Protein AF-C4XZ29-F1 (afdb_monomer)

InterPro domains:
  IPR036378 FAS1 domain superfamily [G3DSA:2.30.180.10] (17-137)
  IPR036378 FAS1 domain superfamily [SSF82153] (41-136)

Mean predicted aligned error: 18.53 Å

Organism: Clavispora lusitaniae (strain ATCC 42720) (NCBI:txid306902)

Sequence (452 aa):
MLSLPENHKGYSAFLPCGNTVWDGRGKSSQQNYGSWKSLGLVMKYLESHPHELKDILKGFFLEDLVYSDFGLQDERESFTEVKTLRGDYVNISERYRSGDVNHLITVNHTSFSMPLNSDVLFSQGVIHITSKILLPDNFHVSLLNLVKTTEIASYPNYSFSHLVEQIPQLVDTLNLNEEGKPSEYSLLIPSPDSLKDSNISASYNRLSEFLELHLVPNTDVDTLLQCVNSVHHDSNGSFIFHTNHTYGNFRCIKNKATGETFLHLNREVSGFESSDHKVKIVSHGCTNVMTPNSSCVFLLDKPLKPEWFDAPKNFLHIHIGWISVCIGIIIGVILFGFVMTTLIVCLGSGNSRKKSEPFMFANEPLSPNEPSFMRVTSDEDFLEDHGYETDDDMMGNERDPILARGKGKRKAQNYYGATSTTRETPSAPRSIKGNSLLKNLNRDRDFPVLNM

Radius of gyration: 42.82 Å; Cα contacts (8 Å, |Δi|>4): 576; chains: 1; bounding box: 82×81×158 Å

Nearest PDB structures (foldseek):
  4chj-assembly1_A  TM=5.856E-01  e=9.405E-01  Toxoplasma gondii ME49
  8pn8-assembly1_G  TM=2.962E-01  e=1.055E+00  Methylorubrum extorquens AM1
  6ybp-assembly1_J  TM=3.498E-01  e=4.162E+00  Methylorubrum extorquens AM1

Foldseek 3Di:
DDDDDDLVAFKEFEAQADDDCDDPPDRFPDDDQRQLQQQFLVSLLCVVVVVVVVLLRQQRMWSHADAQCPPVPPPDWDWDWTATSSGDIWIWIWDDDPPDQWTWIDIHNDIFTHGHPPWDDDPRYTYHHTNHGDGDPPQFDQPLSSQVSLDDPVQPQLRPVQLQVLPVVSCVQCVNVPPPDFHQKAFEGERSVQSVVVVPGNPDPCSVLLRQLGIFGLVLVVLVSCLLPPSDFPPPDWSWGATSHPQNIWTWGADPPPRWIKIARPDPDPDDRDPVRIKTFPGKHFRGPRDRSTHMYTYINHGDDPCVVDDPPCPPPPCPDCVVVVVVVVVVVVVVVVVVVVVCVVVVVPDDDDDDDDDDDDDDDDDDDDDDDDDDDDDDDDDDDDDDDDDDDDDDDDDDDDDDDDDDDDDDDDDDDDDDDDDDDDDDDPDDDDPPPPPPPPPDDDDDDDDD

Solvent-accessible surface area (backbone atoms only — not comparable to full-atom values): 28774 Å² total; per-residue (Å²): 132,95,74,78,81,90,75,96,51,36,28,21,32,60,40,40,79,27,82,47,65,40,77,90,84,49,82,44,90,76,86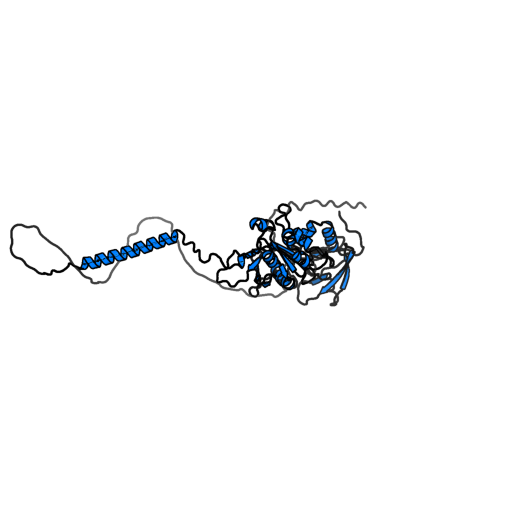,78,74,45,27,61,65,74,35,33,43,49,41,57,44,34,71,76,34,59,69,60,40,50,50,46,58,31,50,34,31,31,63,34,72,69,58,50,64,58,45,69,86,74,88,46,84,33,74,47,81,39,42,23,72,61,69,50,78,42,45,36,32,45,52,92,58,93,92,59,86,49,38,38,44,24,49,68,92,49,75,42,60,36,50,62,83,60,62,44,77,52,101,58,33,34,35,41,73,28,40,60,71,76,73,60,92,85,54,68,48,50,67,53,59,56,54,56,64,60,54,50,90,92,45,63,76,27,26,67,67,61,47,43,64,76,38,61,70,54,39,61,60,47,32,59,86,46,88,87,57,84,25,68,45,19,40,53,41,49,31,33,69,36,27,53,76,67,67,50,40,79,86,37,94,58,48,68,62,34,50,31,55,26,30,27,43,20,88,40,43,60,48,53,50,45,52,71,70,48,90,68,83,64,89,86,60,70,39,66,38,56,26,70,30,96,80,40,39,33,30,47,47,66,41,85,90,79,68,48,37,33,39,31,66,69,65,95,64,76,98,58,87,62,76,84,54,58,34,42,55,74,41,37,30,52,26,36,87,85,51,85,61,43,30,34,41,33,35,23,60,43,65,77,59,63,71,79,74,50,75,73,91,52,82,83,61,67,81,70,43,73,66,50,58,53,52,51,49,55,54,49,52,53,53,50,52,53,53,52,52,51,51,51,53,66,63,63,67,74,75,85,87,85,90,81,89,83,88,86,91,90,84,87,91,91,88,88,89,83,87,82,86,88,86,85,80,81,90,83,87,85,82,88,91,85,85,87,81,90,87,86,88,84,90,87,84,90,84,86,80,86,90,86,85,83,88,81,89,84,87,88,80,89,90,85,88,87,81,91,77,80,97,74,78,84,92,66,90,83,78,86,88,71,99,77,65,79,80,80,69,81,69,84,79,85,71,85,81,85,79,131

Structure (mmCIF, N/CA/C/O backbone):
data_AF-C4XZ29-F1
#
_entry.id   AF-C4XZ29-F1
#
loop_
_atom_site.group_PDB
_atom_site.id
_atom_site.type_symbol
_atom_site.label_atom_id
_atom_site.label_alt_id
_atom_site.label_comp_id
_atom_site.label_asym_id
_atom_site.label_entity_id
_atom_site.label_seq_id
_atom_site.pdbx_PDB_ins_code
_atom_site.Cartn_x
_atom_site.Cartn_y
_atom_site.Cartn_z
_atom_site.occupancy
_atom_site.B_iso_or_equiv
_atom_site.auth_seq_id
_atom_site.auth_comp_id
_atom_site.auth_asym_id
_atom_site.auth_atom_id
_atom_site.pdbx_PDB_model_num
ATOM 1 N N . MET A 1 1 ? 4.756 -18.804 -29.404 1.00 41.31 1 MET A N 1
ATOM 2 C CA . MET A 1 1 ? 5.865 -17.980 -28.877 1.00 41.31 1 MET A CA 1
ATOM 3 C C . MET A 1 1 ? 5.388 -16.538 -28.923 1.00 41.31 1 MET A C 1
ATOM 5 O O . MET A 1 1 ? 5.098 -16.080 -30.018 1.00 41.31 1 MET A O 1
ATOM 9 N N . LEU A 1 2 ? 5.177 -15.874 -27.781 1.00 52.31 2 LEU A N 1
ATOM 10 C CA . LEU A 1 2 ? 4.827 -14.447 -27.778 1.00 52.31 2 LEU A CA 1
ATOM 11 C C . LEU A 1 2 ? 6.103 -13.648 -28.071 1.00 52.31 2 LEU A C 1
ATOM 13 O O . LEU A 1 2 ? 6.982 -13.579 -27.219 1.00 52.31 2 LEU A O 1
ATOM 17 N N . SER A 1 3 ? 6.212 -13.113 -29.283 1.00 68.94 3 SER A N 1
ATOM 18 C CA . SER A 1 3 ? 7.249 -12.158 -29.681 1.00 68.94 3 SER A CA 1
ATOM 19 C C . SER A 1 3 ? 6.672 -10.746 -29.567 1.00 68.94 3 SER A C 1
ATOM 21 O O . SER A 1 3 ? 5.500 -10.537 -29.894 1.00 68.94 3 SER A O 1
ATOM 23 N N . LEU A 1 4 ? 7.465 -9.801 -29.054 1.00 80.25 4 LEU A N 1
ATOM 24 C CA . LEU A 1 4 ? 7.109 -8.382 -29.091 1.00 80.25 4 LEU A CA 1
ATOM 25 C C . LEU A 1 4 ? 7.182 -7.877 -30.544 1.00 80.25 4 LEU A C 1
ATOM 27 O O . LEU A 1 4 ? 7.977 -8.424 -31.315 1.00 80.25 4 LEU A O 1
ATOM 31 N N . PRO A 1 5 ? 6.383 -6.863 -30.934 1.00 84.25 5 PRO A N 1
ATOM 32 C CA . PRO A 1 5 ? 6.476 -6.252 -32.262 1.00 84.25 5 PRO A CA 1
ATOM 33 C C . PRO A 1 5 ? 7.914 -5.824 -32.582 1.00 84.25 5 PRO A C 1
ATOM 35 O O . PRO A 1 5 ? 8.660 -5.456 -31.688 1.00 84.25 5 PRO A O 1
ATOM 38 N N . GLU A 1 6 ? 8.342 -5.863 -33.839 1.00 82.88 6 GLU A N 1
ATOM 39 C CA . GLU A 1 6 ? 9.667 -5.335 -34.178 1.00 82.88 6 GLU A CA 1
ATOM 40 C C . GLU A 1 6 ? 9.651 -3.800 -34.144 1.00 82.88 6 GLU A C 1
ATOM 42 O O . GLU A 1 6 ? 8.798 -3.172 -34.769 1.00 82.88 6 GLU A O 1
ATOM 47 N N . ASN A 1 7 ? 10.598 -3.191 -33.423 1.00 84.75 7 ASN A N 1
ATOM 48 C CA . ASN A 1 7 ? 10.742 -1.733 -33.317 1.00 84.75 7 ASN A CA 1
ATOM 49 C C .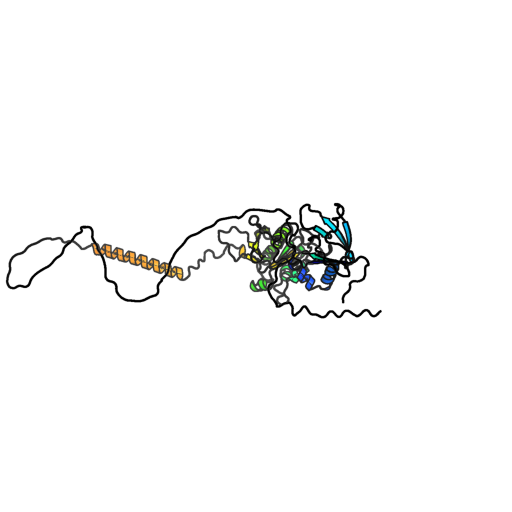 ASN A 1 7 ? 12.099 -1.208 -33.829 1.00 84.75 7 ASN A C 1
ATOM 51 O O . ASN A 1 7 ? 12.369 -0.016 -33.709 1.00 84.75 7 ASN A O 1
ATOM 55 N N . HIS A 1 8 ? 12.967 -2.085 -34.354 1.00 85.50 8 HIS A N 1
ATOM 56 C CA . HIS A 1 8 ? 14.349 -1.813 -34.802 1.00 85.50 8 HIS A CA 1
ATOM 57 C C . HIS A 1 8 ? 15.299 -1.162 -33.774 1.00 85.50 8 HIS A C 1
ATOM 59 O O . HIS A 1 8 ? 16.471 -0.965 -34.085 1.00 85.50 8 HIS A O 1
ATOM 65 N N . LYS A 1 9 ? 14.824 -0.860 -32.562 1.00 87.62 9 LYS A N 1
ATOM 66 C CA . LYS A 1 9 ? 15.592 -0.261 -31.463 1.00 87.62 9 LYS A CA 1
ATOM 67 C C . LYS A 1 9 ? 15.930 -1.266 -30.367 1.00 87.62 9 LYS A C 1
ATOM 69 O O . LYS A 1 9 ? 16.935 -1.099 -29.696 1.00 87.62 9 LYS A O 1
ATOM 74 N N . GLY A 1 10 ? 15.138 -2.331 -30.234 1.00 91.25 10 GLY A N 1
ATOM 75 C CA . GLY A 1 10 ? 15.196 -3.276 -29.121 1.00 91.25 10 GLY A CA 1
ATOM 76 C C . GLY A 1 10 ? 14.301 -2.853 -27.953 1.00 91.25 10 GLY A C 1
ATOM 77 O O . GLY A 1 10 ? 13.664 -1.800 -27.988 1.00 91.25 10 GLY A O 1
ATOM 78 N N . TYR A 1 11 ? 14.214 -3.713 -26.940 1.00 93.81 11 TYR A N 1
ATOM 79 C CA . TYR A 1 11 ? 13.368 -3.521 -25.765 1.00 93.81 11 TYR A CA 1
ATOM 80 C C . TYR A 1 11 ? 14.155 -3.626 -24.464 1.00 93.81 11 TYR A C 1
ATOM 82 O O . TYR A 1 11 ? 14.950 -4.548 -24.287 1.00 93.81 11 TYR A O 1
ATOM 90 N N . SER A 1 12 ? 13.833 -2.766 -23.503 1.00 93.31 12 SER A N 1
ATOM 91 C CA . SER A 1 12 ? 14.292 -2.889 -22.119 1.00 93.31 12 SER A CA 1
ATOM 92 C C . SER A 1 12 ? 13.119 -3.157 -21.190 1.00 93.31 12 SER A C 1
ATOM 94 O O . SER A 1 12 ? 12.116 -2.453 -21.246 1.00 93.31 12 SER A O 1
ATOM 96 N N . ALA A 1 13 ? 13.227 -4.161 -20.320 1.00 92.38 13 ALA A N 1
ATOM 97 C CA . ALA A 1 13 ? 12.172 -4.494 -19.363 1.00 92.38 13 ALA A CA 1
ATOM 98 C C . ALA A 1 13 ? 12.673 -4.421 -17.921 1.00 92.38 13 ALA A C 1
ATOM 100 O O . ALA A 1 13 ? 13.611 -5.129 -17.564 1.00 92.38 13 ALA A O 1
ATOM 101 N N . PHE A 1 14 ? 12.015 -3.629 -17.075 1.00 89.81 14 PHE A N 1
ATOM 102 C CA . PHE A 1 14 ? 12.304 -3.565 -15.639 1.00 89.81 14 PHE A CA 1
ATOM 103 C C . PHE A 1 14 ? 11.334 -4.468 -14.875 1.00 89.81 14 PHE A C 1
ATOM 105 O O . PHE A 1 14 ? 10.155 -4.153 -14.728 1.00 89.81 14 PHE A O 1
ATOM 112 N N . LEU A 1 15 ? 11.824 -5.614 -14.403 1.00 90.19 15 LEU A N 1
ATOM 113 C CA . LEU A 1 15 ? 11.022 -6.636 -13.742 1.00 90.19 15 LEU A CA 1
ATOM 114 C C . LEU A 1 15 ? 11.182 -6.575 -12.215 1.00 90.19 15 LEU A C 1
ATOM 116 O O . LEU A 1 15 ? 12.253 -6.903 -11.695 1.00 90.19 15 LEU A O 1
ATOM 120 N N . PRO A 1 16 ? 10.108 -6.241 -11.478 1.00 86.94 16 PRO A N 1
ATOM 121 C CA . PRO A 1 16 ? 10.142 -6.050 -10.032 1.00 86.94 16 PRO A CA 1
ATOM 122 C C . PRO A 1 16 ? 10.007 -7.387 -9.280 1.00 86.94 16 PRO A C 1
ATOM 124 O O . PRO A 1 16 ? 9.018 -7.660 -8.597 1.00 86.94 16 PRO A O 1
ATOM 127 N N . CYS A 1 17 ? 10.970 -8.284 -9.477 1.00 81.44 17 CYS A N 1
ATOM 128 C CA . CYS A 1 17 ? 11.010 -9.613 -8.854 1.00 81.44 17 CYS A CA 1
ATOM 129 C C . CYS A 1 17 ? 12.308 -9.884 -8.079 1.00 81.44 17 CYS A C 1
ATOM 131 O O . CYS A 1 17 ? 12.464 -10.959 -7.497 1.00 81.44 17 CYS A O 1
ATOM 133 N N . GLY A 1 18 ? 13.231 -8.923 -8.065 1.00 72.38 18 GLY A N 1
ATOM 134 C CA . GLY A 1 18 ? 14.522 -9.039 -7.407 1.00 72.38 18 GLY A CA 1
ATOM 135 C C . GLY A 1 18 ? 14.524 -8.532 -5.977 1.00 72.38 18 GLY A C 1
ATOM 136 O O . GLY A 1 18 ? 13.804 -7.605 -5.615 1.00 72.38 18 GLY A O 1
ATOM 137 N N . ASN A 1 19 ? 15.437 -9.083 -5.184 1.00 67.31 19 ASN A N 1
ATOM 138 C CA . ASN A 1 19 ? 15.859 -8.470 -3.934 1.00 67.31 19 ASN A CA 1
ATOM 139 C C . ASN A 1 19 ? 17.127 -7.660 -4.226 1.00 67.31 19 ASN A C 1
ATOM 141 O O . ASN A 1 19 ? 18.116 -8.209 -4.715 1.00 67.31 19 ASN A O 1
ATOM 145 N N . THR A 1 20 ? 17.112 -6.358 -3.958 1.00 58.50 20 THR A N 1
ATOM 146 C CA . THR A 1 20 ? 18.300 -5.515 -4.112 1.00 58.50 20 THR A CA 1
ATOM 147 C C . THR A 1 20 ? 19.134 -5.558 -2.842 1.00 58.50 20 THR A C 1
ATOM 149 O O . THR A 1 20 ? 18.654 -5.248 -1.755 1.00 58.50 20 THR A O 1
ATOM 152 N N . VAL A 1 21 ? 20.425 -5.849 -2.995 1.00 52.16 21 VAL A N 1
ATOM 153 C CA . VAL A 1 21 ? 21.419 -5.822 -1.906 1.00 52.16 21 VAL A CA 1
ATOM 154 C C . VAL A 1 21 ? 21.578 -4.409 -1.308 1.00 52.16 21 VAL A C 1
ATOM 156 O O . VAL A 1 21 ? 22.013 -4.250 -0.164 1.00 52.16 21 VAL A O 1
ATOM 159 N N . TRP A 1 22 ? 21.193 -3.376 -2.062 1.00 53.72 22 TRP A N 1
ATOM 160 C CA . TRP A 1 22 ? 21.325 -1.973 -1.687 1.00 53.72 22 TRP A CA 1
ATOM 161 C C . TRP A 1 22 ? 20.152 -1.150 -2.237 1.00 53.72 22 TRP A C 1
ATOM 163 O O . TRP A 1 22 ? 19.740 -1.361 -3.374 1.00 53.72 22 TRP A O 1
ATOM 173 N N . ASP A 1 23 ? 19.585 -0.238 -1.445 1.00 55.03 23 ASP A N 1
ATOM 174 C CA . ASP A 1 23 ? 18.356 0.502 -1.786 1.00 55.03 23 ASP A CA 1
ATOM 175 C C . ASP A 1 23 ? 18.530 2.033 -1.856 1.00 55.03 23 ASP A C 1
ATOM 177 O O . ASP A 1 23 ? 17.540 2.768 -1.915 1.00 55.03 23 ASP A O 1
ATOM 181 N N . GLY A 1 24 ? 19.770 2.534 -1.855 1.00 50.81 24 GLY A N 1
ATOM 182 C CA . GLY A 1 24 ? 20.054 3.972 -1.778 1.00 50.81 24 GLY A CA 1
ATOM 183 C C . GLY A 1 24 ? 20.319 4.490 -0.362 1.00 50.81 24 GLY A C 1
ATOM 184 O O . GLY A 1 24 ? 20.860 5.589 -0.219 1.00 50.81 24 GLY A O 1
ATOM 185 N N . ARG A 1 25 ? 19.953 3.729 0.684 1.00 47.97 25 ARG A N 1
ATOM 186 C CA . ARG A 1 25 ? 20.036 4.156 2.095 1.00 47.97 25 ARG A CA 1
ATOM 187 C C . ARG A 1 25 ? 20.845 3.225 3.005 1.00 47.97 25 ARG A C 1
ATOM 189 O O . ARG A 1 25 ? 21.059 3.566 4.165 1.00 47.97 25 ARG A O 1
ATOM 196 N N . GLY A 1 26 ? 21.368 2.111 2.493 1.00 49.03 26 GLY A N 1
ATOM 197 C CA . GLY A 1 26 ? 22.285 1.235 3.226 1.00 49.03 26 GLY A CA 1
ATOM 198 C C . GLY A 1 26 ? 22.311 -0.198 2.695 1.00 49.03 26 GLY A C 1
ATOM 199 O O . GLY A 1 26 ? 21.592 -0.550 1.761 1.00 49.03 26 GLY A O 1
ATOM 200 N N . LYS A 1 27 ? 23.152 -1.049 3.304 1.00 44.06 27 LYS A N 1
ATOM 201 C CA . LYS A 1 27 ? 23.124 -2.501 3.064 1.00 44.06 27 LYS A CA 1
ATOM 202 C C . LYS A 1 27 ? 21.802 -3.052 3.588 1.00 44.06 27 LYS A C 1
ATOM 204 O O . LYS A 1 27 ? 21.599 -3.150 4.799 1.00 44.06 27 LYS A O 1
ATOM 209 N N . SER A 1 28 ? 20.912 -3.409 2.674 1.00 47.34 28 SER A N 1
ATOM 210 C CA . SER A 1 28 ? 19.599 -3.926 3.021 1.00 47.34 28 SER A CA 1
ATOM 211 C C . SER A 1 28 ? 19.707 -5.422 3.304 1.00 47.34 28 SER A C 1
ATOM 213 O O . SER A 1 28 ? 19.978 -6.226 2.415 1.00 47.34 28 SER A O 1
ATOM 215 N N . SER A 1 29 ? 19.515 -5.818 4.564 1.00 41.16 29 SER A N 1
ATOM 216 C CA . SER A 1 29 ? 19.289 -7.219 4.936 1.00 41.16 29 SER A CA 1
ATOM 217 C C . SER A 1 29 ? 17.865 -7.609 4.517 1.00 41.16 29 SER A C 1
ATOM 219 O O . SER A 1 29 ? 16.965 -7.732 5.348 1.00 41.16 29 SER A O 1
ATOM 221 N N . GLN A 1 30 ? 17.626 -7.736 3.213 1.00 49.50 30 GLN A N 1
ATOM 222 C CA . GLN A 1 30 ? 16.330 -8.115 2.656 1.00 49.50 30 GLN A CA 1
ATOM 223 C C . GLN A 1 30 ? 16.102 -9.619 2.823 1.00 49.50 30 GLN A C 1
ATOM 225 O O . GLN A 1 30 ? 16.736 -10.423 2.145 1.00 49.50 30 GLN A O 1
ATOM 230 N N . GLN A 1 31 ? 15.159 -10.007 3.686 1.00 44.09 31 GLN A N 1
ATOM 231 C CA . GLN A 1 31 ? 14.584 -11.355 3.625 1.00 44.09 31 GLN A CA 1
ATOM 232 C C . GLN A 1 31 ? 13.124 -11.409 3.164 1.00 44.09 31 GLN A C 1
ATOM 234 O O . GLN A 1 31 ? 12.715 -12.491 2.777 1.00 44.09 31 GLN A O 1
ATOM 239 N N . ASN A 1 32 ? 12.341 -10.317 3.106 1.00 43.28 32 ASN A N 1
ATOM 240 C CA . ASN A 1 32 ? 10.899 -10.458 2.803 1.00 43.28 32 ASN A CA 1
ATOM 241 C C . ASN A 1 32 ? 10.190 -9.314 2.041 1.00 43.28 32 ASN A C 1
ATOM 243 O O . ASN A 1 32 ? 8.978 -9.402 1.840 1.00 43.28 32 ASN A O 1
ATOM 247 N N . TYR A 1 33 ? 10.886 -8.271 1.577 1.00 51.12 33 TYR A N 1
ATOM 248 C CA . TYR A 1 33 ? 10.251 -7.159 0.846 1.00 51.12 33 TYR A CA 1
ATOM 249 C C . TYR A 1 33 ? 10.261 -7.408 -0.670 1.00 51.12 33 TYR A C 1
ATOM 251 O O . TYR A 1 33 ? 11.105 -6.893 -1.393 1.00 51.12 33 TYR A O 1
ATOM 259 N N . GLY A 1 34 ? 9.335 -8.245 -1.145 1.00 59.84 34 GLY A N 1
ATOM 260 C CA . GLY A 1 34 ? 9.077 -8.379 -2.581 1.00 59.84 34 GLY A CA 1
ATOM 261 C C . GLY A 1 34 ? 8.369 -7.129 -3.109 1.00 59.84 34 GLY A C 1
ATOM 262 O O . GLY A 1 34 ? 7.425 -6.655 -2.479 1.00 59.84 34 GLY A O 1
ATOM 263 N N . SER A 1 35 ? 8.788 -6.623 -4.265 1.00 72.44 35 SER A N 1
ATOM 264 C CA . SER A 1 35 ? 8.306 -5.370 -4.866 1.00 72.44 35 SER A CA 1
ATOM 265 C C . SER A 1 35 ? 6.786 -5.303 -5.032 1.00 72.44 35 SER A C 1
ATOM 267 O O . SER A 1 35 ? 6.181 -4.255 -4.859 1.00 72.44 35 SER A O 1
ATOM 269 N N . TRP A 1 36 ? 6.143 -6.436 -5.315 1.00 82.81 36 TRP A N 1
ATOM 270 C CA . TRP A 1 36 ? 4.681 -6.534 -5.396 1.00 82.81 36 TRP A CA 1
ATOM 271 C C . TRP A 1 36 ? 4.004 -6.514 -4.028 1.00 82.81 36 TRP A C 1
ATOM 273 O O . TRP A 1 36 ? 2.923 -5.953 -3.876 1.00 82.81 36 TRP A O 1
ATOM 283 N N . LYS A 1 37 ? 4.654 -7.079 -3.004 1.00 79.25 37 LYS A N 1
ATOM 284 C CA . LYS A 1 37 ? 4.112 -7.099 -1.641 1.00 79.25 37 LYS A CA 1
ATOM 285 C C . LYS A 1 37 ? 4.063 -5.700 -1.030 1.00 79.25 37 LYS A C 1
ATOM 287 O O . LYS A 1 37 ? 3.190 -5.454 -0.206 1.00 79.25 37 LYS A O 1
ATOM 292 N N . SER A 1 38 ? 4.942 -4.782 -1.445 1.00 78.12 38 SER A N 1
ATOM 293 C CA . SER A 1 38 ? 4.909 -3.395 -0.962 1.00 78.12 38 SER A CA 1
ATOM 294 C C . SER A 1 38 ? 3.716 -2.589 -1.477 1.00 78.12 38 SER A C 1
ATOM 296 O O . SER A 1 38 ? 3.413 -1.558 -0.897 1.00 78.12 38 SER A O 1
ATOM 298 N N . LEU A 1 39 ? 3.019 -3.042 -2.527 1.00 83.88 39 LEU A N 1
ATOM 299 C CA . LEU A 1 39 ? 1.791 -2.384 -2.991 1.00 83.88 39 LEU A CA 1
ATOM 300 C C . LEU A 1 39 ? 0.572 -2.705 -2.113 1.00 83.88 39 LEU A C 1
ATOM 302 O O . LEU A 1 39 ? -0.409 -1.967 -2.149 1.00 83.88 39 LEU A O 1
ATOM 306 N N . GLY A 1 40 ? 0.609 -3.797 -1.339 1.00 88.69 40 GLY A N 1
ATOM 307 C CA . GLY A 1 40 ? -0.435 -4.163 -0.380 1.00 88.69 40 GLY A CA 1
ATOM 308 C C . GLY A 1 40 ? -1.857 -4.111 -0.956 1.00 88.69 40 GLY A C 1
ATOM 309 O O . GLY A 1 40 ? -2.218 -4.914 -1.816 1.00 88.69 40 GLY A O 1
ATOM 310 N N . LEU A 1 41 ? -2.676 -3.166 -0.481 1.00 91.00 41 LEU A N 1
ATOM 311 C CA . LEU A 1 41 ? -4.069 -2.998 -0.924 1.00 91.00 41 LEU A CA 1
ATOM 312 C C . LEU A 1 41 ? -4.177 -2.546 -2.386 1.00 91.00 41 LEU A C 1
ATOM 314 O O . LEU A 1 41 ? -5.108 -2.952 -3.077 1.00 91.00 41 LEU A O 1
ATOM 318 N N . VAL A 1 42 ? -3.200 -1.785 -2.888 1.00 91.94 42 VAL A N 1
ATOM 319 C CA . VAL A 1 42 ? -3.143 -1.400 -4.307 1.00 91.94 42 VAL A CA 1
ATOM 320 C C . VAL A 1 42 ? -2.986 -2.644 -5.182 1.00 91.94 42 VAL A C 1
ATOM 322 O O . VAL A 1 42 ? -3.632 -2.744 -6.218 1.00 91.94 42 VAL A O 1
ATOM 325 N N . MET A 1 43 ? -2.202 -3.640 -4.752 1.00 92.25 43 MET A N 1
ATOM 326 C CA . MET A 1 43 ? -2.091 -4.903 -5.492 1.00 92.25 43 MET A CA 1
ATOM 327 C C . MET A 1 43 ? -3.426 -5.651 -5.530 1.00 92.25 43 MET A C 1
ATOM 329 O O . MET A 1 43 ? -3.840 -6.086 -6.598 1.00 92.25 43 MET A O 1
ATOM 333 N N . LYS A 1 44 ? -4.142 -5.740 -4.400 1.00 92.19 44 LYS A N 1
ATOM 334 C CA . LYS A 1 44 ? -5.484 -6.353 -4.360 1.00 92.19 44 LYS A CA 1
ATOM 335 C C . LYS A 1 44 ? -6.472 -5.642 -5.291 1.00 92.19 44 LYS A C 1
ATOM 337 O O . LYS A 1 44 ? -7.298 -6.283 -5.941 1.00 92.19 44 LYS A O 1
ATOM 342 N N . TYR A 1 45 ? -6.376 -4.318 -5.383 1.00 92.75 45 TYR A N 1
ATOM 343 C CA . TYR A 1 45 ? -7.157 -3.538 -6.337 1.00 92.75 45 TYR A CA 1
ATOM 344 C C . TYR A 1 45 ? -6.801 -3.905 -7.788 1.00 92.75 45 TYR A C 1
ATOM 346 O O . TYR A 1 45 ? -7.688 -4.240 -8.570 1.00 92.75 45 TYR A O 1
ATOM 354 N N . LEU A 1 46 ? -5.515 -3.953 -8.133 1.00 92.62 46 LEU A N 1
ATOM 355 C CA . LEU A 1 46 ? -5.059 -4.331 -9.475 1.00 92.62 46 LEU A CA 1
ATOM 356 C C . LEU A 1 46 ? -5.421 -5.777 -9.856 1.00 92.62 46 LEU A C 1
ATOM 358 O O . LEU A 1 46 ? -5.752 -6.045 -11.008 1.00 92.62 46 LEU A O 1
ATOM 362 N N . GLU A 1 47 ? -5.413 -6.707 -8.899 1.00 92.75 47 GLU A N 1
ATOM 363 C CA . GLU A 1 47 ? -5.843 -8.099 -9.107 1.00 92.75 47 GLU A CA 1
ATOM 364 C C . GLU A 1 47 ? -7.332 -8.209 -9.463 1.00 92.75 47 GLU A C 1
ATOM 366 O O . GLU A 1 47 ? -7.717 -9.077 -10.247 1.00 92.75 47 GLU A O 1
ATOM 371 N N . SER A 1 48 ? -8.165 -7.310 -8.931 1.00 92.25 48 SER A N 1
ATOM 372 C CA . SER A 1 48 ? -9.593 -7.225 -9.276 1.00 92.25 48 SER A CA 1
ATOM 373 C C . SER A 1 48 ? -9.870 -6.419 -10.554 1.00 92.25 48 SER A C 1
ATOM 375 O O . SER A 1 48 ? -10.941 -6.572 -11.139 1.00 92.25 48 SER A O 1
ATOM 377 N N . HIS A 1 49 ? -8.897 -5.636 -11.038 1.00 93.69 49 HIS A N 1
ATOM 378 C CA . HIS A 1 49 ? -8.994 -4.806 -12.245 1.00 93.69 49 HIS A CA 1
ATOM 379 C C . HIS A 1 49 ? -7.929 -5.208 -13.287 1.00 93.69 49 HIS A C 1
ATOM 381 O O . HIS A 1 49 ? -6.949 -4.490 -13.511 1.00 93.69 49 HIS A O 1
ATOM 387 N N . PRO A 1 50 ? -8.111 -6.344 -13.993 1.00 92.94 50 PRO A N 1
ATOM 388 C CA . PRO A 1 50 ? -7.082 -6.908 -14.873 1.00 92.94 50 PRO A CA 1
ATOM 389 C C . PRO A 1 50 ? -6.710 -6.007 -16.060 1.00 92.94 50 PRO A C 1
ATOM 391 O O . PRO A 1 50 ? -5.602 -6.113 -16.588 1.00 92.94 50 PRO A O 1
ATOM 394 N N . HIS A 1 51 ? -7.614 -5.123 -16.493 1.00 92.06 51 HIS A N 1
ATOM 395 C CA . HIS A 1 51 ? -7.335 -4.152 -17.553 1.00 92.06 51 HIS A CA 1
ATOM 396 C C . HIS A 1 51 ? -6.288 -3.120 -17.118 1.00 92.06 51 HIS A C 1
ATOM 398 O O . HIS A 1 51 ? -5.315 -2.910 -17.840 1.00 92.06 51 HIS A O 1
ATOM 404 N N . GLU A 1 52 ? -6.430 -2.556 -15.919 1.00 91.19 52 GLU A N 1
ATOM 405 C CA . GLU A 1 52 ? -5.468 -1.596 -15.370 1.00 91.19 52 GLU A CA 1
ATOM 406 C C . GLU A 1 52 ? -4.122 -2.258 -15.082 1.00 91.19 52 GLU A C 1
ATOM 408 O O . GLU A 1 52 ? -3.073 -1.737 -15.460 1.00 91.19 52 GLU A O 1
ATOM 413 N N . LEU A 1 53 ? -4.142 -3.463 -14.497 1.00 92.25 53 LEU A N 1
ATOM 414 C CA . LEU A 1 53 ? -2.925 -4.241 -14.277 1.00 92.25 53 LEU A CA 1
ATOM 415 C C . LEU A 1 53 ? -2.183 -4.502 -15.595 1.00 92.25 53 LEU A C 1
ATOM 417 O O . LEU A 1 53 ? -0.965 -4.345 -15.661 1.00 92.25 53 LEU A O 1
ATOM 421 N N . LYS A 1 54 ? -2.902 -4.860 -16.666 1.00 92.06 54 LYS A N 1
ATOM 422 C CA . LYS A 1 54 ? -2.312 -5.056 -17.996 1.00 92.06 54 LYS A CA 1
ATOM 423 C C . LYS A 1 54 ? -1.644 -3.782 -18.514 1.00 92.06 54 LYS A C 1
ATOM 425 O O . LYS A 1 54 ? -0.567 -3.872 -19.102 1.00 92.06 54 LYS A O 1
ATOM 430 N N . ASP A 1 55 ? -2.254 -2.620 -18.318 1.00 91.12 55 ASP A N 1
ATOM 431 C CA . ASP A 1 55 ? -1.685 -1.351 -18.773 1.00 91.12 55 ASP A CA 1
ATOM 432 C C . ASP A 1 55 ? -0.467 -0.922 -17.939 1.00 91.12 55 ASP A C 1
ATOM 434 O O . ASP A 1 55 ? 0.520 -0.441 -18.502 1.00 91.12 55 ASP A O 1
ATOM 438 N N . ILE A 1 56 ? -0.454 -1.199 -16.632 1.00 90.94 56 ILE A N 1
ATOM 439 C CA . ILE A 1 56 ? 0.743 -1.031 -15.790 1.00 90.94 56 ILE A CA 1
ATOM 440 C C . ILE A 1 56 ? 1.872 -1.950 -16.264 1.00 90.94 56 ILE A C 1
ATOM 442 O O . ILE A 1 56 ? 2.994 -1.484 -16.448 1.00 90.94 56 ILE A O 1
ATOM 446 N N . LEU A 1 57 ? 1.578 -3.226 -16.536 1.00 91.56 57 LEU A N 1
ATOM 447 C CA . LEU A 1 57 ? 2.576 -4.192 -17.004 1.00 91.56 57 LEU A CA 1
ATOM 448 C C . LEU A 1 57 ? 3.195 -3.793 -18.349 1.00 91.56 57 LEU A C 1
ATOM 450 O O . LEU A 1 57 ? 4.397 -3.966 -18.532 1.00 91.56 57 LEU A O 1
ATOM 454 N N . LYS A 1 58 ? 2.419 -3.213 -19.277 1.00 91.19 58 LYS A N 1
ATOM 455 C CA . LYS A 1 58 ? 2.977 -2.632 -20.515 1.00 91.19 58 LYS A CA 1
ATOM 456 C C . LYS A 1 58 ? 3.960 -1.497 -20.223 1.00 91.19 58 LYS A C 1
ATOM 458 O O . LYS A 1 58 ? 4.932 -1.337 -20.951 1.00 91.19 58 LYS A O 1
ATOM 463 N N . GLY A 1 59 ? 3.734 -0.733 -19.156 1.00 89.44 59 GLY A N 1
ATOM 464 C CA . GLY A 1 59 ? 4.629 0.339 -18.720 1.00 89.44 59 GLY A CA 1
ATOM 465 C C . GLY A 1 59 ? 6.026 -0.132 -18.306 1.00 89.44 59 GLY A C 1
ATOM 466 O O . GLY A 1 59 ? 6.946 0.675 -18.289 1.00 89.44 59 GLY A O 1
ATOM 467 N N . PHE A 1 60 ? 6.215 -1.421 -18.002 1.00 90.94 60 PHE A N 1
ATOM 468 C CA . PHE A 1 60 ? 7.529 -1.954 -17.615 1.00 90.94 60 PHE A CA 1
ATOM 469 C C . PHE A 1 60 ? 8.457 -2.191 -18.808 1.00 90.94 60 PHE A C 1
ATOM 471 O O . PHE A 1 60 ? 9.654 -2.395 -18.608 1.00 90.94 60 PHE A O 1
ATOM 478 N N . PHE A 1 61 ? 7.907 -2.196 -20.024 1.00 92.06 61 PHE A N 1
ATOM 479 C CA . PHE A 1 61 ? 8.640 -2.417 -21.263 1.00 92.06 61 PHE A CA 1
ATOM 480 C C . PHE A 1 61 ? 8.865 -1.088 -21.975 1.00 92.06 61 PHE A C 1
ATOM 482 O O . PHE A 1 61 ? 7.912 -0.384 -22.314 1.00 92.06 61 PHE A O 1
ATOM 489 N N . LEU A 1 62 ? 10.129 -0.779 -22.225 1.00 92.94 62 LEU A N 1
ATOM 490 C CA . LEU A 1 62 ? 10.604 0.409 -22.915 1.00 92.94 62 LEU A CA 1
ATOM 491 C C . LEU A 1 62 ? 11.003 0.053 -24.348 1.00 92.94 62 LEU A C 1
ATOM 493 O O . LEU A 1 62 ? 11.608 -0.992 -24.577 1.00 92.94 62 LEU A O 1
ATOM 497 N N . GLU A 1 63 ? 10.683 0.921 -25.303 1.00 93.00 63 GLU A N 1
ATOM 498 C CA . GLU A 1 63 ? 10.976 0.781 -26.736 1.00 93.00 63 GLU A CA 1
ATOM 499 C C . GLU A 1 63 ? 12.390 1.277 -27.106 1.00 93.00 63 GLU A C 1
ATOM 501 O O . GLU A 1 63 ? 12.580 1.908 -28.148 1.00 93.00 63 GLU A O 1
ATOM 506 N N . ASP A 1 64 ? 13.373 1.031 -26.238 1.00 92.19 64 ASP A N 1
ATOM 507 C CA . ASP A 1 64 ? 14.792 1.303 -26.486 1.00 92.19 64 ASP A CA 1
ATOM 508 C C . ASP A 1 64 ? 15.678 0.385 -25.627 1.00 92.19 64 ASP A C 1
ATOM 510 O O . ASP A 1 64 ? 15.181 -0.265 -24.702 1.00 92.19 64 ASP A O 1
ATOM 514 N N . LEU A 1 65 ? 16.978 0.332 -25.929 1.00 91.38 65 LEU A N 1
ATOM 515 C CA . LEU A 1 65 ? 17.973 -0.447 -25.192 1.00 91.38 65 LEU A CA 1
ATOM 516 C C . LEU A 1 65 ? 18.697 0.412 -24.157 1.00 91.38 65 LEU A C 1
ATOM 518 O O . LEU A 1 65 ? 19.495 1.290 -24.469 1.00 91.38 65 LEU A O 1
ATOM 522 N N . VAL A 1 66 ? 18.459 0.080 -22.900 1.00 90.25 66 VAL A N 1
ATOM 523 C CA . VAL A 1 66 ? 19.079 0.680 -21.723 1.00 90.25 66 VAL A CA 1
ATOM 524 C C . VAL A 1 66 ? 19.847 -0.422 -21.020 1.00 90.25 66 VAL A C 1
ATOM 526 O O . VAL A 1 66 ? 19.236 -1.396 -20.591 1.00 90.25 66 VAL A O 1
ATOM 529 N N . TYR A 1 67 ? 21.162 -0.287 -20.902 1.00 90.62 67 TYR A N 1
ATOM 530 C CA . TYR A 1 67 ? 22.026 -1.260 -20.228 1.00 90.62 67 TYR A CA 1
ATOM 531 C C . TYR A 1 67 ? 22.380 -0.811 -18.809 1.00 90.62 67 TYR A C 1
ATOM 533 O O . TYR A 1 67 ? 22.203 0.352 -18.440 1.00 90.62 67 TYR A O 1
ATOM 541 N N . SER A 1 68 ? 22.892 -1.740 -18.001 1.00 86.88 68 SER A N 1
ATOM 542 C CA . SER A 1 68 ? 23.290 -1.474 -16.617 1.00 86.88 68 SER A CA 1
ATOM 543 C C . SER A 1 68 ? 24.461 -0.497 -16.476 1.00 86.88 68 SER A C 1
ATOM 545 O O . SER A 1 68 ? 24.705 -0.037 -15.367 1.00 86.88 68 SER A O 1
ATOM 547 N N . ASP A 1 69 ? 25.155 -0.143 -17.559 1.00 84.88 69 ASP A N 1
ATOM 548 C CA . ASP A 1 69 ? 26.253 0.830 -17.628 1.00 84.88 69 ASP A CA 1
ATOM 549 C C . ASP A 1 69 ? 25.857 2.166 -18.295 1.00 84.88 69 ASP A C 1
ATOM 551 O O . ASP A 1 69 ? 26.719 2.985 -18.625 1.00 84.88 69 ASP A O 1
ATOM 555 N N . PHE A 1 70 ? 24.553 2.398 -18.488 1.00 83.38 70 PHE A N 1
ATOM 556 C CA . PHE A 1 70 ? 24.017 3.608 -19.113 1.00 83.38 70 PHE A CA 1
ATOM 557 C C . PHE A 1 70 ? 24.618 4.893 -18.517 1.00 83.38 70 PHE A C 1
ATOM 559 O O . PHE A 1 70 ? 24.556 5.120 -17.317 1.00 83.38 70 PHE A O 1
ATOM 566 N N . GLY A 1 71 ? 25.173 5.762 -19.362 1.00 77.44 71 GLY A N 1
ATOM 567 C CA . GLY A 1 71 ? 25.688 7.069 -18.946 1.00 77.44 71 GLY A CA 1
ATOM 568 C C . GLY A 1 71 ? 27.054 7.080 -18.256 1.00 77.44 71 GLY A C 1
ATOM 569 O O . GLY A 1 71 ? 27.580 8.156 -17.987 1.00 77.44 71 GLY A O 1
ATOM 570 N N . LEU A 1 72 ? 27.694 5.923 -18.057 1.00 75.81 72 LEU A N 1
ATOM 571 C CA . LEU A 1 72 ? 29.020 5.836 -17.426 1.00 75.81 72 LEU A CA 1
ATOM 572 C C . LEU A 1 72 ? 30.193 6.174 -18.364 1.00 75.81 72 LEU A C 1
ATOM 574 O O . LEU A 1 72 ? 31.350 6.090 -17.957 1.00 75.81 72 LEU A O 1
ATOM 578 N N . GLN A 1 73 ? 29.919 6.524 -19.623 1.00 69.12 73 GLN A N 1
ATOM 579 C CA . GLN A 1 73 ? 30.942 6.661 -20.665 1.00 69.12 73 GLN A CA 1
ATOM 580 C C . GLN A 1 73 ? 31.708 7.993 -20.601 1.00 69.12 73 GLN A C 1
ATOM 582 O O . GLN A 1 73 ? 32.904 7.997 -20.878 1.00 69.12 73 GLN A O 1
ATOM 587 N N . ASP A 1 74 ? 31.062 9.091 -20.183 1.00 63.94 74 ASP A N 1
ATOM 588 C CA . ASP A 1 74 ? 31.611 10.452 -20.349 1.00 63.94 74 ASP A CA 1
ATOM 589 C C . ASP A 1 74 ? 31.651 11.304 -19.060 1.00 63.94 74 ASP A C 1
ATOM 591 O O . ASP A 1 74 ? 31.853 12.516 -19.139 1.00 63.94 74 ASP A O 1
ATOM 595 N N . GLU A 1 75 ? 31.428 10.713 -17.875 1.00 61.72 75 GLU A N 1
ATOM 596 C CA . GLU A 1 75 ? 31.292 11.425 -16.577 1.00 61.72 75 GLU A CA 1
ATOM 597 C C . GLU A 1 75 ? 30.251 12.573 -16.585 1.00 61.72 75 GLU A C 1
ATOM 599 O O . GLU A 1 75 ? 30.229 13.433 -15.701 1.00 61.72 75 GLU A O 1
ATOM 604 N N . ARG A 1 76 ? 29.377 12.606 -17.595 1.00 63.59 76 ARG A N 1
ATOM 605 C CA . ARG A 1 76 ? 28.296 13.580 -17.757 1.00 63.59 76 ARG A CA 1
ATOM 606 C C . ARG A 1 76 ? 26.970 12.889 -17.515 1.00 63.59 76 ARG A C 1
ATOM 608 O O . ARG A 1 76 ? 26.741 11.802 -18.042 1.00 63.59 76 ARG A O 1
ATOM 615 N N . GLU A 1 77 ? 26.086 13.577 -16.795 1.00 67.69 77 GLU A N 1
ATOM 616 C CA . GLU A 1 77 ? 24.713 13.123 -16.584 1.00 67.69 77 GLU A CA 1
ATOM 617 C C . GLU A 1 77 ? 24.064 12.832 -17.941 1.00 67.69 77 GLU A C 1
ATOM 619 O O . GLU A 1 77 ? 23.829 13.729 -18.756 1.00 67.69 77 GLU A O 1
ATOM 624 N N . SER A 1 78 ? 23.819 11.549 -18.195 1.00 75.06 78 SER A N 1
ATOM 625 C CA . SER A 1 78 ? 23.145 11.106 -19.407 1.00 75.06 78 SER A CA 1
ATOM 626 C C . SER A 1 78 ? 21.647 11.102 -19.167 1.00 75.06 78 SER A C 1
ATOM 628 O O . SER A 1 78 ? 21.164 10.585 -18.159 1.00 75.06 78 SER A O 1
ATOM 630 N N . PHE A 1 79 ? 20.920 11.694 -20.108 1.00 80.62 79 PHE A N 1
ATOM 631 C CA . PHE A 1 79 ? 19.470 11.785 -20.090 1.00 80.62 79 PHE A CA 1
ATOM 632 C C . PHE A 1 79 ? 18.920 11.229 -21.398 1.00 80.62 79 PHE A C 1
ATOM 634 O O . PHE A 1 79 ? 19.398 11.574 -22.481 1.00 80.62 79 PHE A O 1
ATOM 641 N N . THR A 1 80 ? 17.917 10.363 -21.318 1.00 86.12 80 THR A N 1
ATOM 642 C CA . THR A 1 80 ? 17.231 9.833 -22.498 1.00 86.12 80 THR A CA 1
ATOM 643 C C . THR A 1 80 ? 15.746 9.698 -22.216 1.00 86.12 80 THR A C 1
ATOM 645 O O . THR A 1 80 ? 15.343 9.125 -21.207 1.00 86.12 80 THR A O 1
ATOM 648 N N . GLU A 1 81 ? 14.932 10.228 -23.120 1.00 89.88 81 GLU A N 1
ATOM 649 C CA . GLU A 1 81 ? 13.486 10.047 -23.102 1.00 89.88 81 GLU A CA 1
ATOM 650 C C . GLU A 1 81 ? 13.133 8.823 -23.955 1.00 89.88 81 GLU A C 1
ATOM 652 O O . GLU A 1 81 ? 13.481 8.751 -25.136 1.00 89.88 81 GLU A O 1
ATOM 657 N N . VAL A 1 82 ? 12.456 7.846 -23.353 1.00 90.38 82 VAL A N 1
ATOM 658 C CA . VAL A 1 82 ? 12.098 6.578 -23.995 1.00 90.38 82 VAL A CA 1
ATOM 659 C C . VAL A 1 82 ? 10.598 6.353 -23.901 1.00 90.38 82 VAL A C 1
ATOM 661 O O . VAL A 1 82 ? 9.964 6.652 -22.893 1.00 90.38 82 VAL A O 1
ATOM 664 N N . LYS A 1 83 ? 10.012 5.789 -24.954 1.00 92.44 83 LYS A N 1
ATOM 665 C CA . LYS A 1 83 ? 8.595 5.437 -24.983 1.00 92.44 83 LYS A CA 1
ATOM 666 C C . LYS A 1 83 ? 8.361 4.048 -24.388 1.00 92.44 83 LYS A C 1
ATOM 668 O O . LYS A 1 83 ? 9.111 3.117 -24.658 1.00 92.44 83 LYS A O 1
ATOM 673 N N . THR A 1 84 ? 7.311 3.892 -23.596 1.00 91.44 84 THR A N 1
ATOM 674 C CA . THR A 1 84 ? 6.853 2.603 -23.054 1.00 91.44 84 THR A CA 1
ATOM 675 C C . THR A 1 84 ? 5.898 1.899 -24.026 1.00 91.44 84 THR A C 1
ATOM 677 O O . THR A 1 84 ? 5.240 2.556 -24.834 1.00 91.44 84 THR A O 1
ATOM 680 N N . LEU A 1 85 ? 5.689 0.582 -23.885 1.00 90.62 85 LEU A N 1
ATOM 681 C CA . LEU A 1 85 ? 4.641 -0.138 -24.638 1.00 90.62 85 LEU A CA 1
ATOM 682 C C . LEU A 1 85 ? 3.213 0.326 -24.298 1.00 90.62 85 LEU A C 1
ATOM 684 O O . LEU A 1 85 ? 2.266 -0.008 -25.014 1.00 90.62 85 LEU A O 1
ATOM 688 N N . ARG A 1 86 ? 3.028 1.065 -23.195 1.00 89.00 86 ARG A N 1
ATOM 689 C CA . ARG A 1 86 ? 1.752 1.721 -22.877 1.00 89.00 86 ARG A CA 1
ATOM 690 C C . ARG A 1 86 ? 1.501 2.936 -23.778 1.00 89.00 86 ARG A C 1
ATOM 692 O O . ARG A 1 86 ? 0.347 3.254 -24.039 1.00 89.00 86 ARG A O 1
ATOM 699 N N . GLY A 1 87 ? 2.562 3.558 -24.291 1.00 87.50 87 GLY A N 1
ATOM 700 C CA . GLY A 1 87 ? 2.509 4.767 -25.109 1.00 87.50 87 GLY A CA 1
ATOM 701 C C . GLY A 1 87 ? 3.084 6.009 -24.428 1.00 87.50 87 GLY A C 1
ATOM 702 O O . GLY A 1 87 ? 3.268 7.016 -25.105 1.00 87.50 87 GLY A O 1
ATOM 703 N N . ASP A 1 88 ? 3.403 5.920 -23.136 1.00 89.56 88 ASP A N 1
ATOM 704 C CA . ASP A 1 88 ? 3.893 7.043 -22.335 1.00 89.56 88 ASP A CA 1
ATOM 705 C C . ASP A 1 88 ? 5.403 7.211 -22.473 1.00 89.56 88 ASP A C 1
ATOM 707 O O . ASP A 1 88 ? 6.123 6.222 -22.638 1.00 89.56 88 ASP A O 1
ATOM 711 N N . TYR A 1 89 ? 5.872 8.449 -22.345 1.00 90.44 89 TYR A N 1
ATOM 712 C CA . TYR A 1 89 ? 7.290 8.786 -22.323 1.00 90.44 89 TYR A CA 1
ATOM 713 C C . TYR A 1 89 ? 7.824 8.750 -20.891 1.00 90.44 89 TYR A C 1
ATOM 715 O O . TYR A 1 89 ? 7.197 9.271 -19.968 1.00 90.44 89 TYR A O 1
ATOM 723 N N . VAL A 1 90 ? 8.976 8.109 -20.711 1.00 90.19 90 VAL A N 1
ATOM 724 C CA . VAL A 1 90 ? 9.705 8.044 -19.445 1.00 90.19 90 VAL A CA 1
ATOM 725 C C . VAL A 1 90 ? 11.112 8.590 -19.624 1.00 90.19 90 VAL A C 1
ATOM 727 O O . VAL A 1 90 ? 11.794 8.311 -20.609 1.00 90.19 90 VAL A O 1
ATOM 730 N N . ASN A 1 91 ? 11.553 9.350 -18.635 1.00 90.62 91 ASN A N 1
ATOM 731 C CA . ASN A 1 91 ? 12.865 9.959 -18.577 1.00 90.62 91 ASN A CA 1
ATOM 732 C C . ASN A 1 91 ? 13.817 9.052 -17.816 1.00 90.62 91 ASN A C 1
ATOM 734 O O . ASN A 1 91 ? 13.602 8.756 -16.642 1.00 90.62 91 ASN A O 1
ATOM 738 N N . ILE A 1 92 ? 14.882 8.636 -18.481 1.00 89.56 92 ILE A N 1
ATOM 739 C CA . ILE A 1 92 ? 15.933 7.815 -17.903 1.00 89.56 92 ILE A CA 1
ATOM 740 C C . ILE A 1 92 ? 17.132 8.711 -17.665 1.00 89.56 92 ILE A C 1
ATOM 742 O O . ILE A 1 92 ? 17.629 9.356 -18.589 1.00 89.56 92 ILE A O 1
ATOM 746 N N . SER A 1 93 ? 17.580 8.761 -16.419 1.00 87.06 93 SER A N 1
ATOM 747 C CA . SER A 1 93 ? 18.769 9.496 -16.026 1.00 87.06 93 SER A CA 1
ATOM 748 C C . SER A 1 93 ? 19.676 8.665 -15.142 1.00 87.06 93 SER A C 1
ATOM 750 O O . SER A 1 93 ? 19.247 7.793 -14.383 1.00 87.06 93 SER A O 1
ATOM 752 N N . GLU A 1 94 ? 20.960 8.952 -15.250 1.00 84.56 94 GLU A N 1
ATOM 753 C CA . GLU A 1 94 ? 21.990 8.400 -14.387 1.00 84.56 94 GLU A CA 1
ATOM 754 C C . GLU A 1 94 ? 22.186 9.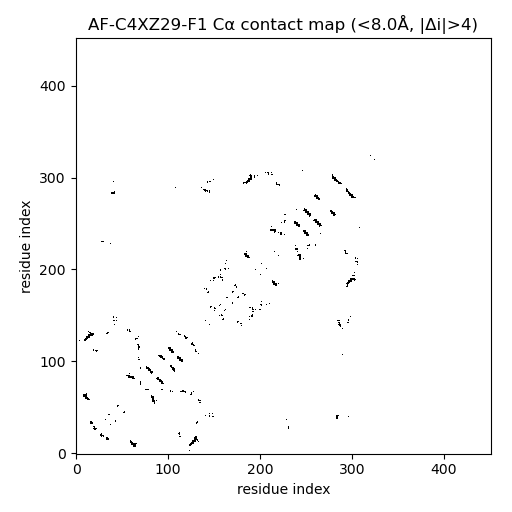310 -13.164 1.00 84.56 94 GLU A C 1
ATOM 756 O O . GLU A 1 94 ? 22.061 10.533 -13.247 1.00 84.56 94 GLU A O 1
ATOM 761 N N . ARG A 1 95 ? 22.443 8.717 -11.993 1.00 69.50 95 ARG A N 1
ATOM 762 C CA . ARG A 1 95 ? 22.934 9.456 -10.823 1.00 69.50 95 ARG A CA 1
ATOM 763 C C . ARG A 1 95 ? 24.206 8.807 -10.307 1.00 69.50 95 ARG A C 1
ATOM 765 O O . ARG A 1 95 ? 24.148 7.815 -9.577 1.00 69.50 95 ARG A O 1
ATOM 772 N N . TYR A 1 96 ? 25.343 9.421 -10.603 1.00 57.69 96 TYR A N 1
ATOM 773 C CA . TYR A 1 96 ? 26.621 8.945 -10.102 1.00 57.69 96 TYR A CA 1
ATOM 774 C C . TYR A 1 96 ? 26.729 9.130 -8.583 1.00 57.69 96 TYR A C 1
ATOM 776 O O . TYR A 1 96 ? 26.582 10.236 -8.053 1.00 57.69 96 TYR A O 1
ATOM 784 N N . ARG A 1 97 ? 27.061 8.058 -7.854 1.00 53.06 97 ARG A N 1
ATOM 785 C CA . ARG A 1 97 ? 27.575 8.166 -6.483 1.00 53.06 97 ARG A CA 1
ATOM 786 C C . ARG A 1 97 ? 28.958 7.537 -6.431 1.00 53.06 97 ARG A C 1
ATOM 788 O O . ARG A 1 97 ? 29.103 6.320 -6.391 1.00 53.06 97 ARG A O 1
ATOM 795 N N . SER A 1 98 ? 29.972 8.398 -6.422 1.00 45.59 98 SER A N 1
ATOM 796 C CA . SER A 1 98 ? 31.373 8.000 -6.293 1.00 45.59 98 SER A CA 1
ATOM 797 C C . SER A 1 98 ? 31.573 7.077 -5.082 1.00 45.59 98 SER A C 1
ATOM 799 O O . SER A 1 98 ? 31.204 7.432 -3.959 1.00 45.59 98 SER A O 1
ATOM 801 N N . GLY A 1 99 ? 32.151 5.895 -5.319 1.00 52.72 99 GLY A N 1
ATOM 802 C CA . GLY A 1 99 ? 32.545 4.938 -4.280 1.00 52.72 99 GLY A CA 1
ATOM 803 C C . GLY A 1 99 ? 31.574 3.784 -4.000 1.00 52.72 99 GLY A C 1
ATOM 804 O O . GLY A 1 99 ? 31.858 3.001 -3.092 1.00 52.72 99 GLY A O 1
ATOM 805 N N . ASP A 1 100 ? 30.474 3.652 -4.748 1.00 55.62 100 ASP A N 1
ATOM 806 C CA . ASP A 1 100 ? 29.544 2.521 -4.617 1.00 55.62 100 ASP A CA 1
ATOM 807 C C . ASP A 1 100 ? 29.763 1.442 -5.693 1.00 55.62 100 ASP A C 1
ATOM 809 O O . ASP A 1 100 ? 30.244 1.717 -6.788 1.00 55.62 100 ASP A O 1
ATOM 813 N N . VAL A 1 101 ? 29.424 0.190 -5.373 1.00 61.50 101 VAL A N 1
ATOM 814 C CA . VAL A 1 101 ? 29.593 -0.969 -6.283 1.00 61.50 101 VAL A CA 1
ATOM 815 C C . VAL A 1 101 ? 28.457 -1.049 -7.315 1.00 61.50 101 VAL A C 1
ATOM 817 O O . VAL A 1 101 ? 28.584 -1.727 -8.334 1.00 61.50 101 VAL A O 1
ATOM 820 N N . ASN A 1 102 ? 27.345 -0.355 -7.060 1.00 72.69 102 ASN A N 1
ATOM 821 C CA . ASN A 1 102 ? 26.142 -0.396 -7.882 1.00 72.69 102 ASN A CA 1
ATOM 822 C C . ASN A 1 102 ? 25.909 0.936 -8.598 1.00 72.69 102 ASN A C 1
ATOM 824 O O . ASN A 1 102 ? 26.054 2.005 -8.007 1.00 72.69 102 ASN A O 1
ATOM 828 N N . HIS A 1 103 ? 25.449 0.847 -9.840 1.00 79.69 103 HIS A N 1
ATOM 829 C CA . HIS A 1 103 ? 25.006 1.975 -10.640 1.00 79.69 103 HIS A CA 1
ATOM 830 C C . HIS A 1 103 ? 23.552 2.342 -10.290 1.00 79.69 103 HIS A C 1
ATOM 832 O O . HIS A 1 103 ? 22.723 1.466 -10.027 1.00 79.69 103 HIS A O 1
ATOM 838 N N . LEU A 1 104 ? 23.244 3.641 -10.221 1.00 82.44 104 LEU A N 1
ATOM 839 C CA . LEU A 1 104 ? 21.917 4.148 -9.877 1.00 82.44 104 LEU A CA 1
ATOM 840 C C . LEU A 1 104 ? 21.247 4.737 -11.122 1.00 82.44 104 LEU A C 1
ATOM 842 O O . LEU A 1 104 ? 21.509 5.877 -11.499 1.00 82.44 104 LEU A O 1
ATOM 846 N N . ILE A 1 105 ? 20.336 3.968 -11.712 1.00 85.62 105 ILE A N 1
ATOM 847 C CA . ILE A 1 105 ? 19.517 4.403 -12.848 1.00 85.62 105 ILE A CA 1
ATOM 848 C C . ILE A 1 105 ? 18.194 4.928 -12.302 1.00 85.62 105 ILE A C 1
ATOM 850 O O . ILE A 1 105 ? 17.518 4.255 -11.524 1.00 85.62 105 ILE A O 1
ATOM 854 N N . THR A 1 106 ? 17.810 6.135 -12.692 1.00 86.50 106 THR A N 1
ATOM 855 C CA . THR A 1 106 ? 16.524 6.735 -12.341 1.00 86.50 106 THR A CA 1
ATOM 856 C C . THR A 1 106 ? 15.617 6.730 -13.560 1.00 86.50 106 THR A C 1
ATOM 858 O O . THR A 1 106 ? 15.985 7.246 -14.605 1.00 86.50 106 THR A O 1
ATOM 861 N N . VAL A 1 107 ? 14.429 6.145 -13.418 1.00 86.06 107 VAL A N 1
ATOM 862 C CA . VAL A 1 107 ? 13.362 6.190 -14.424 1.00 86.06 107 VAL A CA 1
ATOM 863 C C . VAL A 1 107 ? 12.234 7.043 -13.845 1.00 86.06 107 VAL A C 1
ATOM 865 O O . VAL A 1 107 ? 11.644 6.686 -12.820 1.00 86.06 107 VAL A O 1
ATOM 868 N N . ASN A 1 108 ? 11.975 8.199 -14.456 1.00 85.06 108 ASN A N 1
ATOM 869 C CA . ASN A 1 108 ? 11.169 9.300 -13.919 1.00 85.06 108 ASN A CA 1
ATOM 870 C C . ASN A 1 108 ? 11.579 9.664 -12.483 1.00 85.06 108 ASN A C 1
ATOM 872 O O . ASN A 1 108 ? 12.630 10.257 -12.246 1.00 85.06 108 ASN A O 1
ATOM 876 N N . HIS A 1 109 ? 10.744 9.295 -11.514 1.00 80.00 109 HIS A N 1
ATOM 877 C CA . HIS A 1 109 ? 10.928 9.580 -10.094 1.00 80.00 109 HIS A CA 1
ATOM 878 C C . HIS A 1 109 ? 11.423 8.358 -9.302 1.00 80.00 109 HIS A C 1
ATOM 880 O O . HIS A 1 109 ? 11.621 8.443 -8.089 1.00 80.00 109 HIS A O 1
ATOM 886 N N . THR A 1 110 ? 11.638 7.216 -9.966 1.00 81.69 110 THR A N 1
ATOM 887 C CA . THR A 1 110 ? 12.020 5.956 -9.318 1.00 81.69 110 THR A CA 1
ATOM 888 C C . THR A 1 110 ? 13.481 5.622 -9.589 1.00 81.69 110 THR A C 1
ATOM 890 O O . THR A 1 110 ? 13.861 5.329 -10.718 1.00 81.69 110 THR A O 1
ATOM 893 N N . SER A 1 111 ? 14.306 5.614 -8.539 1.00 83.00 111 SER A N 1
ATOM 894 C CA . SER A 1 111 ? 15.717 5.216 -8.640 1.00 83.00 111 SER A CA 1
ATOM 895 C C . SER A 1 111 ? 15.935 3.737 -8.308 1.00 83.00 111 SER A C 1
ATOM 897 O O . SER A 1 111 ? 15.530 3.261 -7.235 1.00 83.00 111 SER A O 1
ATOM 899 N N . PHE A 1 112 ? 16.636 3.040 -9.199 1.00 81.69 112 PHE A N 1
ATOM 900 C CA . PHE A 1 112 ? 17.018 1.633 -9.127 1.00 81.69 112 PHE A CA 1
ATOM 901 C C . PHE A 1 112 ? 18.516 1.493 -8.902 1.00 81.69 112 PHE A C 1
ATOM 903 O O . PHE A 1 112 ? 19.315 1.986 -9.691 1.00 81.69 112 PHE A O 1
ATOM 910 N N . SER A 1 113 ? 18.899 0.793 -7.835 1.00 80.31 113 SER A N 1
ATOM 911 C CA . SER A 1 113 ? 20.287 0.378 -7.643 1.00 80.31 113 SER A CA 1
ATOM 912 C C . SER A 1 113 ? 20.502 -0.942 -8.370 1.00 80.31 113 SER A C 1
ATOM 914 O O . SER A 1 113 ? 19.848 -1.938 -8.052 1.00 80.31 113 SER A O 1
ATOM 916 N N . MET A 1 114 ? 21.396 -0.931 -9.351 1.00 79.31 114 MET A N 1
ATOM 917 C CA . MET A 1 114 ? 21.659 -2.051 -10.242 1.00 79.31 114 MET A CA 1
ATOM 918 C C . MET A 1 114 ? 23.150 -2.395 -10.212 1.00 79.31 114 MET A C 1
ATOM 920 O O . MET A 1 114 ? 23.986 -1.503 -10.365 1.00 79.31 114 MET A O 1
ATOM 924 N N . PRO A 1 115 ? 23.528 -3.664 -9.998 1.00 79.44 115 PRO A N 1
ATOM 925 C CA . PRO A 1 115 ? 24.914 -4.077 -10.174 1.00 79.44 115 PRO A CA 1
ATOM 926 C C . PRO A 1 115 ? 25.338 -3.904 -11.637 1.00 79.44 115 PRO A C 1
ATOM 928 O O . PRO A 1 115 ? 24.561 -4.207 -12.546 1.00 79.44 115 PRO A O 1
ATOM 931 N N . LEU A 1 116 ? 26.574 -3.468 -11.871 1.00 80.00 116 LEU A N 1
ATOM 932 C CA . LEU A 1 116 ? 27.141 -3.431 -13.221 1.00 80.00 116 LEU A CA 1
ATOM 933 C C . LEU A 1 116 ? 27.179 -4.844 -13.821 1.00 80.00 116 LEU A C 1
ATOM 935 O O . LEU A 1 116 ? 27.501 -5.806 -13.119 1.00 80.00 116 LEU A O 1
ATOM 939 N N . ASN A 1 117 ? 26.881 -4.963 -15.117 1.00 81.75 117 ASN A N 1
ATOM 940 C CA . ASN A 1 117 ? 26.796 -6.230 -15.854 1.00 81.75 117 ASN A CA 1
ATOM 941 C C . ASN A 1 117 ? 25.716 -7.195 -15.325 1.00 81.75 117 ASN A C 1
ATOM 943 O O . ASN A 1 117 ? 25.864 -8.414 -15.427 1.00 81.75 117 ASN A O 1
ATOM 947 N N . SER A 1 118 ? 24.635 -6.668 -14.740 1.00 85.69 118 SER A N 1
ATOM 948 C CA . SER A 1 118 ? 23.477 -7.474 -14.311 1.00 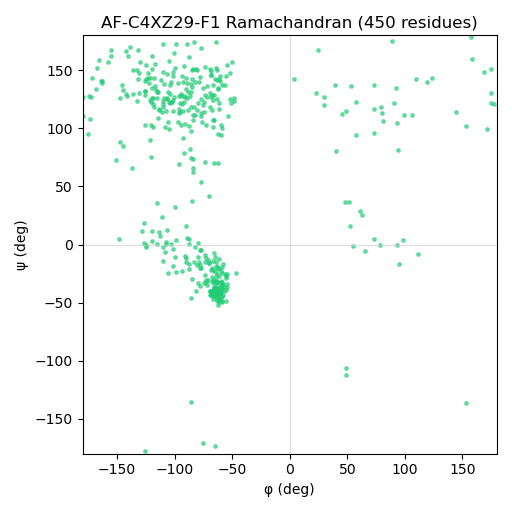85.69 118 SER A CA 1
ATOM 949 C C . SER A 1 118 ? 22.427 -7.691 -15.409 1.00 85.69 118 SER A C 1
ATOM 951 O O . SER A 1 118 ? 21.387 -8.301 -15.159 1.00 85.69 118 SER A O 1
ATOM 953 N N . ASP A 1 119 ? 22.718 -7.224 -16.623 1.00 89.19 119 ASP A N 1
ATOM 954 C CA . ASP A 1 119 ? 21.848 -7.282 -17.793 1.00 89.19 119 ASP A CA 1
ATOM 955 C C . ASP A 1 119 ? 21.520 -8.723 -18.206 1.00 89.19 119 ASP A C 1
ATOM 957 O O . ASP A 1 119 ? 22.402 -9.516 -18.547 1.00 89.19 119 ASP A O 1
ATOM 961 N N . VAL A 1 120 ? 20.231 -9.067 -18.238 1.00 91.56 120 VAL A N 1
ATOM 962 C CA . VAL A 1 120 ? 19.768 -10.345 -18.792 1.00 91.56 120 VAL A CA 1
ATOM 963 C C . VAL A 1 120 ? 19.380 -10.135 -20.251 1.00 91.56 120 VAL A C 1
ATOM 965 O O . VAL A 1 120 ? 18.320 -9.593 -20.560 1.00 91.56 120 VAL A O 1
ATOM 968 N N . LEU A 1 121 ? 20.249 -10.569 -21.160 1.00 92.81 121 LEU A N 1
ATOM 969 C CA . LEU A 1 121 ? 20.055 -10.400 -22.599 1.00 92.81 121 LEU A CA 1
ATOM 970 C C . LEU A 1 121 ? 19.070 -11.431 -23.168 1.00 92.81 121 LEU A C 1
ATOM 972 O O . LEU A 1 121 ? 19.116 -12.617 -22.835 1.00 92.81 121 LEU A O 1
ATOM 976 N N . PHE A 1 122 ? 18.215 -10.987 -24.085 1.00 90.12 122 PHE A N 1
ATOM 977 C CA . PHE A 1 122 ? 17.344 -11.835 -24.894 1.00 90.12 122 PHE A CA 1
ATOM 978 C C . PHE A 1 122 ? 17.300 -11.332 -26.343 1.00 90.12 122 PHE A C 1
ATOM 980 O O . PHE A 1 122 ? 17.798 -10.257 -26.660 1.00 90.12 122 PHE A O 1
ATOM 987 N N . SER A 1 123 ? 16.709 -12.107 -27.254 1.00 88.06 123 SER A N 1
ATOM 988 C CA . SER A 1 123 ? 16.795 -11.843 -28.701 1.00 88.06 123 SER A CA 1
ATOM 989 C C . SER A 1 123 ? 16.240 -10.489 -29.153 1.00 88.06 123 SER A C 1
ATOM 991 O O . SER A 1 123 ? 16.611 -10.027 -30.225 1.00 88.06 123 SER A O 1
ATOM 993 N N . GLN A 1 124 ? 15.343 -9.875 -28.376 1.00 89.81 124 GLN A N 1
ATOM 994 C CA . GLN A 1 124 ? 14.755 -8.569 -28.693 1.00 89.81 124 GLN A CA 1
ATOM 995 C C . GLN A 1 124 ? 15.189 -7.470 -27.704 1.00 89.81 124 GLN A C 1
ATOM 997 O O . GLN A 1 124 ? 14.669 -6.363 -27.800 1.00 89.81 124 GLN A O 1
ATOM 1002 N N . GLY A 1 125 ? 16.131 -7.737 -26.784 1.00 92.44 125 GLY A N 1
ATOM 1003 C CA . GLY A 1 125 ? 16.733 -6.698 -25.944 1.00 92.44 125 GLY A CA 1
ATOM 1004 C C . GLY A 1 125 ? 17.258 -7.155 -24.580 1.00 92.44 125 GLY A C 1
ATOM 1005 O O . GLY A 1 125 ? 17.933 -8.179 -24.485 1.00 92.44 125 GLY A O 1
ATOM 1006 N N . VAL A 1 126 ? 16.989 -6.381 -23.525 1.00 93.69 126 VAL A N 1
ATOM 1007 C CA . VAL A 1 126 ? 17.576 -6.553 -22.183 1.00 93.69 126 VAL A CA 1
ATOM 1008 C C . VAL A 1 126 ? 16.532 -6.513 -21.064 1.00 93.69 126 VAL A C 1
ATOM 1010 O O . VAL A 1 126 ? 15.558 -5.764 -21.108 1.00 93.69 126 VAL A O 1
ATOM 1013 N N . ILE A 1 127 ? 16.728 -7.344 -20.044 1.00 92.75 127 ILE A N 1
ATOM 1014 C CA . ILE A 1 127 ? 15.886 -7.420 -18.853 1.00 92.75 127 ILE A CA 1
ATOM 1015 C C . ILE A 1 127 ? 16.702 -7.014 -17.626 1.00 92.75 127 ILE A C 1
ATOM 1017 O O . ILE A 1 127 ? 17.793 -7.526 -17.377 1.00 92.75 127 ILE A O 1
ATOM 1021 N N . HIS A 1 128 ? 16.092 -6.145 -16.830 1.00 89.75 128 HIS A N 1
ATOM 1022 C CA . HIS A 1 128 ? 16.581 -5.577 -15.585 1.00 89.75 128 HIS A CA 1
ATOM 1023 C C . HIS A 1 128 ? 15.785 -6.135 -14.416 1.00 89.75 128 HIS A C 1
ATOM 1025 O O . HIS A 1 128 ? 14.578 -5.921 -14.329 1.00 89.75 128 HIS A O 1
ATOM 1031 N N . ILE A 1 129 ? 16.438 -6.842 -13.497 1.00 87.62 129 ILE A N 1
ATOM 1032 C CA . ILE A 1 129 ? 15.782 -7.352 -12.288 1.00 87.62 129 ILE A CA 1
ATOM 1033 C C . ILE A 1 129 ? 15.861 -6.279 -11.197 1.00 87.62 129 ILE A C 1
ATOM 1035 O O . ILE A 1 129 ? 16.945 -5.945 -10.721 1.00 87.62 129 ILE A O 1
ATOM 1039 N N . THR A 1 130 ? 14.713 -5.753 -10.776 1.00 83.69 130 THR A N 1
ATOM 1040 C CA . THR A 1 130 ? 14.616 -4.648 -9.815 1.00 83.69 130 THR A CA 1
ATOM 1041 C C . THR A 1 130 ? 13.853 -5.044 -8.552 1.00 83.69 130 THR A C 1
ATOM 1043 O O . THR A 1 130 ? 13.125 -6.036 -8.527 1.00 83.69 130 THR A O 1
ATOM 1046 N N . SER A 1 131 ? 14.020 -4.253 -7.486 1.00 79.00 131 SER A N 1
ATOM 1047 C CA . SER A 1 131 ? 13.256 -4.391 -6.236 1.00 79.00 131 SER A CA 1
ATOM 1048 C C . SER A 1 131 ? 12.115 -3.386 -6.083 1.00 79.00 131 SER A C 1
ATOM 1050 O O . SER A 1 131 ? 11.353 -3.487 -5.119 1.00 79.00 131 SER A O 1
ATOM 1052 N N . LYS A 1 132 ? 11.955 -2.443 -7.015 1.00 81.38 132 LYS A N 1
ATOM 1053 C CA . LYS A 1 132 ? 10.897 -1.423 -6.993 1.00 81.38 132 LYS A CA 1
ATOM 1054 C C . LYS A 1 132 ? 10.018 -1.547 -8.231 1.00 81.38 132 LYS A C 1
ATOM 1056 O O . LYS A 1 132 ? 10.489 -1.973 -9.280 1.00 81.38 132 LYS A O 1
ATOM 1061 N N . ILE A 1 133 ? 8.755 -1.158 -8.098 1.00 85.50 133 ILE A N 1
ATOM 1062 C CA . ILE A 1 133 ? 7.775 -1.166 -9.188 1.00 85.50 133 ILE A CA 1
ATOM 1063 C C . ILE A 1 133 ? 7.758 0.195 -9.881 1.00 85.50 133 ILE A C 1
ATOM 1065 O O . ILE A 1 133 ? 7.819 1.225 -9.215 1.00 85.50 133 ILE A O 1
ATOM 1069 N N . LEU A 1 134 ? 7.646 0.182 -11.210 1.00 84.38 134 LEU A N 1
ATOM 1070 C CA . LEU A 1 134 ? 7.407 1.368 -12.029 1.00 84.38 134 LEU A CA 1
ATOM 1071 C C . LEU A 1 134 ? 5.906 1.633 -12.142 1.00 84.38 134 LEU A C 1
ATOM 1073 O O . LEU A 1 134 ? 5.218 0.968 -12.908 1.00 84.38 134 LEU A O 1
ATOM 1077 N N . LEU A 1 135 ? 5.383 2.598 -11.395 1.00 86.81 135 LEU A N 1
ATOM 1078 C CA . LEU A 1 135 ? 4.000 3.039 -11.577 1.00 86.81 135 LEU A CA 1
ATOM 1079 C C . LEU A 1 135 ? 3.943 4.243 -12.533 1.00 86.81 135 LEU A C 1
ATOM 1081 O O . LEU A 1 135 ? 4.876 5.044 -12.538 1.00 86.81 135 LEU A O 1
ATOM 1085 N N . PRO A 1 136 ? 2.885 4.361 -13.361 1.00 85.50 136 PRO A N 1
ATOM 1086 C CA . PRO A 1 136 ? 2.617 5.578 -14.126 1.00 85.50 136 PRO A CA 1
ATOM 1087 C C . PRO A 1 136 ? 2.515 6.812 -13.218 1.00 85.50 136 PRO A C 1
ATOM 1089 O O . PRO A 1 136 ? 1.906 6.717 -12.154 1.00 85.50 136 PRO A O 1
ATOM 1092 N N . ASP A 1 137 ? 2.967 7.981 -13.678 1.00 82.56 137 ASP A N 1
ATOM 1093 C CA . ASP A 1 137 ? 2.796 9.240 -12.928 1.00 82.56 137 ASP A CA 1
ATOM 1094 C C . ASP A 1 137 ? 1.310 9.622 -12.765 1.00 82.56 137 ASP A C 1
ATOM 1096 O O . ASP A 1 137 ? 0.918 10.256 -11.787 1.00 82.56 137 ASP A O 1
ATOM 1100 N N . ASN A 1 138 ? 0.464 9.205 -13.712 1.00 82.69 138 ASN A N 1
ATOM 1101 C CA . ASN A 1 138 ? -0.988 9.392 -13.677 1.00 82.69 138 ASN A CA 1
ATOM 1102 C C . ASN A 1 138 ? -1.740 8.248 -12.973 1.00 82.69 138 ASN A C 1
ATOM 1104 O O . ASN A 1 138 ? -2.972 8.232 -12.995 1.00 82.69 138 ASN A O 1
ATOM 1108 N N . PHE A 1 139 ? -1.039 7.278 -12.380 1.00 86.75 139 PHE A N 1
ATOM 1109 C CA . PHE A 1 139 ? -1.693 6.189 -11.669 1.00 86.75 139 PHE A CA 1
ATOM 1110 C C . PHE A 1 139 ? -2.238 6.670 -10.334 1.00 86.75 139 PHE A C 1
ATOM 1112 O O . PHE A 1 139 ? -1.499 7.140 -9.469 1.00 86.75 139 PHE A O 1
ATOM 1119 N N . HIS A 1 140 ? -3.539 6.495 -10.157 1.00 88.00 140 HIS A N 1
ATOM 1120 C CA . HIS A 1 140 ? -4.228 6.880 -8.944 1.00 88.00 140 HIS A CA 1
ATOM 1121 C C . HIS A 1 140 ? -5.340 5.880 -8.645 1.00 88.00 140 HIS A C 1
ATOM 1123 O O . HIS A 1 140 ? -6.146 5.560 -9.518 1.00 88.00 140 HIS A O 1
ATOM 1129 N N . VAL A 1 141 ? -5.412 5.428 -7.396 1.00 88.81 141 VAL A N 1
ATOM 1130 C CA . VAL A 1 141 ? -6.530 4.623 -6.895 1.00 88.81 141 VAL A CA 1
ATOM 1131 C C . VAL A 1 141 ? -7.322 5.490 -5.931 1.00 88.81 141 VAL A C 1
ATOM 1133 O O . VAL A 1 141 ? -6.753 6.044 -4.996 1.00 88.81 141 VAL A O 1
ATOM 1136 N N . SER A 1 142 ? -8.633 5.626 -6.136 1.00 89.69 142 SER A N 1
ATOM 1137 C CA . SER A 1 142 ? -9.462 6.426 -5.230 1.00 89.69 142 SER A CA 1
ATOM 1138 C C . SER A 1 142 ? -9.472 5.839 -3.814 1.00 89.69 142 SER A C 1
ATOM 1140 O O . SER A 1 142 ? -9.381 4.621 -3.622 1.00 89.69 142 SER A O 1
ATOM 1142 N N . LEU A 1 143 ? -9.623 6.705 -2.805 1.00 89.94 143 LEU A N 1
ATOM 1143 C CA . LEU A 1 143 ? -9.711 6.272 -1.408 1.00 89.94 143 LEU A CA 1
ATOM 1144 C C . LEU A 1 143 ? -10.865 5.279 -1.214 1.00 89.94 143 LEU A C 1
ATOM 1146 O O . LEU A 1 143 ? -10.698 4.259 -0.550 1.00 89.94 143 LEU A O 1
ATOM 1150 N N . LEU A 1 144 ? -12.003 5.532 -1.868 1.00 89.94 144 LEU A N 1
ATOM 1151 C CA . LEU A 1 144 ? -13.158 4.640 -1.863 1.00 89.94 144 LEU A CA 1
ATOM 1152 C C . LEU A 1 144 ? -12.822 3.252 -2.425 1.00 89.94 144 LEU A C 1
ATOM 1154 O O . LEU A 1 144 ? -13.210 2.247 -1.832 1.00 89.94 144 LEU A O 1
ATOM 1158 N N . ASN A 1 145 ? -12.085 3.172 -3.536 1.00 90.81 145 ASN A N 1
ATOM 1159 C CA . ASN A 1 145 ? -11.692 1.887 -4.116 1.00 90.81 145 ASN A CA 1
ATOM 1160 C C . ASN A 1 145 ? -10.743 1.122 -3.187 1.00 90.81 145 ASN A C 1
ATOM 1162 O O . ASN A 1 145 ? -10.902 -0.086 -3.016 1.00 90.81 145 ASN A O 1
ATOM 1166 N N . LEU A 1 146 ? -9.818 1.818 -2.517 1.00 91.31 146 LEU A N 1
ATOM 1167 C CA . LEU A 1 146 ? -8.960 1.206 -1.500 1.00 91.31 146 LEU A CA 1
ATOM 1168 C C . LEU A 1 146 ? -9.767 0.692 -0.301 1.00 91.31 146 LEU A C 1
ATOM 1170 O O . LEU A 1 146 ? -9.537 -0.437 0.129 1.00 91.31 146 LEU A O 1
ATOM 1174 N N . VAL A 1 147 ? -10.743 1.456 0.200 1.00 91.62 147 VAL A N 1
ATOM 1175 C CA . VAL A 1 147 ? -11.651 1.013 1.276 1.00 91.62 147 VAL A CA 1
ATOM 1176 C C . VAL A 1 147 ? -12.412 -0.241 0.843 1.00 91.62 147 VAL A C 1
ATOM 1178 O O . VAL A 1 147 ? -12.377 -1.247 1.549 1.00 91.62 147 VAL A O 1
ATOM 1181 N N . LYS A 1 148 ? -13.006 -0.237 -0.355 1.00 90.62 148 LYS A N 1
ATOM 1182 C CA . LYS A 1 148 ? -13.752 -1.384 -0.899 1.00 90.62 148 LYS A CA 1
ATOM 1183 C C . LYS A 1 148 ? -12.900 -2.648 -1.014 1.00 90.62 148 LYS A C 1
ATOM 1185 O O . LYS A 1 148 ? -13.404 -3.742 -0.789 1.00 90.62 148 LYS A O 1
ATOM 1190 N N . THR A 1 149 ? -11.594 -2.526 -1.280 1.00 90.25 149 THR A N 1
ATOM 1191 C CA . THR A 1 149 ? -10.689 -3.697 -1.316 1.00 90.25 149 THR A CA 1
ATOM 1192 C C . THR A 1 149 ? -10.491 -4.383 0.041 1.00 90.25 149 THR A C 1
ATOM 1194 O O . THR A 1 149 ? -9.963 -5.497 0.098 1.00 90.25 149 THR A O 1
ATOM 1197 N N . THR A 1 150 ? -10.892 -3.734 1.138 1.00 89.25 150 THR A N 1
ATOM 1198 C CA . THR A 1 150 ? -10.846 -4.304 2.493 1.00 89.25 150 THR A CA 1
ATOM 1199 C C . THR A 1 150 ? -12.130 -5.037 2.885 1.00 89.25 150 THR A C 1
ATOM 1201 O O . THR A 1 150 ? -12.149 -5.728 3.904 1.00 89.25 150 THR A O 1
ATOM 1204 N N . GLU A 1 151 ? -13.191 -4.915 2.089 1.00 87.62 151 GLU A N 1
ATOM 1205 C CA . GLU A 1 151 ? -14.510 -5.452 2.408 1.00 87.62 151 GLU A CA 1
ATOM 1206 C C . GLU A 1 151 ? -14.633 -6.944 2.085 1.00 87.62 151 GLU A C 1
ATOM 1208 O O . GLU A 1 151 ? -13.998 -7.475 1.173 1.00 87.62 151 GLU A O 1
ATOM 1213 N N . ILE A 1 152 ? -15.495 -7.628 2.839 1.00 83.00 152 ILE A N 1
ATOM 1214 C CA . ILE A 1 152 ? -15.810 -9.043 2.643 1.00 83.00 152 ILE A CA 1
ATOM 1215 C C . ILE A 1 152 ? -17.301 -9.153 2.337 1.00 83.00 152 ILE A C 1
ATOM 1217 O O . ILE A 1 152 ? -18.140 -8.801 3.167 1.00 83.00 152 ILE A O 1
ATOM 1221 N N . ALA A 1 153 ? -17.632 -9.705 1.167 1.00 79.75 153 ALA A N 1
ATOM 1222 C CA . ALA A 1 153 ? -19.011 -9.832 0.686 1.00 79.75 153 ALA A CA 1
ATOM 1223 C C . ALA A 1 153 ? -19.944 -10.594 1.651 1.00 79.75 153 ALA A C 1
ATOM 1225 O O . ALA A 1 153 ? -21.151 -10.376 1.649 1.00 79.75 153 ALA A O 1
ATOM 1226 N N . SER A 1 154 ? -19.393 -11.469 2.496 1.00 81.88 154 SER A N 1
ATOM 1227 C CA . SER A 1 154 ? -20.146 -12.251 3.483 1.00 81.88 154 SER A CA 1
ATOM 1228 C C . SER A 1 154 ? -20.741 -11.417 4.626 1.00 81.88 154 SER A C 1
ATOM 1230 O O . SER A 1 154 ? -21.690 -11.876 5.261 1.00 81.88 154 SER A O 1
ATOM 1232 N N . TYR A 1 155 ? -20.206 -10.222 4.913 1.00 80.25 155 TYR A N 1
ATOM 1233 C CA . TYR A 1 155 ? -20.602 -9.401 6.067 1.00 80.25 155 TYR A CA 1
ATOM 1234 C C . TYR A 1 155 ? -20.741 -7.909 5.707 1.00 80.25 155 TYR A C 1
ATOM 1236 O O . TYR A 1 155 ? -19.995 -7.081 6.231 1.00 80.25 155 TYR A O 1
ATOM 1244 N N . PRO A 1 156 ? -21.717 -7.529 4.860 1.00 79.62 156 PRO A N 1
ATOM 1245 C CA . PRO A 1 156 ? -21.863 -6.145 4.397 1.00 79.62 156 PRO A CA 1
ATOM 1246 C C . PRO A 1 156 ? -22.161 -5.158 5.536 1.00 79.62 156 PRO A C 1
ATOM 1248 O O . PRO A 1 156 ? -21.683 -4.034 5.519 1.00 79.62 156 PRO A O 1
ATOM 1251 N N . ASN A 1 157 ? -22.878 -5.588 6.580 1.00 80.94 157 ASN A N 1
ATOM 1252 C CA . ASN A 1 157 ? -23.227 -4.723 7.717 1.00 80.94 157 ASN A CA 1
ATOM 1253 C C . ASN A 1 157 ? -22.029 -4.378 8.624 1.00 80.94 157 ASN A C 1
ATOM 1255 O O . ASN A 1 157 ? -22.146 -3.504 9.482 1.00 80.94 157 ASN A O 1
ATOM 1259 N N . TYR A 1 158 ? -20.909 -5.090 8.464 1.00 84.25 158 TYR A N 1
ATOM 1260 C CA . TYR A 1 158 ? -19.665 -4.891 9.208 1.00 84.25 158 TYR A CA 1
ATOM 1261 C C . TYR A 1 158 ? -18.560 -4.324 8.301 1.00 84.25 158 TYR A C 1
ATOM 1263 O O . TYR A 1 158 ? -17.377 -4.511 8.578 1.00 84.25 158 TYR A O 1
ATOM 1271 N N . SER A 1 159 ? -18.923 -3.650 7.201 1.00 87.38 159 SER A N 1
ATOM 1272 C CA . SER A 1 159 ? -17.968 -2.927 6.361 1.00 87.38 159 SER A CA 1
ATOM 1273 C C . SER A 1 159 ? -17.703 -1.523 6.905 1.00 87.38 159 SER A C 1
ATOM 1275 O O . SER A 1 159 ? -18.596 -0.835 7.399 1.00 87.38 159 SER A O 1
ATOM 1277 N N . PHE A 1 160 ? -16.453 -1.072 6.799 1.00 88.69 160 PHE A N 1
ATOM 1278 C CA . PHE A 1 160 ? -16.070 0.265 7.253 1.00 88.69 160 PHE A CA 1
ATOM 1279 C C . PHE A 1 160 ? -16.738 1.373 6.427 1.00 88.69 160 PHE A C 1
ATOM 1281 O O . PHE A 1 160 ? -17.138 2.389 6.987 1.00 88.69 160 PHE A O 1
ATOM 1288 N N . SER A 1 161 ? -16.926 1.159 5.121 1.00 87.56 161 SER A N 1
ATOM 1289 C CA . SER A 1 161 ? -17.685 2.066 4.247 1.00 87.56 161 SER A CA 1
ATOM 1290 C C . SER A 1 161 ? -19.101 2.308 4.771 1.00 87.56 161 SER A C 1
ATOM 1292 O O . SER A 1 161 ? -19.490 3.456 4.962 1.00 87.56 161 SER A O 1
ATOM 1294 N N . HIS A 1 162 ? -19.822 1.242 5.124 1.00 88.00 162 HIS A N 1
ATOM 1295 C CA . HIS A 1 162 ? -21.178 1.331 5.662 1.00 88.00 162 HIS A CA 1
ATOM 1296 C C . HIS A 1 162 ? -21.227 2.047 7.022 1.00 88.00 162 HIS A C 1
ATOM 1298 O O . HIS A 1 162 ? -22.212 2.717 7.334 1.00 88.00 162 HIS A O 1
ATOM 1304 N N . LEU A 1 163 ? -20.174 1.933 7.845 1.00 89.19 163 LEU A N 1
ATOM 1305 C CA . LEU A 1 163 ? -20.055 2.687 9.101 1.00 89.19 163 LEU A CA 1
ATOM 1306 C C . LEU A 1 163 ? -19.862 4.188 8.851 1.00 89.19 163 LEU A C 1
ATOM 1308 O O . LEU A 1 163 ? -20.498 5.000 9.520 1.00 89.19 163 LEU A O 1
ATOM 1312 N N . VAL A 1 164 ? -19.012 4.555 7.889 1.00 89.56 164 VAL A N 1
ATOM 1313 C CA . VAL A 1 164 ? -18.756 5.957 7.524 1.00 89.56 164 VAL A CA 1
ATOM 1314 C C . VAL A 1 164 ? -19.999 6.608 6.914 1.00 89.56 164 VAL A C 1
ATOM 1316 O O . VAL A 1 164 ? -20.297 7.755 7.233 1.00 89.56 164 VAL A O 1
ATOM 1319 N N . GLU A 1 165 ? -20.778 5.870 6.118 1.00 89.12 165 GLU A N 1
ATOM 1320 C CA . GLU A 1 165 ? -22.041 6.346 5.530 1.00 89.12 165 GLU A CA 1
ATOM 1321 C C . GLU A 1 165 ? -23.082 6.786 6.575 1.00 89.12 165 GLU A C 1
ATOM 1323 O O . GLU A 1 165 ? -23.925 7.634 6.281 1.00 89.12 165 GLU A O 1
ATOM 1328 N N . GLN A 1 166 ? -23.011 6.279 7.813 1.00 87.88 166 GLN A N 1
ATOM 1329 C CA . GLN A 1 166 ? -23.901 6.720 8.896 1.00 87.88 166 GLN A CA 1
ATOM 1330 C C . GLN A 1 166 ? -23.607 8.151 9.372 1.00 87.88 166 GLN A C 1
ATOM 1332 O O . GLN A 1 166 ? -24.438 8.750 10.057 1.00 87.88 166 GLN A O 1
ATOM 1337 N N . ILE A 1 167 ? -22.438 8.707 9.031 1.00 88.00 167 ILE A N 1
ATOM 1338 C CA . ILE A 1 167 ? -22.015 10.059 9.405 1.00 88.00 167 ILE A CA 1
ATOM 1339 C C . ILE A 1 167 ? -21.729 10.865 8.127 1.00 88.00 167 ILE A C 1
ATOM 1341 O O . ILE A 1 167 ? -20.586 10.913 7.669 1.00 88.00 167 ILE A O 1
ATOM 1345 N N . PRO A 1 168 ? -22.734 11.565 7.565 1.00 85.19 168 PRO A N 1
ATOM 1346 C CA . PRO A 1 168 ? -22.591 12.305 6.307 1.00 85.19 168 PRO A CA 1
ATOM 1347 C C . PRO A 1 168 ? -21.437 13.317 6.306 1.00 85.19 168 PRO A C 1
ATOM 1349 O O . PRO A 1 168 ? -20.712 13.433 5.326 1.00 85.19 168 PRO A O 1
ATOM 1352 N N . GLN A 1 169 ? -21.197 13.981 7.442 1.00 85.69 169 GLN A N 1
ATOM 1353 C CA . GLN A 1 169 ? -20.092 14.937 7.599 1.00 85.69 169 GLN A CA 1
ATOM 1354 C C . GLN A 1 169 ? -18.722 14.299 7.324 1.00 85.69 169 GLN A C 1
ATOM 1356 O O . GLN A 1 169 ? -17.821 14.955 6.801 1.00 85.69 169 GLN A O 1
ATOM 1361 N N . LEU A 1 170 ? -18.556 13.018 7.664 1.00 84.56 170 LEU A N 1
ATOM 1362 C CA . LEU A 1 170 ? -17.305 12.304 7.450 1.00 84.56 170 LEU A CA 1
ATOM 1363 C C . LEU A 1 170 ? -17.136 11.881 5.987 1.00 84.56 170 LEU A C 1
ATOM 1365 O O . LEU A 1 170 ? -16.025 11.938 5.468 1.00 84.56 170 LEU A O 1
ATOM 1369 N N . VAL A 1 171 ? -18.230 11.517 5.312 1.00 86.12 171 VAL A N 1
ATOM 1370 C CA . VAL A 1 171 ? -18.240 11.222 3.869 1.00 86.12 171 VAL A CA 1
ATOM 1371 C C . VAL A 1 171 ? -17.756 12.435 3.072 1.00 86.12 171 VAL A C 1
ATOM 1373 O O . VAL A 1 171 ? -16.890 12.290 2.204 1.00 86.12 171 VAL A O 1
ATOM 1376 N N . ASP A 1 172 ? -18.259 13.623 3.417 1.00 83.75 172 ASP A N 1
ATOM 1377 C CA . ASP A 1 172 ? -17.873 14.886 2.783 1.00 83.75 172 ASP A CA 1
ATOM 1378 C C . ASP A 1 172 ? -16.407 15.240 3.084 1.00 83.75 172 ASP A C 1
ATOM 1380 O O . ASP A 1 172 ? -15.647 15.574 2.179 1.00 83.75 172 ASP A O 1
ATOM 1384 N N . THR A 1 173 ? -15.970 15.092 4.340 1.00 82.44 173 THR A N 1
ATOM 1385 C CA . THR A 1 173 ? -14.582 15.381 4.759 1.00 82.44 173 THR A CA 1
ATOM 1386 C C . THR A 1 173 ? -13.562 14.465 4.075 1.00 82.44 173 THR A C 1
ATOM 1388 O O . THR A 1 173 ? -12.467 14.888 3.701 1.00 82.44 173 THR A O 1
ATOM 1391 N N . LEU A 1 174 ? -13.915 13.192 3.891 1.00 83.00 174 LEU A N 1
ATOM 1392 C CA . LEU A 1 174 ? -13.073 12.205 3.219 1.00 83.00 174 LEU A CA 1
ATOM 1393 C C . LEU A 1 174 ? -13.173 12.272 1.689 1.00 83.00 174 LEU A C 1
ATOM 1395 O O . LEU A 1 174 ? -12.471 11.517 1.018 1.00 83.00 174 LEU A O 1
ATOM 1399 N N . ASN A 1 175 ? -14.020 13.153 1.141 1.00 83.69 175 ASN A N 1
ATOM 1400 C CA . ASN A 1 175 ? -14.302 13.277 -0.290 1.00 83.69 175 ASN A CA 1
ATOM 1401 C C . ASN A 1 175 ? -14.606 11.917 -0.957 1.00 83.69 175 ASN A C 1
ATOM 1403 O O . ASN A 1 175 ? -14.222 11.683 -2.100 1.00 83.69 175 ASN A O 1
ATOM 1407 N N . LEU A 1 176 ? -15.295 10.995 -0.264 1.00 80.00 176 LEU A N 1
ATOM 1408 C CA . LEU A 1 176 ? -15.508 9.627 -0.775 1.00 80.00 176 LEU A CA 1
ATOM 1409 C C . LEU A 1 176 ? -16.373 9.584 -2.044 1.00 80.00 176 LEU A C 1
ATOM 1411 O O . LEU A 1 176 ? -16.273 8.629 -2.812 1.00 80.00 176 LEU A O 1
ATOM 1415 N N . ASN A 1 177 ? -17.195 10.613 -2.263 1.00 76.50 177 ASN A N 1
ATOM 1416 C CA . ASN A 1 177 ? -18.085 10.737 -3.419 1.00 76.50 177 ASN A CA 1
ATOM 1417 C C . ASN A 1 177 ? -17.435 11.449 -4.620 1.00 76.50 177 ASN A C 1
ATOM 1419 O O . ASN A 1 177 ? -17.980 11.394 -5.720 1.00 76.50 177 ASN A O 1
ATOM 1423 N N . GLU A 1 178 ? -16.302 12.132 -4.426 1.00 72.88 178 GLU A N 1
ATOM 1424 C CA . GLU A 1 178 ? -15.624 12.906 -5.472 1.00 72.88 178 GLU A CA 1
ATOM 1425 C C . GLU A 1 178 ? -14.379 12.151 -5.953 1.00 72.88 178 GLU A C 1
ATOM 1427 O O . GLU A 1 178 ? -13.316 12.176 -5.329 1.00 72.88 178 GLU A O 1
ATOM 1432 N N . GLU A 1 179 ? -14.500 11.463 -7.090 1.00 67.75 179 GLU A N 1
ATOM 1433 C CA . GLU A 1 179 ? -13.368 10.762 -7.696 1.00 67.75 179 GLU A CA 1
ATOM 1434 C C . GLU A 1 179 ? -12.268 11.750 -8.116 1.00 67.75 179 GLU A C 1
ATOM 1436 O O . GLU A 1 179 ? -12.498 12.689 -8.875 1.00 67.75 179 GLU A O 1
ATOM 1441 N N . GLY A 1 180 ? -11.046 11.523 -7.625 1.00 64.31 180 GLY A N 1
ATOM 1442 C CA . GLY A 1 180 ? -9.855 12.288 -8.011 1.00 64.31 180 GLY A CA 1
ATOM 1443 C C . GLY A 1 180 ? -9.517 13.481 -7.115 1.00 64.31 180 GLY A C 1
ATOM 1444 O O . GLY A 1 180 ? -8.495 14.127 -7.347 1.00 64.31 180 GLY A O 1
ATOM 1445 N N . LYS A 1 181 ? -10.307 13.761 -6.072 1.00 72.94 181 LYS A N 1
ATOM 1446 C CA . LYS A 1 181 ? -9.951 14.771 -5.069 1.00 72.94 181 LYS A CA 1
ATOM 1447 C C . LYS A 1 181 ? -9.193 14.130 -3.900 1.00 72.94 181 LYS A C 1
ATOM 1449 O O . LYS A 1 181 ? -9.685 13.158 -3.325 1.00 72.94 181 LYS A O 1
ATOM 1454 N N . PRO A 1 182 ? -8.012 14.648 -3.520 1.00 72.38 182 PRO A N 1
ATOM 1455 C CA . PRO A 1 182 ? -7.287 14.130 -2.367 1.00 72.38 182 PRO A CA 1
ATOM 1456 C C . PRO A 1 182 ? -8.069 14.423 -1.080 1.00 72.38 182 PRO A C 1
ATOM 1458 O O . PRO A 1 182 ? -8.606 15.519 -0.902 1.00 72.38 182 PRO A O 1
ATOM 1461 N N . SER A 1 183 ? -8.145 13.448 -0.176 1.00 82.94 183 SER A N 1
ATOM 1462 C CA . SER A 1 183 ? -8.647 13.683 1.182 1.00 82.94 183 SER A CA 1
ATOM 1463 C C . SER A 1 183 ? -7.521 14.215 2.063 1.00 82.94 183 SER A C 1
ATOM 1465 O O . SER A 1 183 ? -6.359 13.880 1.859 1.00 82.94 183 SER A O 1
ATOM 1467 N N . GLU A 1 184 ? -7.855 15.005 3.078 1.00 85.38 184 GLU A N 1
ATOM 1468 C CA . GLU A 1 184 ? -6.872 15.503 4.057 1.00 85.38 184 GLU A CA 1
ATOM 1469 C C . GLU A 1 184 ? -6.516 14.452 5.126 1.00 85.38 184 GLU A C 1
ATOM 1471 O O . GLU A 1 184 ? -5.557 14.610 5.887 1.00 85.38 184 GLU A O 1
ATOM 1476 N N . TYR A 1 185 ? -7.283 13.359 5.153 1.00 89.50 185 TYR A N 1
ATOM 1477 C CA . TYR A 1 185 ? -7.166 12.273 6.113 1.00 89.50 185 TYR A CA 1
ATOM 1478 C C . TYR A 1 185 ? -6.938 10.926 5.435 1.00 89.50 185 TYR A C 1
ATOM 1480 O O . TYR A 1 185 ? -7.488 10.620 4.374 1.00 89.50 185 TYR A O 1
ATOM 1488 N N . SER A 1 186 ? -6.188 10.093 6.135 1.00 92.06 186 SER A N 1
ATOM 1489 C CA . SER A 1 186 ? -5.941 8.684 5.883 1.00 92.06 186 SER A CA 1
ATOM 1490 C C . SER A 1 186 ? -6.722 7.816 6.864 1.00 92.06 186 SER A C 1
ATOM 1492 O O . SER A 1 186 ? -7.115 8.264 7.942 1.00 92.06 186 SER A O 1
ATOM 1494 N N . LEU A 1 187 ? -6.955 6.562 6.487 1.00 93.69 187 LEU A N 1
ATOM 1495 C CA . LEU A 1 187 ? -7.862 5.661 7.188 1.00 93.69 187 LEU A CA 1
ATOM 1496 C C . LEU A 1 187 ? -7.117 4.472 7.785 1.00 93.69 187 LEU A C 1
ATOM 1498 O O . LEU A 1 187 ? -6.370 3.772 7.101 1.00 93.69 187 LEU A O 1
ATOM 1502 N N . LEU A 1 188 ? -7.385 4.198 9.054 1.00 93.81 188 LEU A N 1
ATOM 1503 C CA . LEU A 1 188 ? -7.081 2.928 9.694 1.00 93.81 188 LEU A CA 1
ATOM 1504 C C . LEU A 1 188 ? -8.350 2.082 9.630 1.00 93.81 188 LEU A C 1
ATOM 1506 O O . LEU A 1 188 ? -9.355 2.428 10.229 1.00 93.81 188 LEU A O 1
ATOM 1510 N N . ILE A 1 189 ? -8.341 0.985 8.889 1.00 94.44 189 ILE A N 1
ATOM 1511 C CA . ILE A 1 189 ? -9.543 0.188 8.648 1.00 94.44 189 ILE A CA 1
ATOM 1512 C C . ILE A 1 189 ? -9.386 -1.166 9.321 1.00 94.44 189 ILE A C 1
ATOM 1514 O O . ILE A 1 189 ? -8.515 -1.937 8.923 1.00 94.44 189 ILE A O 1
ATOM 1518 N N . PRO A 1 190 ? -10.206 -1.498 10.325 1.00 93.31 190 PRO A N 1
ATOM 1519 C CA . PRO A 1 190 ? -10.232 -2.838 10.892 1.00 93.31 190 PRO A CA 1
ATOM 1520 C C . PRO A 1 190 ? -10.791 -3.854 9.898 1.00 93.31 190 PRO A C 1
ATOM 1522 O O . PRO A 1 190 ? -11.654 -3.533 9.082 1.00 93.31 190 PRO A O 1
ATOM 1525 N N . SER A 1 191 ? -10.326 -5.098 9.987 1.00 91.38 191 SER A N 1
ATOM 1526 C CA . SER A 1 191 ? -10.882 -6.188 9.188 1.00 91.38 191 SER A CA 1
ATOM 1527 C C . SER A 1 191 ? -12.377 -6.408 9.508 1.00 91.38 191 SER A C 1
ATOM 1529 O O . SER A 1 191 ? -12.771 -6.319 10.679 1.00 91.38 191 SER A O 1
ATOM 1531 N N . PRO A 1 192 ? -13.225 -6.730 8.509 1.00 89.62 192 PRO A N 1
ATOM 1532 C CA . PRO A 1 192 ? -14.657 -6.951 8.738 1.00 89.62 192 PRO A CA 1
ATOM 1533 C C . PRO A 1 192 ? -14.955 -8.073 9.741 1.00 89.62 192 PRO A C 1
ATOM 1535 O O . PRO A 1 192 ? -15.884 -7.962 10.540 1.00 89.62 192 PRO A O 1
ATOM 1538 N N . ASP A 1 193 ? -14.133 -9.126 9.756 1.00 89.94 193 ASP A N 1
ATOM 1539 C CA . ASP A 1 193 ? -14.242 -10.209 10.740 1.00 89.94 193 ASP A CA 1
ATOM 1540 C C . ASP A 1 193 ? -14.036 -9.686 12.170 1.00 89.94 193 ASP A C 1
ATOM 1542 O O . ASP A 1 193 ? -14.797 -10.018 13.076 1.00 89.94 193 ASP A O 1
ATOM 1546 N N . SER A 1 194 ? -13.073 -8.782 12.371 1.00 89.69 194 SER A N 1
ATOM 1547 C CA . SER A 1 194 ? -12.807 -8.211 13.692 1.00 89.69 194 SER A CA 1
ATOM 1548 C C . SER A 1 194 ? -13.877 -7.217 14.153 1.00 89.69 194 SER A C 1
ATOM 1550 O O . SER A 1 194 ? -14.181 -7.128 15.350 1.00 89.69 194 SER A O 1
ATOM 1552 N N . LEU A 1 195 ? -14.489 -6.488 13.211 1.00 89.94 195 LEU A N 1
ATOM 1553 C CA . LEU A 1 195 ? -15.658 -5.645 13.482 1.00 89.94 195 LEU A CA 1
ATOM 1554 C C . LEU A 1 195 ? -16.852 -6.491 13.928 1.00 89.94 195 LEU A C 1
ATOM 1556 O O . LEU A 1 195 ? -17.512 -6.146 14.912 1.00 89.94 195 LEU A O 1
ATOM 1560 N N . LYS A 1 196 ? -17.079 -7.630 13.264 1.00 88.19 196 LYS A N 1
ATOM 1561 C CA . LYS A 1 196 ? -18.109 -8.602 13.639 1.00 88.19 196 LYS A CA 1
ATOM 1562 C C . LYS A 1 196 ? -17.862 -9.182 15.031 1.00 88.19 196 LYS A C 1
ATOM 1564 O O . LYS A 1 196 ? -18.769 -9.154 15.861 1.00 88.19 196 LYS A O 1
ATOM 1569 N N . ASP A 1 197 ? -16.645 -9.640 15.312 1.00 87.88 197 ASP A N 1
ATOM 1570 C CA . ASP A 1 197 ? -16.280 -10.223 16.610 1.00 87.88 197 ASP A CA 1
ATOM 1571 C C . ASP A 1 197 ? -16.392 -9.211 17.760 1.00 87.88 197 ASP A C 1
ATOM 1573 O O . ASP A 1 197 ? -16.729 -9.567 18.890 1.00 87.88 197 ASP A O 1
ATOM 1577 N N . SER A 1 198 ? -16.148 -7.930 17.475 1.00 84.31 198 SER A N 1
ATOM 1578 C CA . SER A 1 198 ? -16.316 -6.839 18.442 1.00 84.31 198 SER A CA 1
ATOM 1579 C C . SER A 1 198 ? -17.739 -6.266 18.484 1.00 84.31 198 SER A C 1
ATOM 1581 O O . SER A 1 198 ? -17.988 -5.347 19.260 1.00 84.31 198 SER A O 1
ATOM 1583 N N . ASN A 1 199 ? -18.666 -6.796 17.679 1.00 87.88 199 ASN A N 1
ATOM 1584 C CA . ASN A 1 199 ? -20.043 -6.321 17.527 1.00 87.88 199 ASN A CA 1
ATOM 1585 C C . ASN A 1 199 ? -20.155 -4.808 17.229 1.00 87.88 199 ASN A C 1
ATOM 1587 O O . ASN A 1 199 ? -21.062 -4.126 17.712 1.00 87.88 199 ASN A O 1
ATOM 1591 N N . ILE A 1 200 ? -19.220 -4.275 16.437 1.00 85.38 200 ILE A N 1
ATOM 1592 C CA . ILE A 1 200 ? -19.208 -2.870 16.015 1.00 85.38 200 ILE A CA 1
ATOM 1593 C C . ILE A 1 200 ? -19.977 -2.780 14.699 1.00 85.38 200 ILE A C 1
ATOM 1595 O O . ILE A 1 200 ? -19.482 -3.181 13.650 1.00 85.38 200 ILE A O 1
ATOM 1599 N N . SER A 1 201 ? -21.205 -2.278 14.769 1.00 86.06 201 SER A N 1
ATOM 1600 C CA . SER A 1 201 ? -22.081 -2.057 13.614 1.00 86.06 201 SER A CA 1
ATOM 1601 C C . SER A 1 201 ? -22.558 -0.602 13.570 1.00 86.06 201 SER A C 1
ATOM 1603 O O . SER A 1 201 ? -22.199 0.203 14.431 1.00 86.06 201 SER A O 1
ATOM 1605 N N . ALA A 1 202 ? -23.406 -0.263 12.598 1.00 83.94 202 ALA A N 1
ATOM 1606 C CA . ALA A 1 202 ? -24.009 1.067 12.473 1.00 83.94 202 ALA A CA 1
ATOM 1607 C C . ALA A 1 202 ? -24.744 1.543 13.745 1.00 83.94 202 ALA A C 1
ATOM 1609 O O . ALA A 1 202 ? -24.843 2.741 13.982 1.00 83.94 202 ALA A O 1
ATOM 1610 N N . SER A 1 203 ? -25.229 0.626 14.593 1.00 83.25 203 SER A N 1
ATOM 1611 C CA . SER A 1 203 ? -25.923 0.959 15.845 1.00 83.25 203 SER A CA 1
ATOM 1612 C C . SER A 1 203 ? -24.993 1.080 17.060 1.00 83.25 203 SER A C 1
ATOM 1614 O O . SER A 1 203 ? -25.454 0.984 18.198 1.00 83.25 203 SER A O 1
ATOM 1616 N N . TYR A 1 204 ? -23.680 1.200 16.859 1.00 86.56 204 TYR A N 1
ATOM 1617 C CA . TYR A 1 204 ? -22.721 1.290 17.955 1.00 86.56 204 TYR A CA 1
ATOM 1618 C C . TYR A 1 204 ? -22.807 2.649 18.672 1.00 86.56 204 TYR A C 1
ATOM 1620 O O . TYR A 1 204 ? -22.692 3.705 18.057 1.00 86.56 204 TYR A O 1
ATOM 1628 N N . ASN A 1 205 ? -22.963 2.631 20.000 1.00 86.12 205 ASN A N 1
ATOM 1629 C CA . ASN A 1 205 ? -23.248 3.836 20.796 1.00 86.12 205 ASN A CA 1
ATOM 1630 C C . ASN A 1 205 ? -22.151 4.916 20.735 1.00 86.12 205 ASN A C 1
ATOM 1632 O O . ASN A 1 205 ? -22.444 6.089 20.942 1.00 86.12 205 ASN A O 1
ATOM 1636 N N . ARG A 1 206 ? -20.892 4.530 20.485 1.00 88.06 206 ARG A N 1
ATOM 1637 C CA . ARG A 1 206 ? -19.729 5.435 20.394 1.00 88.06 206 ARG A CA 1
ATOM 1638 C C . ARG A 1 206 ? -19.139 5.447 18.982 1.00 88.06 206 ARG A C 1
ATOM 1640 O O . ARG A 1 206 ? -17.924 5.491 18.821 1.00 88.06 206 ARG A O 1
ATOM 1647 N N . LEU A 1 207 ? -19.988 5.343 17.955 1.00 88.94 207 LEU A N 1
ATOM 1648 C CA . LEU A 1 207 ? -19.541 5.245 16.561 1.00 88.94 207 LEU A CA 1
ATOM 1649 C C . LEU A 1 207 ? -18.720 6.458 16.111 1.00 88.94 207 LEU A C 1
ATOM 1651 O O . LEU A 1 207 ? -17.725 6.276 15.420 1.00 88.94 207 LEU A O 1
ATOM 1655 N N . SER A 1 208 ? -19.085 7.671 16.530 1.00 88.56 208 SER A N 1
ATOM 1656 C CA . SER A 1 208 ? -18.336 8.887 16.184 1.00 88.56 208 SER A CA 1
ATOM 1657 C C . SER A 1 208 ? -16.905 8.855 16.725 1.00 88.56 208 SER A C 1
ATOM 1659 O O . SER A 1 208 ? -15.958 8.981 15.959 1.00 88.56 208 SER A O 1
ATOM 1661 N N . GLU A 1 209 ? -16.742 8.593 18.022 1.00 88.94 209 GLU A N 1
ATOM 1662 C CA . GLU A 1 209 ? -15.432 8.496 18.678 1.00 88.94 209 GLU A CA 1
ATOM 1663 C C . GLU A 1 209 ? -14.605 7.330 18.123 1.00 88.94 209 GLU A C 1
ATOM 1665 O O . GLU A 1 209 ? -13.397 7.439 17.922 1.00 88.94 209 GLU A O 1
ATOM 1670 N N . PHE A 1 210 ? -15.271 6.212 17.820 1.00 91.31 210 PHE A N 1
ATOM 1671 C CA . PHE A 1 210 ? -14.649 5.095 17.127 1.00 91.31 210 PHE A CA 1
ATOM 1672 C C . PHE A 1 210 ? -14.101 5.525 15.766 1.00 91.31 210 PHE A C 1
ATOM 1674 O O . PHE A 1 210 ? -12.942 5.249 15.476 1.00 91.31 210 PHE A O 1
ATOM 1681 N N . LEU A 1 211 ? -14.889 6.210 14.937 1.00 91.50 211 LEU A N 1
ATOM 1682 C CA . LEU A 1 211 ? -14.438 6.649 13.619 1.00 91.50 211 LEU A CA 1
ATOM 1683 C C . LEU A 1 211 ? -13.309 7.678 13.726 1.00 91.50 211 LEU A C 1
ATOM 1685 O O . LEU A 1 211 ? -12.323 7.534 13.016 1.00 91.50 211 LEU A O 1
ATOM 1689 N N . GLU A 1 212 ? -13.373 8.629 14.661 1.00 90.75 212 GLU A N 1
ATOM 1690 C CA . GLU A 1 212 ? -12.300 9.608 14.904 1.00 90.75 212 GLU A CA 1
ATOM 1691 C C . GLU A 1 212 ? -10.947 8.960 15.233 1.00 90.75 212 GLU A C 1
ATOM 1693 O O . GLU A 1 212 ? -9.908 9.437 14.774 1.00 90.75 212 GLU A O 1
ATOM 1698 N N . LEU A 1 213 ? -10.946 7.844 15.970 1.00 90.62 213 LEU A N 1
ATOM 1699 C CA . LEU A 1 213 ? -9.734 7.064 16.255 1.00 90.62 213 LEU A CA 1
ATOM 1700 C C . LEU A 1 213 ? -9.145 6.373 15.022 1.00 90.62 213 LEU A C 1
ATOM 1702 O O . LEU A 1 213 ? -7.979 5.988 15.029 1.00 90.62 213 LEU A O 1
ATOM 1706 N N . HIS A 1 214 ? -9.939 6.194 13.972 1.00 92.25 214 HIS A N 1
ATOM 1707 C CA . HIS A 1 214 ? -9.525 5.552 12.729 1.00 92.25 214 HIS A CA 1
ATOM 1708 C C . HIS A 1 214 ? -9.170 6.564 11.629 1.00 92.25 214 HIS A C 1
ATOM 1710 O O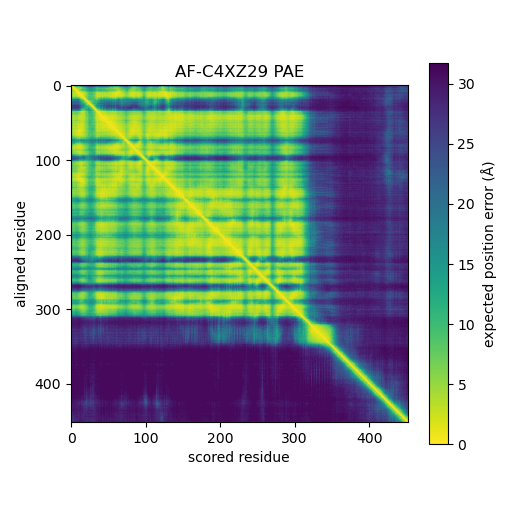 . HIS A 1 214 ? -8.826 6.160 10.518 1.00 92.25 214 HIS A O 1
ATOM 1716 N N . LEU A 1 215 ? -9.203 7.864 11.935 1.00 92.06 215 LEU A N 1
ATOM 1717 C CA . LEU A 1 215 ? -8.766 8.938 11.046 1.00 92.06 215 LEU A CA 1
ATOM 1718 C C . LEU A 1 215 ? -7.372 9.413 11.442 1.00 92.06 215 LEU A C 1
ATOM 1720 O O . LEU A 1 215 ? -7.140 9.794 12.588 1.00 92.06 215 LEU A O 1
ATOM 1724 N N . VAL A 1 216 ? -6.456 9.438 10.480 1.00 92.31 216 VAL A N 1
ATOM 1725 C CA . VAL A 1 216 ? -5.084 9.932 10.651 1.00 92.31 216 VAL A CA 1
ATOM 1726 C C . VAL A 1 216 ? -4.884 11.120 9.712 1.00 92.31 216 VAL A C 1
ATOM 1728 O O . VAL A 1 216 ? -5.143 10.974 8.520 1.00 92.31 216 VAL A O 1
ATOM 1731 N N . PRO A 1 217 ? -4.444 12.294 10.188 1.00 90.62 217 PRO A N 1
ATOM 1732 C CA . PRO A 1 217 ? -4.149 13.421 9.310 1.00 90.62 217 PRO A CA 1
ATOM 1733 C C . PRO A 1 217 ? -2.968 13.088 8.391 1.00 90.62 217 PRO A C 1
ATOM 1735 O O . PRO A 1 217 ? -1.994 12.467 8.823 1.00 90.62 217 PRO A O 1
ATOM 1738 N N . ASN A 1 218 ? -3.014 13.531 7.131 1.00 88.88 218 ASN A N 1
ATOM 1739 C CA . ASN A 1 218 ? -1.969 13.196 6.154 1.00 88.88 218 ASN A CA 1
ATOM 1740 C C . ASN A 1 218 ? -0.567 13.700 6.537 1.00 88.88 218 ASN A C 1
ATOM 1742 O O . ASN A 1 218 ? 0.419 13.138 6.070 1.00 88.88 218 ASN A O 1
ATOM 1746 N N . THR A 1 219 ? -0.465 14.692 7.429 1.00 87.56 219 THR A N 1
ATOM 1747 C CA . THR A 1 219 ? 0.812 15.183 7.978 1.00 87.56 219 THR A CA 1
ATOM 1748 C C . THR A 1 219 ? 1.601 14.106 8.718 1.00 87.56 219 THR A C 1
ATOM 1750 O O . THR A 1 219 ? 2.829 14.130 8.715 1.00 87.56 219 THR A O 1
ATOM 1753 N N . ASP A 1 220 ? 0.904 13.153 9.340 1.00 87.12 220 ASP A N 1
ATOM 1754 C CA . ASP A 1 220 ? 1.516 12.129 10.186 1.00 87.12 220 ASP A CA 1
ATOM 1755 C C . ASP A 1 220 ? 1.689 10.792 9.440 1.00 87.12 220 ASP A C 1
ATOM 1757 O O . ASP A 1 220 ? 2.407 9.900 9.901 1.00 87.12 220 ASP A O 1
ATOM 1761 N N . VAL A 1 221 ? 1.085 10.646 8.256 1.00 88.44 221 VAL A N 1
ATOM 1762 C CA . VAL A 1 221 ? 1.072 9.401 7.466 1.00 88.44 221 VAL A CA 1
ATOM 1763 C C . VAL A 1 221 ? 2.460 9.008 6.987 1.00 88.44 221 VAL A C 1
ATOM 1765 O O . VAL A 1 221 ? 2.800 7.825 7.022 1.00 88.44 221 VAL A O 1
ATOM 1768 N N . ASP A 1 222 ? 3.297 9.975 6.615 1.00 84.94 222 ASP A N 1
ATOM 1769 C CA . ASP A 1 222 ? 4.671 9.705 6.188 1.00 84.94 222 ASP A CA 1
ATOM 1770 C C . ASP A 1 222 ? 5.480 9.017 7.298 1.00 84.94 222 ASP A C 1
ATOM 1772 O O . ASP A 1 222 ? 6.263 8.105 7.021 1.00 84.94 222 ASP A O 1
ATOM 1776 N N . THR A 1 223 ? 5.255 9.379 8.568 1.00 86.06 223 THR A N 1
ATOM 1777 C CA . THR A 1 223 ? 5.921 8.727 9.710 1.00 86.06 223 THR A CA 1
ATOM 1778 C C . THR A 1 223 ? 5.468 7.274 9.868 1.00 86.06 223 THR A C 1
ATOM 1780 O O . THR A 1 223 ? 6.284 6.380 10.118 1.00 86.06 223 THR A O 1
ATOM 1783 N N . LEU A 1 224 ? 4.179 7.009 9.644 1.00 87.25 224 LEU A N 1
ATOM 1784 C CA . LEU A 1 224 ? 3.604 5.670 9.697 1.00 87.25 224 LEU A CA 1
ATOM 1785 C C . LEU A 1 224 ? 4.089 4.805 8.524 1.00 87.25 224 LEU A C 1
ATOM 1787 O O . LEU A 1 224 ? 4.494 3.659 8.728 1.00 87.25 224 LEU A O 1
ATOM 1791 N N . LEU A 1 225 ? 4.130 5.356 7.309 1.00 85.38 225 LEU A N 1
ATOM 1792 C CA . LEU A 1 225 ? 4.680 4.685 6.130 1.00 85.38 225 LEU A CA 1
ATOM 1793 C C . LEU A 1 225 ? 6.163 4.372 6.309 1.00 85.38 225 LEU A C 1
ATOM 1795 O O . LEU A 1 225 ? 6.597 3.271 5.973 1.00 85.38 225 LEU A O 1
ATOM 1799 N N . GLN A 1 226 ? 6.942 5.295 6.877 1.00 82.56 226 GLN A N 1
ATOM 1800 C CA . GLN A 1 226 ? 8.339 5.038 7.216 1.00 82.56 226 GLN A CA 1
ATOM 1801 C C . GLN A 1 226 ? 8.461 3.896 8.224 1.00 82.56 226 GLN A C 1
ATOM 1803 O O . GLN A 1 226 ? 9.282 3.011 8.015 1.00 82.56 226 GLN A O 1
ATOM 1808 N N . CYS A 1 227 ? 7.611 3.824 9.248 1.00 84.44 227 CYS A N 1
ATOM 1809 C CA . CYS A 1 227 ? 7.607 2.688 10.168 1.00 84.44 227 CYS A CA 1
ATOM 1810 C C . CYS A 1 227 ? 7.309 1.354 9.457 1.00 84.44 227 CYS A C 1
ATOM 1812 O O . CYS A 1 227 ? 8.035 0.373 9.635 1.00 84.44 227 CYS A O 1
ATOM 1814 N N . VAL A 1 228 ? 6.277 1.308 8.609 1.00 82.56 228 VAL A N 1
ATOM 1815 C CA . VAL A 1 228 ? 5.864 0.085 7.897 1.00 82.56 228 VAL A CA 1
ATOM 1816 C C . VAL A 1 228 ? 6.931 -0.364 6.886 1.00 82.56 228 VAL A C 1
ATOM 1818 O O . VAL A 1 228 ? 7.279 -1.554 6.828 1.00 82.56 228 VAL A O 1
ATOM 1821 N N . ASN A 1 229 ? 7.504 0.589 6.148 1.00 76.62 229 ASN A N 1
ATOM 1822 C CA . ASN A 1 229 ? 8.473 0.350 5.077 1.00 76.62 229 ASN A CA 1
ATOM 1823 C C . ASN A 1 229 ? 9.928 0.277 5.562 1.00 76.62 229 ASN A C 1
ATOM 1825 O O . ASN A 1 229 ? 10.779 -0.255 4.850 1.00 76.62 229 ASN A O 1
ATOM 1829 N N . SER A 1 230 ? 10.238 0.758 6.770 1.00 69.06 230 SER A N 1
ATOM 1830 C CA . SER A 1 230 ? 11.603 0.738 7.302 1.00 69.06 230 SER A CA 1
ATOM 1831 C C . SER A 1 230 ? 12.122 -0.689 7.459 1.00 69.06 230 SER A C 1
ATOM 1833 O O . SER A 1 230 ? 11.453 -1.594 7.967 1.00 69.06 230 SER A O 1
ATOM 1835 N N . VAL A 1 231 ? 13.355 -0.894 7.003 1.00 58.53 231 VAL A N 1
ATOM 1836 C CA . VAL A 1 231 ? 14.125 -2.130 7.214 1.00 58.53 231 VAL A CA 1
ATOM 1837 C C . VAL A 1 231 ? 14.900 -2.058 8.536 1.00 58.53 231 VAL A C 1
ATOM 1839 O O . VAL A 1 231 ? 15.278 -3.082 9.104 1.00 58.53 231 VAL A O 1
ATOM 1842 N N . HIS A 1 232 ? 15.131 -0.845 9.044 1.00 53.06 232 HIS A N 1
ATOM 1843 C CA . HIS A 1 232 ? 15.907 -0.593 10.249 1.00 53.06 232 HIS A CA 1
ATOM 1844 C C . HIS A 1 232 ? 15.010 -0.264 11.437 1.00 53.06 232 HIS A C 1
ATOM 1846 O O . HIS A 1 232 ? 14.033 0.466 11.335 1.00 53.06 232 HIS A O 1
ATOM 1852 N N . HIS A 1 233 ? 15.370 -0.847 12.573 1.00 49.75 233 HIS A N 1
ATOM 1853 C CA . HIS A 1 233 ? 14.733 -0.606 13.852 1.00 49.75 233 HIS A CA 1
ATOM 1854 C C . HIS A 1 233 ? 15.351 0.646 14.469 1.00 49.75 233 HIS A C 1
ATOM 1856 O O . HIS A 1 233 ? 16.472 0.568 14.976 1.00 49.75 233 HIS A O 1
ATOM 1862 N N . ASP A 1 234 ? 14.628 1.761 14.496 1.00 48.53 234 ASP A N 1
ATOM 1863 C CA . ASP A 1 234 ? 15.019 2.869 15.361 1.00 48.53 234 ASP A CA 1
ATOM 1864 C C . ASP A 1 234 ? 14.710 2.493 16.809 1.00 48.53 234 ASP A C 1
ATOM 1866 O O . ASP A 1 234 ? 13.570 2.481 17.264 1.00 48.53 234 ASP A O 1
ATOM 1870 N N . SER A 1 235 ? 15.757 2.124 17.547 1.00 48.72 235 SER A N 1
ATOM 1871 C CA . SER A 1 235 ? 15.667 1.824 18.978 1.00 48.72 235 SER A CA 1
ATOM 1872 C C . SER A 1 235 ? 15.464 3.063 19.847 1.00 48.72 235 SER A C 1
ATOM 1874 O O . SER A 1 235 ? 15.145 2.904 21.019 1.00 48.72 235 SER A O 1
ATOM 1876 N N . ASN A 1 236 ? 15.621 4.271 19.293 1.00 50.91 236 ASN A N 1
ATOM 1877 C CA . ASN A 1 236 ? 15.664 5.512 20.075 1.00 50.91 236 ASN A CA 1
ATOM 1878 C C . ASN A 1 236 ? 14.669 6.602 19.635 1.00 50.91 236 ASN A C 1
ATOM 1880 O O . ASN A 1 236 ? 14.639 7.660 20.254 1.00 50.91 236 ASN A O 1
ATOM 1884 N N . GLY A 1 237 ? 13.838 6.363 18.620 1.00 54.72 237 GLY A N 1
ATOM 1885 C CA . GLY A 1 237 ? 12.858 7.336 18.133 1.00 54.72 237 GLY A CA 1
ATOM 1886 C C . GLY A 1 237 ? 11.636 6.601 17.625 1.00 54.72 237 GLY A C 1
ATOM 1887 O O . GLY A 1 237 ? 11.579 6.187 16.477 1.00 54.72 237 GLY A O 1
ATOM 1888 N N . SER A 1 238 ? 10.685 6.338 18.509 1.00 67.50 238 SER A N 1
ATOM 1889 C CA . SER A 1 238 ? 9.492 5.610 18.119 1.00 67.50 238 SER A CA 1
ATOM 1890 C C . SER A 1 238 ? 8.649 6.447 17.167 1.00 67.50 238 SER A C 1
ATOM 1892 O O . SER A 1 238 ? 8.329 7.583 17.506 1.00 67.50 238 SER A O 1
ATOM 1894 N N . PHE A 1 239 ? 8.270 5.889 16.021 1.00 78.56 239 PHE A N 1
ATOM 1895 C CA . PHE A 1 239 ? 7.324 6.512 15.100 1.00 78.56 239 PHE A CA 1
ATOM 1896 C C . PHE A 1 239 ? 6.001 6.745 15.838 1.00 78.56 239 PHE A C 1
ATOM 1898 O O . PHE A 1 239 ? 5.247 5.799 16.077 1.00 78.56 239 PHE A O 1
ATOM 1905 N N . ILE A 1 240 ? 5.774 7.979 16.283 1.00 84.56 240 ILE A N 1
ATOM 1906 C CA . ILE A 1 240 ? 4.551 8.396 16.964 1.00 84.56 240 ILE A CA 1
ATOM 1907 C C . ILE A 1 240 ? 3.732 9.186 15.959 1.00 84.56 240 ILE A C 1
ATOM 1909 O O . ILE A 1 240 ? 4.249 10.114 15.344 1.00 84.56 240 ILE A O 1
ATOM 1913 N N . PHE A 1 241 ? 2.468 8.816 15.829 1.00 87.12 241 PHE A N 1
ATOM 1914 C CA . PHE A 1 241 ? 1.496 9.537 15.025 1.00 87.12 241 PHE A CA 1
ATOM 1915 C C . PHE A 1 241 ? 0.233 9.779 15.841 1.00 87.12 241 PHE A C 1
ATOM 1917 O O . PHE A 1 241 ? -0.061 9.059 16.808 1.00 87.12 241 PHE A O 1
ATOM 1924 N N . HIS A 1 242 ? -0.507 10.798 15.431 1.00 88.88 242 HIS A N 1
ATOM 1925 C CA . HIS A 1 242 ? -1.741 11.216 16.068 1.00 88.88 242 HIS A CA 1
ATOM 1926 C C . HIS A 1 242 ? -2.916 10.819 15.180 1.00 88.88 242 HIS A C 1
ATOM 1928 O O . HIS A 1 242 ? -2.821 10.784 13.955 1.00 88.88 242 HIS A O 1
ATOM 1934 N N . THR A 1 243 ? -4.032 10.488 15.810 1.00 87.88 243 THR A N 1
ATOM 1935 C CA . THR A 1 243 ? -5.328 10.360 15.134 1.00 87.88 243 THR A CA 1
ATOM 1936 C C . THR A 1 243 ? -6.123 11.644 15.343 1.00 87.88 243 THR A C 1
ATOM 1938 O O . THR A 1 243 ? -5.715 12.512 16.116 1.00 87.88 243 THR A O 1
ATOM 1941 N N . ASN A 1 244 ? -7.266 11.784 14.674 1.00 86.31 244 ASN A N 1
ATOM 1942 C CA . ASN A 1 244 ? -8.132 12.950 14.862 1.00 86.31 244 ASN A CA 1
ATOM 1943 C C . ASN A 1 244 ? -8.712 13.035 16.291 1.00 86.31 244 ASN A C 1
ATOM 1945 O O . ASN A 1 244 ? -9.136 14.098 16.738 1.00 86.31 244 ASN A O 1
ATOM 1949 N N . HIS A 1 245 ? -8.709 11.924 17.029 1.00 81.56 245 HIS A N 1
ATOM 1950 C CA . HIS A 1 245 ? -9.121 11.894 18.423 1.00 81.56 245 HIS A CA 1
ATOM 1951 C C . HIS A 1 245 ? -8.054 12.505 19.352 1.00 81.56 245 HIS A C 1
ATOM 1953 O O . HIS A 1 245 ? -6.878 12.145 19.296 1.00 81.56 245 HIS A O 1
ATOM 1959 N N . THR A 1 246 ? -8.478 13.355 20.294 1.00 72.12 246 THR A N 1
ATOM 1960 C CA . THR A 1 246 ? -7.598 14.143 21.191 1.00 72.12 246 THR A CA 1
ATOM 1961 C C . THR A 1 246 ? -6.593 13.324 22.007 1.00 72.12 246 THR A C 1
ATOM 1963 O O . THR A 1 246 ? -5.521 13.822 22.347 1.00 72.12 246 THR A O 1
ATOM 1966 N N . TYR A 1 247 ? -6.919 12.068 22.320 1.00 73.69 247 TYR A N 1
ATOM 1967 C CA . TYR A 1 247 ? -6.053 11.159 23.079 1.00 73.69 247 TYR A CA 1
ATOM 1968 C C . TYR A 1 247 ? -5.432 10.041 22.233 1.00 73.69 247 TYR A C 1
ATOM 1970 O O . TYR A 1 247 ? -4.718 9.194 22.771 1.00 73.69 247 TYR A O 1
ATOM 1978 N N . GLY A 1 248 ? -5.705 9.993 20.929 1.00 77.56 248 GLY A N 1
ATOM 1979 C CA . GLY A 1 248 ? -5.313 8.877 20.074 1.00 77.56 248 GLY A CA 1
ATOM 1980 C C . GLY A 1 248 ? -3.880 8.985 19.561 1.00 77.56 248 GLY A C 1
ATOM 1981 O O . GLY A 1 248 ? -3.660 9.114 18.359 1.00 77.56 248 GLY A O 1
ATOM 1982 N N . ASN A 1 249 ? -2.918 8.905 20.482 1.00 85.94 249 ASN A N 1
ATOM 1983 C CA . ASN A 1 249 ? -1.489 8.915 20.181 1.00 85.94 249 ASN A CA 1
ATOM 1984 C C . ASN A 1 249 ? -0.974 7.482 20.122 1.00 85.94 249 ASN A C 1
ATOM 1986 O O . ASN A 1 249 ? -0.965 6.772 21.135 1.00 85.94 249 ASN A O 1
ATOM 1990 N N . PHE A 1 250 ? -0.508 7.059 18.953 1.00 86.88 250 PHE A N 1
ATOM 1991 C CA . PHE A 1 250 ? -0.066 5.691 18.728 1.00 86.88 250 PHE A CA 1
ATOM 1992 C C . PHE A 1 250 ? 1.407 5.638 18.366 1.00 86.88 250 PHE A C 1
ATOM 1994 O O . PHE A 1 250 ? 1.949 6.484 17.663 1.00 86.88 250 PHE A O 1
ATOM 2001 N N . ARG A 1 251 ? 2.056 4.599 18.870 1.00 87.44 251 ARG A N 1
ATOM 2002 C CA . ARG A 1 251 ? 3.441 4.250 18.629 1.00 87.44 251 ARG A CA 1
ATOM 2003 C C . ARG A 1 251 ? 3.489 3.076 17.664 1.00 87.44 251 ARG A C 1
ATOM 2005 O O . ARG A 1 251 ? 2.970 2.006 17.970 1.00 87.44 251 ARG A O 1
ATOM 2012 N N . CYS A 1 252 ? 4.149 3.252 16.532 1.00 86.88 252 CYS A N 1
ATOM 2013 C CA . CYS A 1 252 ? 4.389 2.181 15.582 1.00 86.88 252 CYS A CA 1
ATOM 2014 C C . CYS A 1 252 ? 5.705 1.455 15.906 1.00 86.88 252 CYS A C 1
ATOM 2016 O O . CYS A 1 252 ? 6.760 2.073 16.064 1.00 86.88 252 CYS A O 1
ATOM 2018 N N . ILE A 1 253 ? 5.629 0.131 16.048 1.00 84.12 253 ILE A N 1
ATOM 2019 C CA . ILE A 1 253 ? 6.734 -0.750 16.436 1.00 84.12 253 ILE A CA 1
ATOM 2020 C C . ILE A 1 253 ? 6.792 -1.924 15.465 1.00 84.12 253 ILE A C 1
ATOM 2022 O O . ILE A 1 253 ? 5.795 -2.604 15.237 1.00 84.12 253 ILE A O 1
ATOM 2026 N N . LYS A 1 254 ? 7.978 -2.211 14.925 1.00 80.94 254 LYS A N 1
ATOM 2027 C CA . LYS A 1 254 ? 8.197 -3.337 14.014 1.00 80.94 254 LYS A CA 1
ATOM 2028 C C . LYS A 1 254 ? 8.962 -4.463 14.702 1.00 80.94 254 LYS A C 1
ATOM 2030 O O . LYS A 1 254 ? 10.046 -4.251 15.248 1.00 80.94 254 LYS A O 1
ATOM 2035 N N . ASN A 1 255 ? 8.409 -5.672 14.669 1.00 77.94 255 ASN A N 1
ATOM 2036 C CA . ASN A 1 255 ? 9.045 -6.851 15.240 1.00 77.94 255 ASN A CA 1
ATOM 2037 C C . ASN A 1 255 ? 10.158 -7.361 14.311 1.00 77.94 255 ASN A C 1
ATOM 2039 O O . ASN A 1 255 ? 9.921 -7.671 13.145 1.00 77.94 255 ASN A O 1
ATOM 2043 N N . LYS A 1 256 ? 11.379 -7.495 14.843 1.00 69.50 256 LYS A N 1
ATOM 2044 C CA . LYS A 1 256 ? 12.561 -7.955 14.094 1.00 69.50 256 LYS A CA 1
ATOM 2045 C C . LYS A 1 256 ? 12.460 -9.406 13.621 1.00 69.50 256 LYS A C 1
ATOM 2047 O O . LYS A 1 256 ? 13.028 -9.735 12.588 1.00 69.50 256 LYS A O 1
ATOM 2052 N N . ALA A 1 257 ? 11.788 -10.269 14.386 1.00 68.38 257 ALA A N 1
ATOM 2053 C CA . ALA A 1 257 ? 11.753 -11.705 14.113 1.00 68.38 257 ALA A CA 1
ATOM 2054 C C . ALA A 1 257 ? 10.723 -12.065 13.035 1.00 68.38 257 ALA A C 1
ATOM 2056 O O . ALA A 1 257 ? 10.992 -12.907 12.183 1.00 68.38 257 ALA A O 1
ATOM 2057 N N . THR A 1 258 ? 9.556 -11.419 13.065 1.00 73.25 258 THR A N 1
ATOM 2058 C CA . THR A 1 258 ? 8.450 -11.707 12.140 1.00 73.25 258 THR A CA 1
ATOM 2059 C C . THR A 1 258 ? 8.340 -10.689 11.005 1.00 73.25 258 THR A C 1
ATOM 2061 O O . THR A 1 258 ? 7.722 -10.976 9.984 1.00 73.25 258 THR A O 1
ATOM 2064 N N . GLY A 1 259 ? 8.950 -9.506 11.149 1.00 71.81 259 GLY A N 1
ATOM 2065 C CA . GLY A 1 259 ? 8.794 -8.387 10.215 1.00 71.81 259 GLY A CA 1
ATOM 2066 C C . GLY A 1 259 ? 7.433 -7.692 10.309 1.00 71.81 259 GLY A C 1
ATOM 2067 O O . GLY A 1 259 ? 7.154 -6.804 9.507 1.00 71.81 259 GLY A O 1
ATOM 2068 N N . GLU A 1 260 ? 6.593 -8.087 11.267 1.00 81.69 260 GLU A N 1
ATOM 2069 C CA . GLU A 1 260 ? 5.250 -7.548 11.462 1.00 81.69 260 GLU A CA 1
ATOM 2070 C C . GLU A 1 260 ? 5.292 -6.189 12.155 1.00 81.69 260 GLU A C 1
ATOM 2072 O O . GLU A 1 260 ? 6.108 -5.952 13.050 1.00 81.69 260 GLU A O 1
ATOM 2077 N N . THR A 1 261 ? 4.371 -5.315 11.762 1.00 84.75 261 THR A N 1
ATOM 2078 C CA . THR A 1 261 ? 4.246 -3.969 12.315 1.00 84.75 261 THR A CA 1
ATOM 2079 C C . THR A 1 261 ? 3.035 -3.891 13.235 1.00 84.75 261 THR A C 1
ATOM 2081 O O . THR A 1 261 ? 1.933 -4.299 12.864 1.00 84.75 261 THR A O 1
ATOM 2084 N N . PHE A 1 262 ? 3.243 -3.348 14.430 1.00 86.81 262 PHE A N 1
ATOM 2085 C CA . PHE A 1 262 ? 2.243 -3.194 15.475 1.00 86.81 262 PHE A CA 1
ATOM 2086 C C . PHE A 1 262 ? 2.074 -1.725 15.859 1.00 86.81 262 PHE A C 1
ATOM 2088 O O . PHE A 1 262 ? 3.036 -0.964 15.926 1.00 86.81 262 PHE A O 1
ATOM 2095 N N . LEU A 1 263 ? 0.839 -1.353 16.157 1.00 86.94 263 LEU A N 1
ATOM 2096 C CA . LEU A 1 263 ? 0.420 -0.085 16.720 1.00 86.94 263 LEU A CA 1
ATOM 2097 C C . LEU A 1 263 ? 0.169 -0.279 18.208 1.00 86.94 263 LEU A C 1
ATOM 2099 O O . LEU A 1 263 ? -0.592 -1.160 18.606 1.00 86.94 263 LEU A O 1
ATOM 2103 N N . HIS A 1 264 ? 0.838 0.525 19.018 1.00 86.19 264 HIS A N 1
ATOM 2104 C CA . HIS A 1 264 ? 0.742 0.516 20.468 1.00 86.19 264 HIS A CA 1
ATOM 2105 C C . HIS A 1 264 ? 0.197 1.853 20.933 1.00 86.19 264 HIS A C 1
ATOM 2107 O O . HIS A 1 264 ? 0.653 2.895 20.471 1.00 86.19 264 HIS A O 1
ATOM 2113 N N . LEU A 1 265 ? -0.730 1.852 21.882 1.00 82.69 265 LEU A N 1
ATOM 2114 C CA . LEU A 1 265 ? -1.167 3.107 22.478 1.00 82.69 265 LEU A CA 1
ATOM 2115 C C . LEU A 1 265 ? -0.021 3.739 23.289 1.00 82.69 265 LEU A C 1
ATOM 2117 O O . LEU A 1 265 ? 0.536 3.107 24.188 1.00 82.69 265 LEU A O 1
ATOM 2121 N N . ASN A 1 266 ? 0.337 4.987 22.983 1.00 75.62 266 ASN A N 1
ATOM 2122 C CA . ASN A 1 266 ? 1.404 5.711 23.670 1.00 75.62 266 ASN A CA 1
ATOM 2123 C C . ASN A 1 266 ? 0.854 6.361 24.949 1.00 75.62 266 ASN A C 1
ATOM 2125 O O . ASN A 1 266 ? 0.631 7.569 24.998 1.00 75.62 266 ASN A O 1
ATOM 2129 N N . ARG A 1 267 ? 0.598 5.547 25.979 1.00 68.94 267 ARG A N 1
ATOM 2130 C CA . ARG A 1 267 ? 0.128 6.019 27.288 1.00 68.94 267 ARG A CA 1
ATOM 2131 C C . ARG A 1 267 ? 1.120 5.620 28.377 1.00 68.94 267 ARG A C 1
ATOM 2133 O O . ARG A 1 267 ? 1.372 4.438 28.586 1.00 68.94 267 ARG A O 1
ATOM 2140 N N . GLU A 1 268 ? 1.634 6.597 29.118 1.00 52.97 268 GLU A N 1
ATOM 2141 C CA . GLU A 1 268 ? 2.455 6.375 30.317 1.00 52.97 268 GLU A CA 1
ATOM 2142 C C . GLU A 1 268 ? 1.584 5.991 31.528 1.00 52.97 268 GLU A C 1
ATOM 2144 O O . GLU A 1 268 ? 1.620 6.634 32.574 1.00 52.97 268 GLU A O 1
ATOM 2149 N N . VAL A 1 269 ? 0.745 4.957 31.414 1.00 49.41 269 VAL A N 1
ATOM 2150 C CA . VAL A 1 269 ? 0.015 4.446 32.587 1.00 49.41 269 VAL A CA 1
ATOM 2151 C C . VAL A 1 269 ? 0.827 3.319 33.206 1.00 49.41 269 VAL A C 1
ATOM 2153 O O . VAL A 1 269 ? 0.728 2.162 32.814 1.00 49.41 269 VAL A O 1
ATOM 2156 N N . SER A 1 270 ? 1.670 3.712 34.164 1.00 41.91 270 SER A N 1
ATOM 2157 C CA . SER A 1 270 ? 2.199 2.890 35.260 1.00 41.91 270 SER A CA 1
ATOM 2158 C C . SER A 1 270 ? 2.589 1.446 34.904 1.00 41.91 270 SER A C 1
ATOM 2160 O O . SER A 1 270 ? 1.863 0.506 35.216 1.00 41.91 270 SER A O 1
ATOM 2162 N N . GLY A 1 271 ? 3.779 1.270 34.321 1.00 42.28 271 GLY A N 1
ATOM 2163 C CA . GLY A 1 271 ? 4.637 0.087 34.510 1.00 42.28 271 GLY A CA 1
ATOM 2164 C C . GLY A 1 271 ? 4.155 -1.278 33.999 1.00 42.28 271 GLY A C 1
ATOM 2165 O O . GLY A 1 271 ? 4.936 -2.224 34.044 1.00 42.28 271 GLY A O 1
ATOM 2166 N N . PHE A 1 272 ? 2.927 -1.402 33.496 1.00 42.44 272 PHE A N 1
ATOM 2167 C CA . PHE A 1 272 ? 2.402 -2.626 32.897 1.00 42.44 272 PHE A CA 1
ATOM 2168 C C . PHE A 1 272 ? 2.035 -2.356 31.437 1.00 42.44 272 PHE A C 1
ATOM 2170 O O . PHE A 1 272 ? 0.985 -1.790 31.136 1.00 42.44 272 PHE A O 1
ATOM 2177 N N . GLU A 1 273 ? 2.904 -2.779 30.514 1.00 50.91 273 GLU A N 1
ATOM 2178 C CA . GLU A 1 273 ? 2.525 -2.917 29.107 1.00 50.91 273 GLU A CA 1
ATOM 2179 C C . GLU A 1 273 ? 1.408 -3.961 29.008 1.00 50.91 273 GLU A C 1
ATOM 2181 O O . GLU A 1 273 ? 1.665 -5.164 28.948 1.00 50.91 273 GLU A O 1
ATOM 2186 N N . SER A 1 274 ? 0.152 -3.519 28.996 1.00 53.25 274 SER A N 1
ATOM 2187 C CA . SER A 1 274 ? -0.945 -4.428 28.692 1.00 53.25 274 SER A CA 1
ATOM 2188 C C . SER A 1 274 ? -0.869 -4.813 27.213 1.00 53.25 274 SER A C 1
ATOM 2190 O O . SER A 1 274 ? -0.953 -3.961 26.323 1.00 53.25 274 SER A O 1
ATOM 2192 N N . SER A 1 275 ? -0.696 -6.110 26.951 1.00 58.19 275 SER A N 1
ATOM 2193 C CA . SER A 1 275 ? -0.698 -6.703 25.609 1.00 58.19 275 SER A CA 1
ATOM 2194 C C . SER A 1 275 ? -1.996 -6.458 24.837 1.00 58.19 275 SER A C 1
ATOM 2196 O O . SER A 1 275 ? -1.992 -6.595 23.616 1.00 58.19 275 SER A O 1
ATOM 2198 N N . ASP A 1 276 ? -3.076 -6.074 25.526 1.00 62.16 276 ASP A N 1
ATOM 2199 C CA . ASP A 1 276 ? -4.397 -5.840 24.932 1.00 62.16 276 ASP A CA 1
ATOM 2200 C C . ASP A 1 276 ? -4.492 -4.548 24.107 1.00 62.16 276 ASP A C 1
ATOM 2202 O O . ASP A 1 276 ? -5.399 -4.416 23.288 1.00 62.16 276 ASP A O 1
ATOM 2206 N N . HIS A 1 277 ? -3.537 -3.622 24.246 1.00 76.56 277 HIS A N 1
ATOM 2207 C CA . HIS A 1 277 ? -3.508 -2.350 23.505 1.00 76.56 277 HIS A CA 1
ATOM 2208 C C . HIS A 1 277 ? -2.549 -2.382 22.306 1.00 76.56 277 HIS A C 1
ATOM 2210 O O . HIS A 1 277 ? -1.900 -1.381 21.989 1.00 76.56 277 HIS A O 1
ATOM 2216 N N . LYS A 1 278 ? -2.403 -3.557 21.680 1.00 82.75 278 LYS A N 1
ATOM 2217 C CA . LYS A 1 278 ? -1.507 -3.793 20.541 1.00 82.75 278 LYS A CA 1
ATOM 2218 C C . LYS A 1 278 ? -2.319 -4.261 19.335 1.00 82.75 278 LYS A C 1
ATOM 2220 O O . LYS A 1 278 ? -3.046 -5.251 19.421 1.00 82.75 278 LYS A O 1
ATOM 2225 N N . VAL A 1 279 ? -2.168 -3.579 18.201 1.00 88.81 279 VAL A N 1
ATOM 2226 C CA . VAL A 1 279 ? -2.868 -3.918 16.950 1.00 88.81 279 VAL A CA 1
ATOM 2227 C C . VAL A 1 279 ? -1.886 -4.099 15.818 1.00 88.81 279 VAL A C 1
ATOM 2229 O O . VAL A 1 279 ? -1.014 -3.269 15.607 1.00 88.81 279 VAL A O 1
ATOM 2232 N N . LYS A 1 280 ? -2.032 -5.180 15.060 1.00 90.88 280 LYS A N 1
ATOM 2233 C CA . LYS A 1 280 ? -1.184 -5.460 13.906 1.00 90.88 280 LYS A CA 1
ATOM 2234 C C . LYS A 1 280 ? -1.703 -4.746 12.658 1.00 90.88 280 LYS A C 1
ATOM 2236 O O . LYS A 1 280 ? -2.894 -4.821 12.357 1.00 90.88 280 LYS A O 1
ATOM 2241 N N . ILE A 1 281 ? -0.794 -4.133 11.901 1.00 90.50 281 ILE A N 1
ATOM 2242 C CA . ILE A 1 281 ? -1.056 -3.683 10.529 1.00 90.50 281 ILE A CA 1
ATOM 2243 C C . ILE A 1 281 ? -0.861 -4.884 9.603 1.00 90.50 281 ILE A C 1
ATOM 2245 O O . ILE A 1 281 ? 0.223 -5.464 9.530 1.00 90.50 281 ILE A O 1
ATOM 2249 N N . VAL A 1 282 ? -1.927 -5.271 8.909 1.00 89.88 282 VAL A N 1
ATOM 2250 C CA . VAL A 1 282 ? -1.946 -6.412 7.987 1.00 89.88 282 VAL A CA 1
ATOM 2251 C C . VAL A 1 282 ? -1.459 -5.996 6.604 1.00 89.88 282 VAL A C 1
ATOM 2253 O O . VAL A 1 282 ? -0.665 -6.699 5.985 1.00 89.88 282 VAL A O 1
ATOM 2256 N N . SER A 1 283 ? -1.948 -4.863 6.106 1.00 90.69 283 SER A N 1
ATOM 2257 C CA . SER A 1 283 ? -1.641 -4.354 4.770 1.00 90.69 283 SER A CA 1
ATOM 2258 C C . SER A 1 283 ? -1.826 -2.843 4.739 1.00 90.69 283 SER A C 1
ATOM 2260 O O . SER A 1 283 ? -2.498 -2.282 5.598 1.00 90.69 283 SER A O 1
ATOM 2262 N N . HIS A 1 284 ? -1.262 -2.183 3.737 1.00 91.12 284 HIS A N 1
ATOM 2263 C CA . HIS A 1 284 ? -1.483 -0.763 3.492 1.00 91.12 284 HIS A CA 1
ATOM 2264 C C . HIS A 1 284 ? -1.604 -0.494 1.991 1.00 91.12 284 HIS A C 1
ATOM 2266 O O . HIS A 1 284 ? -1.229 -1.341 1.181 1.00 91.12 284 HIS A O 1
ATOM 2272 N N . GLY A 1 285 ? -2.148 0.655 1.615 1.00 89.69 285 GLY A N 1
ATOM 2273 C CA . GLY A 1 285 ? -2.161 1.142 0.239 1.00 89.69 285 GLY A CA 1
ATOM 2274 C C . GLY A 1 285 ? -2.479 2.628 0.204 1.00 89.69 285 GLY A C 1
ATOM 2275 O O . GLY A 1 285 ? -3.326 3.086 0.964 1.00 89.69 285 GLY A O 1
ATOM 2276 N N . C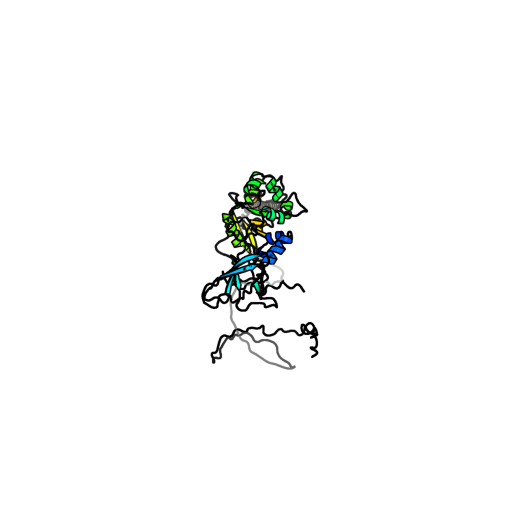YS A 1 286 ? -1.792 3.375 -0.651 1.00 89.62 286 CYS A N 1
ATOM 2277 C CA . CYS A 1 286 ? -1.976 4.816 -0.794 1.00 89.62 286 CYS A CA 1
ATOM 2278 C C . CYS A 1 286 ? -2.632 5.148 -2.129 1.00 89.62 286 CYS A C 1
ATOM 2280 O O . CYS A 1 286 ? -2.427 4.443 -3.116 1.00 89.62 286 CYS A O 1
ATOM 2282 N N . THR A 1 287 ? -3.415 6.223 -2.140 1.00 87.69 287 THR A N 1
ATOM 2283 C CA . THR A 1 287 ? -4.132 6.721 -3.324 1.00 87.69 287 THR A CA 1
ATOM 2284 C C . THR A 1 287 ? -3.175 7.110 -4.446 1.00 87.69 287 THR A C 1
ATOM 2286 O O . THR A 1 287 ? -3.394 6.769 -5.607 1.00 87.69 287 THR A O 1
ATOM 2289 N N . ASN A 1 288 ? -2.063 7.750 -4.078 1.00 83.44 288 ASN A N 1
ATOM 2290 C CA . ASN A 1 288 ? -0.937 8.036 -4.951 1.00 83.44 288 ASN A CA 1
ATOM 2291 C C . ASN A 1 288 ? 0.369 7.644 -4.243 1.00 83.44 288 ASN A C 1
ATOM 2293 O O . ASN A 1 288 ? 0.652 8.097 -3.135 1.00 83.44 288 ASN A O 1
ATOM 2297 N N . VAL A 1 289 ? 1.158 6.779 -4.881 1.00 73.81 289 VAL A N 1
ATOM 2298 C CA . VAL A 1 289 ? 2.421 6.253 -4.331 1.00 73.81 289 VAL A CA 1
ATOM 2299 C C . VAL A 1 289 ? 3.570 7.267 -4.454 1.00 73.81 289 VAL A C 1
ATOM 2301 O O . VAL A 1 289 ? 4.570 7.156 -3.750 1.00 73.81 289 VAL A O 1
ATOM 2304 N N . MET A 1 290 ? 3.443 8.252 -5.344 1.00 67.31 290 MET A N 1
ATOM 2305 C CA . MET A 1 290 ? 4.523 9.160 -5.739 1.00 67.31 290 MET A CA 1
ATOM 2306 C C . MET A 1 290 ? 4.469 10.511 -5.021 1.00 67.31 290 MET A C 1
ATOM 2308 O O . MET A 1 290 ? 5.498 11.174 -4.896 1.00 67.31 290 MET A O 1
ATOM 2312 N N . THR A 1 291 ? 3.299 10.923 -4.529 1.00 71.44 291 THR A N 1
ATOM 2313 C CA . THR A 1 291 ? 3.129 12.206 -3.834 1.00 71.44 291 THR A CA 1
ATOM 2314 C C . THR A 1 291 ? 3.213 12.037 -2.314 1.00 71.44 291 THR A C 1
ATOM 2316 O O . THR A 1 291 ? 2.451 11.231 -1.771 1.00 71.44 291 THR A O 1
ATOM 2319 N N . PRO A 1 292 ? 4.066 12.807 -1.611 1.00 69.38 292 PRO A N 1
ATOM 2320 C CA . PRO A 1 292 ? 4.033 12.866 -0.150 1.00 69.38 292 PRO A CA 1
ATOM 2321 C C . PRO A 1 292 ? 2.702 13.466 0.324 1.00 69.38 292 PRO A C 1
ATOM 2323 O O . PRO A 1 292 ? 2.095 14.263 -0.395 1.00 69.38 292 PRO A O 1
ATOM 2326 N N . ASN A 1 293 ? 2.255 13.097 1.527 1.00 74.75 293 ASN A N 1
ATOM 2327 C CA . ASN A 1 293 ? 0.955 13.490 2.097 1.00 74.75 293 ASN A CA 1
ATOM 2328 C C . ASN A 1 293 ? -0.277 13.000 1.310 1.00 74.75 293 ASN A C 1
ATOM 2330 O O . ASN A 1 293 ? -1.339 13.627 1.369 1.00 74.75 293 ASN A O 1
ATOM 2334 N N . SER A 1 294 ? -0.155 11.903 0.559 1.00 83.38 294 SER A N 1
ATOM 2335 C CA . SER A 1 294 ? -1.318 11.268 -0.059 1.00 83.38 294 SER A CA 1
ATOM 2336 C C . SER A 1 294 ? -2.157 10.522 0.975 1.00 83.38 294 SER A C 1
ATOM 2338 O O . SER A 1 294 ? -1.667 10.055 2.004 1.00 83.38 294 SER A O 1
ATOM 2340 N N . SER A 1 295 ? -3.447 10.394 0.685 1.00 89.44 295 SER A N 1
ATOM 2341 C CA . SER A 1 295 ? -4.359 9.621 1.516 1.00 89.44 295 SER A CA 1
ATOM 2342 C C . SER A 1 295 ? -4.022 8.141 1.409 1.00 89.44 295 SER A C 1
ATOM 2344 O O . SER A 1 295 ? -3.925 7.601 0.302 1.00 89.44 295 SER A O 1
ATOM 2346 N N . CYS A 1 296 ? -3.888 7.468 2.543 1.00 91.62 296 CYS A N 1
ATOM 2347 C CA . CYS A 1 296 ? -3.579 6.051 2.624 1.00 91.62 296 CYS A CA 1
ATOM 2348 C C . CYS A 1 296 ? -4.615 5.298 3.453 1.00 91.62 296 CYS A C 1
ATOM 2350 O O . CYS A 1 296 ? -5.264 5.841 4.343 1.00 91.62 296 CYS A O 1
ATOM 2352 N N . VAL A 1 297 ? -4.745 4.012 3.160 1.00 93.75 297 VAL A N 1
ATOM 2353 C CA . VAL A 1 297 ? -5.560 3.057 3.900 1.00 93.75 297 VAL A CA 1
ATOM 2354 C C . VAL A 1 297 ? -4.637 2.024 4.523 1.00 93.75 297 VAL A C 1
ATOM 2356 O O . VAL A 1 297 ? -3.852 1.380 3.825 1.00 93.75 297 VAL A O 1
ATOM 2359 N N . PHE A 1 298 ? -4.755 1.831 5.831 1.00 93.88 298 PHE A N 1
ATOM 2360 C CA . PHE A 1 298 ? -4.045 0.803 6.582 1.00 93.88 298 PHE A CA 1
ATOM 2361 C C . PHE A 1 298 ? -5.049 -0.215 7.102 1.00 93.88 298 PHE A C 1
ATOM 2363 O O . PHE A 1 298 ? -5.906 0.107 7.916 1.00 93.88 298 PHE A O 1
ATOM 2370 N N . LEU A 1 299 ? -4.932 -1.458 6.650 1.00 94.00 299 LEU A N 1
ATOM 2371 C CA . LEU A 1 299 ? -5.751 -2.563 7.125 1.00 94.00 299 LEU A CA 1
ATOM 2372 C C . LEU A 1 299 ? -5.208 -3.068 8.465 1.00 94.00 299 LEU A C 1
ATOM 2374 O O . LEU A 1 299 ? -4.059 -3.511 8.548 1.00 94.00 299 LEU A O 1
ATOM 2378 N N . LEU A 1 300 ? -6.047 -3.039 9.492 1.00 93.56 300 LEU A N 1
ATOM 2379 C CA . LEU A 1 300 ? -5.759 -3.508 10.837 1.00 93.56 300 LEU A CA 1
ATOM 2380 C C . LEU A 1 300 ? -6.382 -4.881 11.084 1.00 93.56 300 LEU A C 1
ATOM 2382 O O . LEU A 1 300 ? -7.486 -5.181 10.634 1.00 93.56 300 LEU A O 1
ATOM 2386 N N . ASP A 1 301 ? -5.684 -5.700 11.862 1.00 91.56 301 ASP A N 1
ATOM 2387 C CA . ASP A 1 301 ? -6.193 -7.002 12.303 1.00 91.56 301 ASP A CA 1
ATOM 2388 C C . ASP A 1 301 ? -7.323 -6.863 13.340 1.00 91.56 301 ASP A C 1
ATOM 2390 O O . ASP A 1 301 ? -8.226 -7.692 13.406 1.00 91.56 301 ASP A O 1
ATOM 2394 N N . LYS A 1 302 ? -7.283 -5.791 14.146 1.00 90.50 302 LYS A N 1
ATOM 2395 C CA . LYS A 1 302 ? -8.249 -5.504 15.215 1.00 90.50 302 LYS A CA 1
ATOM 2396 C C . LYS A 1 302 ? -8.678 -4.034 15.220 1.00 90.50 302 LYS A C 1
ATOM 2398 O O . LYS A 1 302 ? -7.861 -3.183 14.869 1.00 90.50 302 LYS A O 1
ATOM 2403 N N . PRO A 1 303 ? -9.912 -3.715 15.650 1.00 90.31 303 PRO A N 1
ATOM 2404 C CA . PRO A 1 303 ? -10.359 -2.337 15.809 1.00 90.31 303 PRO A CA 1
ATOM 2405 C C . PRO A 1 303 ? -9.644 -1.618 16.954 1.00 90.31 303 PRO A C 1
ATOM 2407 O O . PRO A 1 303 ? -9.371 -2.219 17.997 1.00 90.31 303 PRO A O 1
ATOM 2410 N N . LEU A 1 304 ? -9.409 -0.314 16.781 1.00 89.19 304 LEU A N 1
ATOM 2411 C CA . LEU A 1 304 ? -9.009 0.576 17.871 1.00 89.19 304 LEU A CA 1
ATOM 2412 C C . LEU A 1 304 ? -10.248 0.901 18.709 1.00 89.19 304 LEU A C 1
ATOM 2414 O O . LEU A 1 304 ? -11.201 1.514 18.233 1.00 89.19 304 LEU A O 1
ATOM 2418 N N . LYS A 1 305 ? -10.268 0.433 19.953 1.00 86.75 305 LYS A N 1
ATOM 2419 C CA . LYS A 1 305 ? -11.451 0.513 20.812 1.00 86.75 305 LYS A CA 1
ATOM 2420 C C . LYS A 1 305 ? -11.438 1.804 21.642 1.00 86.75 305 LYS A C 1
ATOM 2422 O O . LYS A 1 305 ? -10.453 2.032 22.348 1.00 86.75 305 LYS A O 1
ATOM 2427 N N . PRO A 1 306 ? -12.506 2.628 21.621 1.00 84.25 306 PRO A N 1
ATOM 2428 C CA . PRO A 1 306 ? -12.625 3.798 22.495 1.00 84.25 306 PRO A CA 1
ATOM 2429 C C . PRO A 1 306 ? -12.491 3.456 23.986 1.00 84.25 306 PRO A C 1
ATOM 2431 O O . PRO A 1 306 ? -12.007 4.257 24.781 1.00 84.25 306 PRO A O 1
ATOM 2434 N N . GLU A 1 307 ? -12.844 2.226 24.370 1.00 83.50 307 GLU A N 1
ATOM 2435 C CA . GLU A 1 307 ? -12.718 1.709 25.734 1.00 83.50 307 GLU A CA 1
ATOM 2436 C C . GLU A 1 307 ? -11.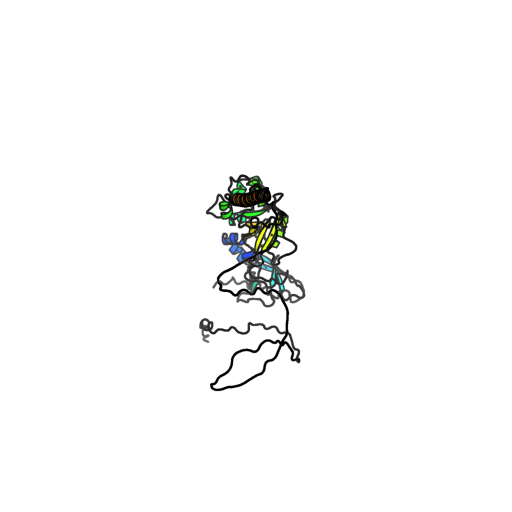282 1.731 26.272 1.00 83.50 307 GLU A C 1
ATOM 2438 O O . GLU A 1 307 ? -11.090 1.691 27.484 1.00 83.50 307 GLU A O 1
ATOM 2443 N N . TRP A 1 308 ? -10.268 1.822 25.409 1.00 80.81 308 TRP A N 1
ATOM 2444 C CA . TRP A 1 308 ? -8.870 1.971 25.827 1.00 80.81 308 TRP A CA 1
ATOM 2445 C C . TRP A 1 308 ? -8.585 3.307 26.522 1.00 80.81 308 TRP A C 1
ATOM 2447 O O . TRP A 1 308 ? -7.600 3.443 27.256 1.00 80.81 308 TRP A O 1
ATOM 2457 N N . PHE A 1 309 ? -9.434 4.307 26.285 1.00 79.19 309 PHE A N 1
ATOM 2458 C CA . PHE A 1 309 ? -9.308 5.634 26.879 1.00 79.19 309 PHE A CA 1
ATOM 2459 C C . PHE A 1 309 ? -10.123 5.784 28.158 1.00 79.19 309 PHE A C 1
ATOM 2461 O O . PHE A 1 309 ? -9.753 6.602 29.008 1.00 79.19 309 PHE A O 1
ATOM 2468 N N . ASP A 1 310 ? -11.159 4.962 28.331 1.00 77.81 310 ASP A N 1
ATOM 2469 C CA . ASP A 1 310 ? -12.000 4.967 29.519 1.00 77.81 310 ASP A CA 1
ATOM 2470 C C . ASP A 1 310 ? -11.160 4.695 30.773 1.00 77.81 310 ASP A C 1
ATOM 2472 O O . ASP A 1 310 ? -10.299 3.812 30.812 1.00 77.81 310 ASP A O 1
ATOM 2476 N N . ALA A 1 311 ? -11.430 5.450 31.841 1.00 65.12 311 ALA A N 1
ATOM 2477 C CA . ALA A 1 311 ? -10.888 5.114 33.148 1.00 65.12 311 ALA A CA 1
ATOM 2478 C C . ALA A 1 311 ? -11.311 3.675 33.498 1.00 65.12 311 ALA A C 1
ATOM 2480 O O . ALA A 1 311 ? -12.474 3.324 33.269 1.00 65.12 311 ALA A O 1
ATOM 2481 N N . PRO A 1 312 ? -10.413 2.836 34.046 1.00 61.88 312 PRO A N 1
ATOM 2482 C CA . PRO A 1 312 ? -10.744 1.458 34.372 1.00 61.88 312 PRO A CA 1
ATOM 2483 C C . PRO A 1 312 ? -11.899 1.452 35.377 1.00 61.88 312 PRO A C 1
ATOM 2485 O O . PRO A 1 312 ? -11.702 1.687 36.568 1.00 61.88 312 PRO A O 1
ATOM 2488 N N . LYS A 1 313 ? -13.117 1.164 34.898 1.00 55.53 313 LYS A N 1
ATOM 2489 C CA . LYS A 1 313 ? -14.351 1.202 35.704 1.00 55.53 313 LYS A CA 1
ATOM 2490 C C . LYS A 1 313 ? -14.323 0.203 36.874 1.00 55.53 313 LYS A C 1
ATOM 2492 O O . LYS A 1 313 ? -15.130 0.316 37.786 1.00 55.53 313 LYS A O 1
ATOM 2497 N N . ASN A 1 314 ? -13.353 -0.721 36.882 1.00 51.19 314 ASN A N 1
ATOM 2498 C CA . ASN A 1 314 ? -13.291 -1.870 37.785 1.00 51.19 314 ASN A CA 1
ATOM 2499 C C . ASN A 1 314 ? -11.979 -2.015 38.580 1.00 51.19 314 ASN A C 1
ATOM 2501 O O . ASN A 1 314 ? -11.730 -3.091 39.116 1.00 51.19 314 ASN A O 1
ATOM 2505 N N . PHE A 1 315 ? -11.145 -0.976 38.732 1.00 51.97 315 PHE A N 1
ATOM 2506 C CA . PHE A 1 315 ? -9.913 -1.105 39.545 1.00 51.97 315 PHE A CA 1
ATOM 2507 C C . PHE A 1 315 ? -10.181 -1.336 41.053 1.00 51.97 315 PHE A C 1
ATOM 2509 O O . PHE A 1 315 ? -9.268 -1.640 41.814 1.00 51.97 315 PHE A O 1
ATOM 2516 N N . LEU A 1 316 ? -11.445 -1.240 41.485 1.00 53.72 316 LEU A N 1
ATOM 2517 C CA . LEU A 1 316 ? -11.900 -1.556 42.843 1.00 53.72 316 LEU A CA 1
ATOM 2518 C C . LEU A 1 316 ? -12.721 -2.848 42.957 1.00 53.72 316 LEU A C 1
ATOM 2520 O O . LEU A 1 316 ? -13.112 -3.210 44.062 1.00 53.72 316 LEU A O 1
ATOM 2524 N N . HIS A 1 317 ? -12.919 -3.596 41.869 1.00 46.81 317 HIS A N 1
ATOM 2525 C CA . HIS A 1 317 ? -13.279 -5.009 41.971 1.00 46.81 317 HIS A CA 1
ATOM 2526 C C . HIS A 1 317 ? -11.999 -5.827 41.845 1.00 46.81 317 HIS A C 1
ATOM 2528 O O . HIS A 1 317 ? -11.775 -6.556 40.881 1.00 46.81 317 HIS A O 1
ATOM 2534 N N . ILE A 1 318 ? -11.147 -5.734 42.870 1.00 56.00 318 ILE A N 1
ATOM 2535 C CA . ILE A 1 318 ? -10.282 -6.867 43.178 1.00 56.00 318 ILE A CA 1
ATOM 2536 C C . ILE A 1 318 ? -11.244 -8.054 43.258 1.00 56.00 318 ILE A C 1
ATOM 2538 O O . ILE A 1 318 ? -12.202 -8.023 44.036 1.00 56.00 318 ILE A O 1
ATOM 2542 N N . HIS A 1 319 ? -11.025 -9.075 42.429 1.00 47.91 319 HIS A N 1
ATOM 2543 C CA . HIS A 1 319 ? -11.559 -10.414 42.647 1.00 47.91 319 HIS A CA 1
ATOM 2544 C C . HIS A 1 319 ? -10.958 -10.923 43.969 1.00 47.91 319 HIS A C 1
ATOM 2546 O O . HIS A 1 319 ? -10.129 -11.826 44.018 1.00 47.91 319 HIS A O 1
ATOM 2552 N N . ILE A 1 320 ? -11.395 -10.334 45.080 1.00 58.53 320 ILE A N 1
ATOM 2553 C CA . ILE A 1 320 ? -11.481 -10.943 46.397 1.00 58.53 320 ILE A CA 1
ATOM 2554 C C . ILE A 1 320 ? -12.542 -12.023 46.191 1.00 58.53 320 ILE A C 1
ATOM 2556 O O . ILE A 1 320 ? -13.700 -11.913 46.576 1.00 58.53 320 ILE A O 1
ATOM 2560 N N . GLY A 1 321 ? -12.166 -13.048 45.427 1.00 58.47 321 GLY A N 1
ATOM 2561 C CA . GLY A 1 321 ? -12.932 -14.265 45.312 1.00 58.47 321 GLY A CA 1
ATOM 2562 C C . GLY A 1 321 ? -12.954 -14.953 46.670 1.00 58.47 321 GLY A C 1
ATOM 2563 O O . GLY A 1 321 ? -12.412 -14.461 47.665 1.00 58.47 321 GLY A O 1
ATOM 2564 N N . TRP A 1 322 ? -13.505 -16.161 46.693 1.00 64.94 322 TRP A N 1
ATOM 2565 C CA . TRP A 1 322 ? -13.491 -17.042 47.865 1.00 64.94 322 TRP A CA 1
ATOM 2566 C C . TRP A 1 322 ? -12.108 -17.160 48.537 1.00 64.94 322 TRP A C 1
ATOM 2568 O O . TRP A 1 322 ? -12.022 -17.369 49.742 1.00 64.94 322 TRP A O 1
ATOM 2578 N N . ILE A 1 323 ? -11.026 -16.928 47.789 1.00 72.19 323 ILE A N 1
ATOM 2579 C CA . ILE A 1 323 ? -9.642 -16.881 48.274 1.00 72.19 323 ILE A CA 1
ATOM 2580 C C . ILE A 1 323 ? -9.449 -15.868 49.419 1.00 72.19 323 ILE A C 1
ATOM 2582 O O . ILE A 1 323 ? -8.764 -16.186 50.387 1.00 72.19 323 ILE A O 1
ATOM 2586 N N . SER A 1 324 ? -10.082 -14.690 49.388 1.00 73.62 324 SER A N 1
ATOM 2587 C CA . SER A 1 324 ? -9.961 -13.722 50.492 1.00 73.62 324 SER A CA 1
ATOM 2588 C C . SER A 1 324 ? -10.721 -14.157 51.743 1.00 73.62 324 SER A C 1
ATOM 2590 O O . SER A 1 324 ? -10.302 -13.837 52.854 1.00 73.62 324 SER A O 1
ATOM 2592 N N . VAL A 1 325 ? -11.826 -14.888 51.577 1.00 79.06 325 VAL A N 1
ATOM 2593 C CA . VAL A 1 325 ? -12.569 -15.474 52.699 1.00 79.06 325 VAL A CA 1
ATOM 2594 C C . VAL A 1 325 ? -11.717 -16.567 53.347 1.00 79.06 325 VAL A C 1
ATOM 2596 O O . VAL A 1 325 ? -11.579 -16.589 54.566 1.00 79.06 325 VAL A O 1
ATOM 2599 N N . CYS A 1 326 ? -11.046 -17.400 52.545 1.00 79.56 326 CYS A N 1
ATOM 2600 C CA . CYS A 1 326 ? -10.104 -18.404 53.041 1.00 79.56 326 CYS A CA 1
ATOM 2601 C C . CYS A 1 326 ? -8.912 -17.776 53.782 1.00 79.56 326 CYS A C 1
ATOM 2603 O O . CYS A 1 326 ? -8.565 -18.236 54.868 1.00 79.56 326 CYS A O 1
ATOM 2605 N N . ILE A 1 327 ? -8.319 -16.702 53.247 1.00 86.81 327 ILE A N 1
ATOM 2606 C CA . ILE A 1 327 ? -7.225 -15.976 53.917 1.00 86.81 327 ILE A CA 1
ATOM 2607 C C . ILE A 1 327 ? -7.710 -15.365 55.240 1.00 86.81 327 ILE A C 1
ATOM 2609 O O . ILE A 1 327 ? -7.025 -15.481 56.255 1.00 86.81 327 ILE A O 1
ATOM 2613 N N . GLY A 1 328 ? -8.915 -14.787 55.259 1.00 84.75 328 GLY A N 1
ATOM 2614 C CA . GLY A 1 328 ? -9.532 -14.261 56.478 1.00 84.75 328 GLY A CA 1
ATOM 2615 C C . GLY A 1 328 ? -9.761 -15.333 57.547 1.00 84.75 328 GLY A C 1
ATOM 2616 O O . GLY A 1 328 ? -9.466 -15.099 58.718 1.00 84.75 328 GLY A O 1
ATOM 2617 N N . ILE A 1 329 ? -10.213 -16.529 57.156 1.00 88.56 329 ILE A N 1
ATOM 2618 C CA . ILE A 1 329 ? -10.409 -17.663 58.075 1.00 88.56 329 ILE A CA 1
ATOM 2619 C C . ILE A 1 329 ? -9.069 -18.145 58.640 1.00 88.56 329 ILE A C 1
ATOM 2621 O O . ILE A 1 329 ? -8.963 -18.356 59.846 1.00 88.56 329 ILE A O 1
ATOM 2625 N N . ILE A 1 330 ? -8.033 -18.276 57.806 1.00 90.62 330 ILE A N 1
ATOM 2626 C CA . ILE A 1 330 ? -6.703 -18.718 58.254 1.00 90.62 330 ILE A CA 1
ATOM 2627 C C . ILE A 1 330 ? -6.126 -17.731 59.275 1.00 90.62 330 ILE A C 1
ATOM 2629 O O . ILE A 1 330 ? -5.688 -18.140 60.350 1.00 90.62 330 ILE A O 1
ATOM 2633 N N . ILE A 1 331 ? -6.184 -16.429 58.979 1.00 91.50 331 ILE A N 1
ATOM 2634 C CA . ILE A 1 331 ? -5.714 -15.385 59.899 1.00 91.50 331 ILE A CA 1
ATOM 2635 C C . ILE A 1 331 ? -6.545 -15.388 61.190 1.00 91.50 331 ILE A C 1
ATOM 2637 O O . ILE A 1 331 ? -5.980 -15.295 62.279 1.00 91.50 331 ILE A O 1
ATOM 2641 N N . GLY A 1 332 ? -7.867 -15.559 61.088 1.00 90.38 332 GLY A N 1
ATOM 2642 C CA . GLY A 1 332 ? -8.768 -15.629 62.238 1.00 90.38 332 GLY A CA 1
ATOM 2643 C C . GLY A 1 332 ? -8.477 -16.810 63.167 1.00 90.38 332 GLY A C 1
ATOM 2644 O O . GLY A 1 332 ? -8.436 -16.632 64.383 1.00 90.38 332 GLY A O 1
ATOM 2645 N N . VAL A 1 333 ? -8.209 -17.999 62.618 1.00 92.62 333 VAL A N 1
ATOM 2646 C CA . VAL A 1 333 ? -7.862 -19.195 63.407 1.00 92.62 333 VAL A CA 1
ATOM 2647 C C . VAL A 1 333 ? -6.507 -19.031 64.097 1.00 92.62 333 VAL A C 1
ATOM 2649 O O . VAL A 1 333 ? -6.375 -19.392 65.266 1.00 92.62 333 VAL A O 1
ATOM 2652 N N . ILE A 1 334 ? -5.517 -18.437 63.421 1.00 91.06 334 ILE A N 1
ATOM 2653 C CA . ILE A 1 334 ? -4.197 -18.167 64.012 1.00 91.06 334 ILE A CA 1
ATOM 2654 C C . ILE A 1 334 ? -4.319 -17.177 65.177 1.00 91.06 334 ILE A C 1
ATOM 2656 O O . ILE A 1 334 ? -3.785 -17.429 66.258 1.00 91.06 334 ILE A O 1
ATOM 2660 N N . LEU A 1 335 ? -5.065 -16.082 64.994 1.00 91.00 335 LEU A N 1
ATOM 2661 C CA . LEU A 1 335 ? -5.305 -15.093 66.049 1.00 91.00 335 LEU A CA 1
ATOM 2662 C C . LEU A 1 335 ? -6.072 -15.692 67.231 1.00 91.00 335 LEU A C 1
ATOM 2664 O O . LEU A 1 335 ? -5.700 -15.472 68.382 1.00 91.00 335 LEU A O 1
ATOM 2668 N N . PHE A 1 336 ? -7.107 -16.487 66.964 1.00 89.62 336 PHE A N 1
ATOM 2669 C CA . PHE A 1 336 ? -7.889 -17.136 68.012 1.00 89.62 336 PHE A CA 1
ATOM 2670 C C . PHE A 1 336 ? -7.060 -18.155 68.807 1.00 89.62 336 PHE A C 1
ATOM 2672 O O . PHE A 1 336 ? -7.117 -18.173 70.037 1.00 89.62 336 PHE A O 1
ATOM 2679 N N . GLY A 1 337 ? -6.229 -18.953 68.128 1.00 88.56 337 GLY A N 1
ATOM 2680 C CA . GLY A 1 337 ? -5.287 -19.865 68.778 1.00 88.56 337 GLY A CA 1
ATOM 2681 C C . GLY A 1 337 ? -4.265 -19.129 69.647 1.00 88.56 337 GLY A C 1
ATOM 2682 O O . GLY A 1 337 ? -3.983 -19.557 70.768 1.00 88.56 337 GLY A O 1
ATOM 2683 N N . PHE A 1 338 ? -3.763 -17.981 69.186 1.00 88.94 338 PHE A N 1
ATOM 2684 C CA . PHE A 1 338 ? -2.845 -17.147 69.964 1.00 88.94 338 PHE A CA 1
ATOM 2685 C C . PHE A 1 338 ? -3.508 -16.557 71.223 1.00 88.94 338 PHE A C 1
ATOM 2687 O O . PHE A 1 338 ? -2.925 -16.555 72.308 1.00 88.94 338 PHE A O 1
ATOM 2694 N N . VAL A 1 339 ? -4.764 -16.116 71.129 1.00 87.50 339 VAL A N 1
ATOM 2695 C CA . VAL A 1 339 ? -5.508 -15.598 72.291 1.00 87.50 339 VAL A CA 1
ATOM 2696 C C . VAL A 1 339 ? -5.829 -16.711 73.296 1.00 87.50 339 VAL A C 1
ATOM 2698 O O . VAL A 1 339 ? -5.676 -16.526 74.501 1.00 87.50 339 VAL A O 1
ATOM 2701 N N . MET A 1 340 ? -6.217 -17.899 72.830 1.00 84.69 340 MET A N 1
ATOM 2702 C CA . MET A 1 340 ? -6.529 -19.013 73.732 1.00 84.69 340 MET A CA 1
ATOM 2703 C C . MET A 1 340 ? -5.288 -19.563 74.440 1.00 84.69 340 MET A C 1
ATOM 2705 O O . MET A 1 340 ? -5.333 -19.847 75.635 1.00 84.69 340 MET A O 1
ATOM 2709 N N . THR A 1 341 ? -4.159 -19.665 73.738 1.00 83.38 341 THR A N 1
ATOM 2710 C CA . THR A 1 341 ? -2.892 -20.098 74.347 1.00 83.38 341 THR A CA 1
ATOM 2711 C C . THR A 1 341 ? -2.370 -19.084 75.364 1.00 83.38 341 THR A C 1
ATOM 2713 O O . THR A 1 341 ? -1.940 -19.484 76.446 1.00 83.38 341 THR A O 1
ATOM 2716 N N . THR A 1 342 ? -2.482 -17.780 75.090 1.00 80.19 342 THR A N 1
ATOM 2717 C CA . THR A 1 342 ? -2.108 -16.741 76.066 1.00 80.19 342 THR A CA 1
ATOM 2718 C C . THR A 1 342 ? -3.015 -16.757 77.301 1.00 80.19 342 THR A C 1
ATOM 2720 O O . THR A 1 342 ? -2.502 -16.696 78.417 1.00 80.19 342 THR A O 1
ATOM 2723 N N . LEU A 1 343 ? -4.330 -16.956 77.150 1.00 81.19 343 LEU A N 1
ATOM 2724 C CA . LEU A 1 343 ? -5.247 -17.110 78.289 1.00 81.19 343 LEU A CA 1
ATOM 2725 C C . LEU A 1 343 ? -4.922 -18.335 79.158 1.00 81.19 343 LEU A C 1
ATOM 2727 O O . LEU A 1 343 ? -4.909 -18.223 80.384 1.00 81.19 343 LEU A O 1
ATOM 2731 N N . ILE A 1 344 ? -4.614 -19.487 78.553 1.00 80.38 344 ILE A N 1
ATOM 2732 C CA . ILE A 1 344 ? -4.266 -20.713 79.292 1.00 80.38 344 ILE A CA 1
ATOM 2733 C C . ILE A 1 344 ? -2.941 -20.547 80.050 1.00 80.38 344 ILE A C 1
ATOM 2735 O O . ILE A 1 344 ? -2.843 -20.973 81.199 1.00 80.38 344 ILE A O 1
ATOM 2739 N N . VAL A 1 345 ? -1.938 -19.888 79.464 1.00 78.31 345 VAL A N 1
ATOM 2740 C CA . VAL A 1 345 ? -0.655 -19.616 80.141 1.00 78.31 345 VAL A CA 1
ATOM 2741 C C . VAL A 1 345 ? -0.828 -18.602 81.279 1.00 78.31 345 VAL A C 1
ATOM 2743 O O . VAL A 1 345 ? -0.277 -18.795 82.365 1.00 78.31 345 VAL A O 1
ATOM 2746 N N . CYS A 1 346 ? -1.640 -17.560 81.083 1.00 72.88 346 CYS A N 1
ATOM 2747 C CA . CYS A 1 346 ? -1.926 -16.572 82.125 1.00 72.88 346 CYS A CA 1
ATOM 2748 C C . CYS A 1 346 ? -2.747 -17.149 83.293 1.00 72.88 346 CYS A C 1
ATOM 2750 O O . CYS A 1 346 ? -2.533 -16.742 84.432 1.00 72.88 346 CYS A O 1
ATOM 2752 N N . LEU A 1 347 ? -3.635 -18.119 83.045 1.00 69.12 347 LEU A N 1
ATOM 2753 C CA . LEU A 1 347 ? -4.413 -18.801 84.091 1.00 69.12 347 LEU A CA 1
ATOM 2754 C C . LEU A 1 347 ? -3.652 -19.979 84.736 1.00 69.12 347 LEU A C 1
ATOM 2756 O O . LEU A 1 347 ? -3.837 -20.250 85.921 1.00 69.12 347 LEU A O 1
ATOM 2760 N N . GLY A 1 348 ? -2.760 -20.652 84.000 1.00 57.81 348 GLY A N 1
ATOM 2761 C CA . GLY A 1 348 ? -1.948 -21.782 84.479 1.00 57.81 348 GLY A CA 1
ATOM 2762 C C . GLY A 1 348 ? -0.742 -21.392 85.344 1.00 57.81 348 GLY A C 1
ATOM 2763 O O . GLY A 1 348 ? -0.236 -22.207 86.109 1.00 57.81 348 GLY A O 1
ATOM 2764 N N . SER A 1 349 ? -0.317 -20.129 85.289 1.00 53.62 349 SER A N 1
ATOM 2765 C CA . SER A 1 349 ? 0.745 -19.559 86.137 1.00 53.62 349 SER A CA 1
ATOM 2766 C C . SER A 1 349 ? 0.304 -19.319 87.600 1.00 53.62 349 SER A C 1
ATOM 2768 O O . SER A 1 349 ? 1.120 -19.056 88.483 1.00 53.62 349 SER A O 1
ATOM 2770 N N . GLY A 1 350 ? -0.993 -19.456 87.900 1.00 55.78 350 GLY A N 1
ATOM 2771 C CA . GLY A 1 350 ? -1.573 -19.121 89.204 1.00 55.78 350 GLY A CA 1
ATOM 2772 C C . GLY A 1 350 ? -1.352 -20.118 90.348 1.00 55.78 350 GLY A C 1
ATOM 2773 O O . GLY A 1 350 ? -1.751 -19.810 91.466 1.00 55.78 350 GLY A O 1
ATOM 2774 N N . ASN A 1 351 ? -0.735 -21.289 90.135 1.00 53.44 351 ASN A N 1
ATOM 2775 C CA . ASN A 1 351 ? -0.550 -22.272 91.212 1.00 53.44 351 ASN A CA 1
ATOM 2776 C C . ASN A 1 351 ? 0.776 -23.038 91.112 1.00 53.44 351 ASN A C 1
ATOM 2778 O O . ASN A 1 351 ? 0.850 -24.156 90.611 1.00 53.44 351 ASN A O 1
ATOM 2782 N N . SER A 1 352 ? 1.842 -22.452 91.658 1.00 43.94 352 SER A N 1
ATOM 2783 C CA . SER A 1 352 ? 3.051 -23.177 92.074 1.00 43.94 352 SER A CA 1
ATOM 2784 C C . SER A 1 352 ? 3.732 -22.445 93.233 1.00 43.94 352 SER A C 1
ATOM 2786 O O . SER A 1 352 ? 4.784 -21.827 93.096 1.00 43.94 352 SER A O 1
ATOM 2788 N N . ARG A 1 353 ? 3.116 -22.513 94.419 1.00 46.97 353 ARG A N 1
ATOM 2789 C CA . ARG A 1 353 ? 3.815 -22.342 95.700 1.00 46.97 353 ARG A CA 1
ATOM 2790 C C . ARG A 1 353 ? 3.765 -23.668 96.451 1.00 46.97 353 ARG A C 1
ATOM 2792 O O . ARG A 1 353 ? 2.710 -24.009 96.975 1.00 46.97 353 ARG A O 1
ATOM 2799 N N . LYS A 1 354 ? 4.909 -24.350 96.564 1.00 39.00 354 LYS A N 1
ATOM 2800 C CA . LYS A 1 354 ? 5.454 -24.861 97.839 1.00 39.00 354 LYS A CA 1
ATOM 2801 C C . LYS A 1 354 ? 6.843 -25.486 97.640 1.00 39.00 354 LYS A C 1
ATOM 2803 O O . LYS A 1 354 ? 7.043 -26.321 96.770 1.00 39.00 354 LYS A O 1
ATOM 2808 N N . LYS A 1 355 ? 7.777 -25.017 98.473 1.00 42.66 355 LYS A N 1
ATOM 2809 C CA . LYS A 1 355 ? 9.147 -25.504 98.699 1.00 42.66 355 LYS A CA 1
ATOM 2810 C C . LYS A 1 355 ? 9.139 -26.716 99.643 1.00 42.66 355 LYS A C 1
ATOM 2812 O O . LYS A 1 355 ? 8.348 -26.678 100.581 1.00 42.66 355 LYS A O 1
ATOM 2817 N N . SER A 1 356 ? 10.103 -27.633 99.490 1.00 33.84 356 SER A N 1
ATOM 2818 C CA . SER A 1 356 ? 11.042 -28.055 100.560 1.00 33.84 356 SER A CA 1
ATOM 2819 C C . SER A 1 356 ? 11.998 -29.175 100.096 1.00 33.84 356 SER A C 1
ATOM 2821 O O . SER A 1 356 ? 11.546 -30.259 99.737 1.00 33.84 356 SER A O 1
ATOM 2823 N N . GLU A 1 357 ? 13.305 -28.904 100.151 1.00 36.19 357 GLU A N 1
ATOM 2824 C CA . GLU A 1 357 ? 14.418 -29.870 100.330 1.00 36.19 357 GLU A CA 1
ATOM 2825 C C . GLU A 1 357 ? 14.485 -30.335 101.822 1.00 36.19 357 GLU A C 1
ATOM 2827 O O . GLU A 1 357 ? 13.669 -29.829 102.599 1.00 36.19 357 GLU A O 1
ATOM 2832 N N . PRO A 1 358 ? 15.501 -31.073 102.353 1.00 43.56 358 PRO A N 1
ATOM 2833 C CA . PRO A 1 358 ? 16.342 -32.194 101.868 1.00 43.56 358 PRO A CA 1
ATOM 2834 C C . PRO A 1 358 ? 16.467 -33.406 102.869 1.00 43.56 358 PRO A C 1
ATOM 2836 O O . PRO A 1 358 ? 16.169 -33.286 104.049 1.00 43.56 358 PRO A O 1
ATOM 2839 N N . PHE A 1 359 ? 16.992 -34.543 102.369 1.00 31.81 359 PHE A N 1
ATOM 2840 C CA . PHE A 1 359 ? 17.932 -35.555 102.948 1.00 31.81 359 PHE A CA 1
ATOM 2841 C C . PHE A 1 359 ? 17.775 -36.318 104.313 1.00 31.81 359 PHE A C 1
ATOM 2843 O O . PHE A 1 359 ? 17.660 -35.725 105.377 1.00 31.81 359 PHE A O 1
ATOM 2850 N N . MET A 1 360 ? 18.070 -37.643 104.213 1.00 32.91 360 MET A N 1
ATOM 2851 C CA . MET A 1 360 ? 18.673 -38.645 105.157 1.00 32.91 360 MET A CA 1
ATOM 2852 C C . MET A 1 360 ? 17.805 -39.299 106.259 1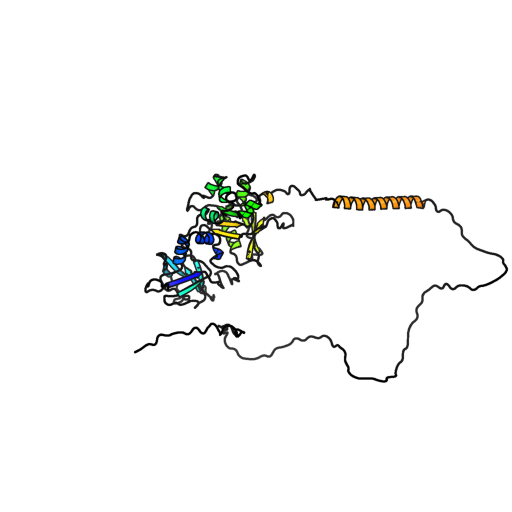.00 32.91 360 MET A C 1
ATOM 2854 O O . MET A 1 360 ? 17.253 -38.604 107.097 1.00 32.91 360 MET A O 1
ATOM 2858 N N . PHE A 1 361 ? 17.507 -40.617 106.236 1.00 32.66 361 PHE A N 1
ATOM 2859 C CA . PHE A 1 361 ? 18.287 -41.887 106.387 1.00 32.66 361 PHE A CA 1
ATOM 2860 C C . PHE A 1 361 ? 18.369 -42.397 107.843 1.00 32.66 361 PHE A C 1
ATOM 2862 O O . PHE A 1 361 ? 18.919 -41.691 108.680 1.00 32.66 361 PHE A O 1
ATOM 2869 N N . ALA A 1 362 ? 17.896 -43.637 108.101 1.00 33.09 362 ALA A N 1
ATOM 2870 C CA . ALA A 1 362 ? 18.557 -44.658 108.949 1.00 33.09 362 ALA A CA 1
ATOM 2871 C C . ALA A 1 362 ? 17.723 -45.959 109.178 1.00 33.09 362 ALA A C 1
ATOM 2873 O O . ALA A 1 362 ? 16.661 -45.916 109.793 1.00 33.09 362 ALA A O 1
ATOM 2874 N N . ASN A 1 363 ? 18.328 -47.096 108.777 1.00 39.38 363 ASN A N 1
ATOM 2875 C CA . ASN A 1 363 ? 18.416 -48.414 109.459 1.00 39.38 363 ASN A CA 1
ATOM 2876 C C . ASN A 1 363 ? 17.400 -49.564 109.180 1.00 39.38 363 ASN A C 1
ATOM 2878 O O . ASN A 1 363 ? 16.462 -49.774 109.941 1.00 39.38 363 ASN A O 1
ATOM 2882 N N . GLU A 1 364 ? 17.639 -50.304 108.077 1.00 34.84 364 GLU A N 1
ATOM 2883 C CA . GLU A 1 364 ? 18.043 -51.744 107.932 1.00 34.84 364 GLU A CA 1
ATOM 2884 C C . GLU A 1 364 ? 17.752 -52.837 109.010 1.00 34.84 364 GLU A C 1
ATOM 2886 O O . GLU A 1 364 ? 17.576 -52.492 110.177 1.00 34.84 364 GLU A O 1
ATOM 2891 N N . PRO A 1 365 ? 17.918 -54.170 108.722 1.00 49.06 365 PRO A N 1
ATOM 2892 C CA . PRO A 1 365 ? 17.979 -54.905 107.426 1.00 49.06 365 PRO A CA 1
ATOM 2893 C C . PRO A 1 365 ? 17.283 -56.309 107.401 1.00 49.06 365 PRO A C 1
ATOM 2895 O O . PRO A 1 365 ? 17.045 -56.913 108.443 1.00 49.06 365 PRO A O 1
ATOM 2898 N N . LEU A 1 366 ? 17.057 -56.888 106.201 1.00 32.97 366 LEU A N 1
ATOM 2899 C CA . LEU A 1 366 ? 17.531 -58.244 105.810 1.00 32.97 366 LEU A CA 1
ATOM 2900 C C . LEU A 1 366 ? 17.129 -58.658 104.370 1.00 32.97 366 LEU A C 1
ATOM 2902 O O . LEU A 1 366 ? 15.990 -59.023 104.085 1.00 32.97 366 LEU A O 1
ATOM 2906 N N . SER A 1 367 ? 18.165 -58.730 103.530 1.00 33.38 367 SER A N 1
ATOM 2907 C CA . SER A 1 367 ? 18.435 -59.682 102.434 1.00 33.38 367 SER A CA 1
ATOM 2908 C C . SER A 1 367 ? 18.575 -59.096 101.013 1.00 33.38 367 SER A C 1
ATOM 2910 O O . SER A 1 367 ? 17.874 -58.148 100.663 1.00 33.38 367 SER A O 1
ATOM 2912 N N . PRO A 1 368 ? 19.544 -59.614 100.225 1.00 43.44 368 PRO A N 1
ATOM 2913 C CA . PRO A 1 368 ? 20.361 -58.809 99.316 1.00 43.44 368 PRO A CA 1
ATOM 2914 C C . PRO A 1 368 ? 20.178 -59.175 97.832 1.00 43.44 368 PRO A C 1
ATOM 2916 O O . PRO A 1 368 ? 19.836 -60.311 97.515 1.00 43.44 368 PRO A O 1
ATOM 2919 N N . ASN A 1 369 ? 20.460 -58.224 96.932 1.00 34.22 369 ASN A N 1
ATOM 2920 C CA . ASN A 1 369 ? 21.158 -58.442 95.652 1.00 34.22 369 ASN A CA 1
ATOM 2921 C C . ASN A 1 369 ? 21.393 -57.090 94.942 1.00 34.22 369 ASN A C 1
ATOM 2923 O O . ASN A 1 369 ? 20.531 -56.570 94.238 1.00 34.22 369 ASN A O 1
ATOM 2927 N N . GLU A 1 370 ? 22.588 -56.544 95.158 1.00 33.38 370 GLU A N 1
ATOM 2928 C CA . GLU A 1 370 ? 23.259 -55.463 94.411 1.00 33.38 370 GLU A CA 1
ATOM 2929 C C . GLU A 1 370 ? 24.462 -56.073 93.642 1.00 33.38 370 GLU A C 1
ATOM 2931 O O . GLU A 1 370 ? 24.752 -57.248 93.901 1.00 33.38 370 GLU A O 1
ATOM 2936 N N . PRO A 1 371 ? 25.201 -55.368 92.742 1.00 46.44 371 PRO A N 1
ATOM 2937 C CA . PRO A 1 371 ? 25.343 -53.905 92.566 1.00 46.44 371 PRO A CA 1
ATOM 2938 C C . PRO A 1 371 ? 24.977 -53.410 91.145 1.00 46.44 371 PRO A C 1
ATOM 2940 O O . PRO A 1 371 ? 25.099 -54.131 90.163 1.00 46.44 371 PRO A O 1
ATOM 2943 N N . SER A 1 372 ? 24.355 -52.241 90.970 1.00 34.66 372 SER A N 1
ATOM 2944 C CA . SER A 1 372 ? 24.848 -50.858 91.153 1.00 34.66 372 SER A CA 1
ATOM 2945 C C . SER A 1 372 ? 25.681 -50.312 89.977 1.00 34.66 372 SER A C 1
ATOM 2947 O O . SER A 1 372 ? 26.843 -50.655 89.802 1.00 34.66 372 SER A O 1
ATOM 2949 N N . PHE A 1 373 ? 25.018 -49.403 89.246 1.00 39.50 373 PHE A N 1
ATOM 2950 C CA . PHE A 1 373 ? 25.441 -48.109 88.686 1.00 39.50 373 PHE A CA 1
ATOM 2951 C C . PHE A 1 373 ? 26.838 -47.906 88.083 1.00 39.50 373 PHE A C 1
ATOM 2953 O O . PHE A 1 373 ? 27.853 -48.076 88.745 1.00 39.50 373 PHE A O 1
ATOM 2960 N N . MET A 1 374 ? 26.854 -47.209 86.937 1.00 37.25 374 MET A N 1
ATOM 2961 C CA . MET A 1 374 ? 27.781 -46.087 86.763 1.00 37.25 374 MET A CA 1
ATOM 2962 C C . MET A 1 374 ? 27.184 -44.994 85.864 1.00 37.25 374 MET A C 1
ATOM 2964 O O . MET A 1 374 ? 26.735 -45.242 84.749 1.00 37.25 374 MET A O 1
ATOM 2968 N N . ARG A 1 375 ? 27.173 -43.768 86.391 1.00 44.72 375 ARG A N 1
ATOM 2969 C CA . ARG A 1 375 ? 26.923 -42.506 85.689 1.00 44.72 375 ARG A CA 1
ATOM 2970 C C . ARG A 1 375 ? 28.272 -41.795 85.670 1.00 44.72 375 ARG A C 1
ATOM 2972 O O . ARG A 1 375 ? 28.808 -41.561 86.748 1.00 44.72 375 ARG A O 1
ATOM 2979 N N . VAL A 1 376 ? 28.815 -41.470 84.499 1.00 38.69 376 VAL A N 1
ATOM 2980 C CA . VAL A 1 376 ? 30.003 -40.610 84.381 1.00 38.69 376 VAL A CA 1
ATOM 2981 C C . VAL A 1 376 ? 29.799 -39.604 83.254 1.00 38.69 376 VAL A C 1
ATOM 2983 O O . VAL A 1 376 ? 29.353 -39.933 82.159 1.00 38.69 376 VAL A O 1
ATOM 2986 N N . THR A 1 377 ? 30.052 -38.361 83.633 1.00 35.12 377 THR A N 1
ATOM 2987 C CA . THR A 1 377 ? 30.143 -37.121 82.867 1.00 35.12 377 THR A CA 1
ATOM 2988 C C . THR A 1 377 ? 31.531 -36.945 82.239 1.00 35.12 377 THR A C 1
ATOM 2990 O O . THR A 1 377 ? 32.452 -37.667 82.601 1.00 35.12 377 THR A O 1
ATOM 2993 N N . SER A 1 378 ? 31.639 -35.891 81.420 1.00 34.47 378 SER A N 1
ATOM 2994 C CA . SER A 1 378 ? 32.835 -35.133 81.000 1.00 34.47 378 SER A CA 1
ATOM 2995 C C . SER A 1 378 ? 33.804 -35.780 80.008 1.00 34.47 378 SER A C 1
ATOM 2997 O O . SER A 1 378 ? 34.429 -36.794 80.298 1.00 34.47 378 SER A O 1
ATOM 2999 N N . ASP A 1 379 ? 33.899 -35.133 78.840 1.00 37.47 379 ASP A N 1
ATOM 3000 C CA . ASP A 1 379 ? 35.076 -34.383 78.373 1.00 37.47 379 ASP A CA 1
ATOM 3001 C C . ASP A 1 379 ? 36.439 -34.886 78.869 1.00 37.47 379 ASP A C 1
ATOM 3003 O O . ASP A 1 379 ? 36.701 -34.882 80.069 1.00 37.47 379 ASP A O 1
ATOM 3007 N N . GLU A 1 380 ? 37.314 -35.271 77.938 1.00 39.84 380 GLU A N 1
ATOM 3008 C CA . GLU A 1 380 ? 38.582 -34.587 77.625 1.00 39.84 380 GLU A CA 1
ATOM 3009 C C . GLU A 1 380 ? 39.370 -35.399 76.577 1.00 39.84 380 GLU A C 1
ATOM 3011 O O . GLU A 1 380 ? 39.227 -36.616 76.445 1.00 39.84 380 GLU A O 1
ATOM 3016 N N . ASP A 1 381 ? 40.147 -34.655 75.795 1.00 41.34 381 ASP A N 1
ATOM 3017 C CA . ASP A 1 381 ? 41.029 -35.043 74.694 1.00 41.34 381 ASP A CA 1
ATOM 3018 C C . ASP A 1 381 ? 41.999 -36.191 75.022 1.00 41.34 381 ASP A C 1
ATOM 3020 O O . ASP A 1 381 ? 42.353 -36.363 76.176 1.00 41.34 381 ASP A O 1
ATOM 3024 N N . PHE A 1 382 ? 42.500 -36.923 74.012 1.00 36.00 382 PHE A N 1
ATOM 3025 C CA . PHE A 1 382 ? 43.942 -37.191 73.835 1.00 36.00 382 PHE A CA 1
ATOM 3026 C C . PHE A 1 382 ? 44.265 -37.877 72.488 1.00 36.00 382 PHE A C 1
ATOM 3028 O O . PHE A 1 382 ? 43.521 -38.699 71.957 1.00 36.00 382 PHE A O 1
ATOM 3035 N N . LEU A 1 383 ? 45.415 -37.450 71.972 1.00 37.41 383 LEU A N 1
ATOM 3036 C CA . LEU A 1 383 ? 46.105 -37.684 70.703 1.00 37.41 383 LEU A CA 1
ATOM 3037 C C . LEU A 1 383 ? 46.507 -39.144 70.362 1.00 37.41 383 LEU A C 1
ATOM 3039 O O . LEU A 1 383 ? 46.962 -39.883 71.225 1.00 37.41 383 LEU A O 1
ATOM 3043 N N . GLU A 1 384 ? 46.432 -39.445 69.056 1.00 41.53 384 GLU A N 1
ATOM 3044 C CA . GLU A 1 384 ? 47.511 -39.894 68.136 1.00 41.53 384 GLU A CA 1
ATOM 3045 C C . GLU A 1 384 ? 48.360 -41.172 68.400 1.00 41.53 384 GLU A C 1
ATOM 3047 O O . GLU A 1 384 ? 49.134 -41.262 69.346 1.00 41.53 384 GLU A O 1
ATOM 3052 N N . ASP A 1 385 ? 48.315 -42.075 67.402 1.00 37.97 385 ASP A N 1
ATOM 3053 C CA . ASP A 1 385 ? 49.438 -42.471 66.513 1.00 37.97 385 ASP A CA 1
ATOM 3054 C C . ASP A 1 385 ? 49.850 -43.968 66.434 1.00 37.97 385 ASP A C 1
ATOM 3056 O O . ASP A 1 385 ? 49.907 -44.712 67.411 1.00 37.97 385 ASP A O 1
ATOM 3060 N N . HIS A 1 386 ? 50.216 -44.307 65.190 1.00 40.12 386 HIS A N 1
ATOM 3061 C CA . HIS A 1 386 ? 51.129 -45.323 64.661 1.00 40.12 386 HIS A CA 1
ATOM 3062 C C . HIS A 1 386 ? 50.550 -46.573 63.979 1.00 40.12 386 HIS A C 1
ATOM 3064 O O . HIS A 1 386 ? 49.972 -47.468 64.590 1.00 40.12 386 HIS A O 1
ATOM 3070 N N . GLY A 1 387 ? 50.786 -46.611 62.659 1.00 34.31 387 GLY A N 1
ATOM 3071 C CA . GLY A 1 387 ? 50.566 -47.738 61.756 1.00 34.31 387 GLY A CA 1
ATOM 3072 C C . GLY A 1 387 ? 51.737 -48.728 61.683 1.00 34.31 387 GLY A C 1
ATOM 3073 O O . GLY A 1 387 ? 52.326 -49.054 62.708 1.00 34.31 387 GLY A O 1
ATOM 3074 N N . TYR A 1 388 ? 52.055 -49.128 60.441 1.00 36.88 388 TYR A N 1
ATOM 3075 C CA . TYR A 1 388 ? 52.852 -50.272 59.936 1.00 36.88 388 TYR A CA 1
ATOM 3076 C C . TYR A 1 388 ? 51.989 -51.515 59.616 1.00 36.88 388 TYR A C 1
ATOM 3078 O O . TYR A 1 388 ? 51.341 -52.058 60.504 1.00 36.88 388 TYR A O 1
ATOM 3086 N N . GLU A 1 389 ? 51.711 -51.846 58.342 1.00 42.03 389 GLU A N 1
ATOM 3087 C CA . GLU A 1 389 ? 52.566 -52.385 57.238 1.00 42.03 389 GLU A CA 1
ATOM 3088 C C . GLU A 1 389 ? 52.364 -53.923 57.117 1.00 42.03 389 GLU A C 1
ATOM 3090 O O . GLU A 1 389 ? 52.435 -54.612 58.129 1.00 42.03 389 GLU A O 1
ATOM 3095 N N . THR A 1 390 ? 51.742 -54.414 56.020 1.00 38.81 390 THR A N 1
ATOM 3096 C CA . THR A 1 390 ? 52.342 -55.143 54.849 1.00 38.81 390 THR A CA 1
ATOM 3097 C C . THR A 1 390 ? 52.753 -56.591 55.197 1.00 38.81 390 THR A C 1
ATOM 3099 O O . THR A 1 390 ? 53.283 -56.815 56.272 1.00 38.81 390 THR A O 1
ATOM 3102 N N . ASP A 1 391 ? 52.555 -57.677 54.445 1.00 39.16 391 ASP A N 1
ATOM 3103 C CA . ASP A 1 391 ? 52.171 -58.018 53.069 1.00 39.16 391 ASP A CA 1
ATOM 3104 C C . ASP A 1 391 ? 51.621 -59.464 53.098 1.00 39.16 391 ASP A C 1
ATOM 3106 O O . ASP A 1 391 ? 51.975 -60.220 54.001 1.00 39.16 391 ASP A O 1
ATOM 3110 N N . ASP A 1 392 ? 50.796 -59.863 52.125 1.00 46.12 392 ASP A N 1
ATOM 3111 C CA . ASP A 1 392 ? 50.971 -61.155 51.434 1.00 46.12 392 ASP A CA 1
ATOM 3112 C C . ASP A 1 392 ? 49.988 -61.274 50.255 1.00 46.12 392 ASP A C 1
ATOM 3114 O O . ASP A 1 392 ? 48.772 -61.439 50.401 1.00 46.12 392 ASP A O 1
ATOM 3118 N N . ASP A 1 393 ? 50.570 -61.176 49.062 1.00 40.97 393 ASP A N 1
ATOM 3119 C CA . ASP A 1 393 ? 49.997 -61.520 47.766 1.00 40.97 393 ASP A CA 1
ATOM 3120 C C . ASP A 1 393 ? 49.792 -63.041 47.647 1.00 40.97 393 ASP A C 1
ATOM 3122 O O . ASP A 1 393 ? 50.664 -63.789 48.075 1.00 40.97 393 ASP A O 1
ATOM 3126 N N . MET A 1 394 ? 48.741 -63.515 46.951 1.00 39.78 394 MET A N 1
ATOM 3127 C CA . MET A 1 394 ? 48.916 -64.466 45.829 1.00 39.78 394 MET A CA 1
ATOM 3128 C C . MET A 1 394 ? 47.615 -64.917 45.125 1.00 39.78 394 MET A C 1
ATOM 3130 O O . MET A 1 394 ? 46.749 -65.548 45.725 1.00 39.78 394 MET A O 1
ATOM 3134 N N . MET A 1 395 ? 47.644 -64.738 43.788 1.00 41.75 395 MET A N 1
ATOM 3135 C CA . MET A 1 395 ? 46.951 -65.450 42.682 1.00 41.75 395 MET A CA 1
ATOM 3136 C C . MET A 1 395 ? 45.475 -65.096 42.419 1.00 41.75 395 MET A C 1
ATOM 3138 O O . MET A 1 395 ? 44.619 -65.379 43.244 1.00 41.75 395 MET A O 1
ATOM 3142 N N . GLY A 1 396 ? 45.018 -64.574 41.271 1.00 40.16 396 GLY A N 1
ATOM 3143 C CA . GLY A 1 396 ? 45.496 -64.357 39.884 1.00 40.16 396 GLY A CA 1
ATOM 3144 C C . GLY A 1 396 ? 44.210 -64.194 39.016 1.00 40.16 396 GLY A C 1
ATOM 3145 O O . GLY A 1 396 ? 43.145 -64.611 39.455 1.00 40.16 396 GLY A O 1
ATOM 3146 N N . ASN A 1 397 ? 44.123 -63.625 37.811 1.00 41.59 397 ASN A N 1
ATOM 3147 C CA . ASN A 1 397 ? 45.101 -63.223 36.815 1.00 41.59 397 ASN A CA 1
ATOM 3148 C C . ASN A 1 397 ? 44.442 -62.238 35.805 1.00 41.59 397 ASN A C 1
ATOM 3150 O O . ASN A 1 397 ? 43.309 -62.450 35.378 1.00 41.59 397 ASN A O 1
ATOM 3154 N N . GLU A 1 398 ? 45.202 -61.213 35.409 1.00 38.19 398 GLU A N 1
ATOM 3155 C CA . GLU A 1 398 ? 45.346 -60.638 34.054 1.00 38.19 398 GLU A CA 1
ATOM 3156 C C . GLU A 1 398 ? 44.133 -60.088 33.259 1.00 38.19 398 GLU A C 1
ATOM 3158 O O . GLU A 1 398 ? 43.542 -60.775 32.424 1.00 38.19 398 GLU A O 1
ATOM 3163 N N . ARG A 1 399 ? 43.896 -58.766 33.372 1.00 42.78 399 ARG A N 1
ATOM 3164 C CA . ARG A 1 399 ? 44.166 -57.728 32.333 1.00 42.78 399 ARG A CA 1
ATOM 3165 C C . ARG A 1 399 ? 43.556 -56.370 32.742 1.00 42.78 399 ARG A C 1
ATOM 3167 O O . ARG A 1 399 ? 42.369 -56.121 32.558 1.00 42.78 399 ARG A O 1
ATOM 3174 N N . ASP A 1 400 ? 44.416 -55.508 33.272 1.00 45.12 400 ASP A N 1
ATOM 3175 C CA . ASP A 1 400 ? 44.236 -54.073 33.564 1.00 45.12 400 ASP A CA 1
ATOM 3176 C C . ASP A 1 400 ? 44.014 -53.183 32.315 1.00 45.12 400 ASP A C 1
ATOM 3178 O O . ASP A 1 400 ? 44.293 -53.638 31.199 1.00 45.12 400 ASP A O 1
ATOM 3182 N N . PRO A 1 401 ? 43.726 -51.860 32.454 1.00 46.53 401 PRO A N 1
ATOM 3183 C CA . PRO A 1 401 ? 43.017 -51.131 33.530 1.00 46.53 401 PRO A CA 1
ATOM 3184 C C . PRO A 1 401 ? 41.914 -50.184 32.964 1.00 46.53 401 PRO A C 1
ATOM 3186 O O . PRO A 1 401 ? 41.959 -49.743 31.818 1.00 46.53 401 PRO A O 1
ATOM 3189 N N . ILE A 1 402 ? 40.789 -49.943 33.646 1.00 41.69 402 ILE A N 1
ATOM 3190 C CA . ILE A 1 402 ? 40.527 -48.902 34.670 1.00 41.69 402 ILE A CA 1
ATOM 3191 C C . ILE A 1 402 ? 40.968 -47.466 34.269 1.00 41.69 402 ILE A C 1
ATOM 3193 O O . ILE A 1 402 ? 42.143 -47.158 34.100 1.00 41.69 402 ILE A O 1
ATOM 3197 N N . LEU A 1 403 ? 39.967 -46.581 34.142 1.00 43.19 403 LEU A N 1
ATOM 3198 C CA . LEU A 1 403 ? 39.997 -45.113 33.948 1.00 43.19 403 LEU A CA 1
ATOM 3199 C C . LEU A 1 403 ? 40.838 -44.417 35.057 1.00 43.19 403 LEU A C 1
ATOM 3201 O O . LEU A 1 403 ? 40.911 -44.936 36.159 1.00 43.19 403 LEU A O 1
ATOM 3205 N N . ALA A 1 404 ? 41.466 -43.238 34.949 1.00 47.53 404 ALA A N 1
ATOM 3206 C CA . ALA A 1 404 ? 41.179 -42.000 34.225 1.00 47.53 404 ALA A CA 1
ATOM 3207 C C . ALA A 1 404 ? 42.441 -41.096 34.186 1.00 47.53 404 ALA A C 1
ATOM 3209 O O . ALA A 1 404 ? 43.294 -41.175 35.070 1.00 47.53 404 ALA A O 1
ATOM 3210 N N . ARG A 1 405 ? 42.536 -40.142 33.242 1.00 34.91 405 ARG A N 1
ATOM 3211 C CA . ARG A 1 405 ? 43.492 -39.015 33.335 1.00 34.91 405 ARG A CA 1
ATOM 3212 C C . ARG A 1 405 ? 42.869 -37.716 32.818 1.00 34.91 405 ARG A C 1
ATOM 3214 O O . ARG A 1 405 ? 42.285 -37.681 31.741 1.00 34.91 405 ARG A O 1
ATOM 3221 N N . GLY A 1 406 ? 42.940 -36.671 33.643 1.00 34.53 406 GLY A N 1
ATOM 3222 C CA . GLY A 1 406 ? 42.203 -35.419 33.486 1.00 34.53 406 GLY A CA 1
ATOM 3223 C C . GLY A 1 406 ? 42.865 -34.310 32.654 1.00 34.53 406 GLY A C 1
ATOM 3224 O O . GLY A 1 406 ? 44.026 -34.384 32.275 1.00 34.53 406 GLY A O 1
ATOM 3225 N N . LYS A 1 407 ? 42.041 -33.269 32.439 1.00 38.12 407 LYS A N 1
ATOM 3226 C CA . LYS A 1 407 ? 42.286 -31.815 32.283 1.00 38.12 407 LYS A CA 1
ATOM 3227 C C . LYS A 1 407 ? 43.625 -31.330 31.684 1.00 38.12 407 LYS A C 1
ATOM 3229 O O . LYS A 1 407 ? 44.663 -31.457 32.317 1.00 38.12 407 LYS A O 1
ATOM 3234 N N . GLY A 1 408 ? 43.545 -30.492 30.636 1.00 31.22 408 GLY A N 1
ATOM 3235 C CA . GLY A 1 408 ? 44.507 -29.385 30.462 1.00 31.22 408 GLY A CA 1
ATOM 3236 C C . GLY A 1 408 ? 44.783 -28.879 29.037 1.00 31.22 408 GLY A C 1
ATOM 3237 O O . GLY A 1 408 ? 45.568 -29.467 28.314 1.00 31.22 408 GLY A O 1
ATOM 3238 N N . LYS A 1 409 ? 44.167 -27.734 28.702 1.00 39.53 409 LYS A N 1
ATOM 3239 C CA . LYS A 1 409 ? 44.541 -26.635 27.770 1.00 39.53 409 LYS A CA 1
ATOM 3240 C C . LYS A 1 409 ? 45.825 -26.758 26.909 1.00 39.53 409 LYS A C 1
ATOM 3242 O O . LYS A 1 409 ? 46.895 -26.960 27.469 1.00 39.53 409 LYS A O 1
ATOM 3247 N N . ARG A 1 410 ? 45.763 -26.275 25.647 1.00 34.34 410 ARG A N 1
ATOM 3248 C CA . ARG A 1 410 ? 46.683 -25.226 25.115 1.00 34.34 410 ARG A CA 1
ATOM 3249 C C . ARG A 1 410 ? 46.266 -24.624 23.755 1.00 34.34 410 ARG A C 1
ATOM 3251 O O . ARG A 1 410 ? 45.921 -25.334 22.821 1.00 34.34 410 ARG A O 1
ATOM 3258 N N . LYS A 1 411 ? 46.324 -23.284 23.698 1.00 39.09 411 LYS A N 1
ATOM 3259 C CA . LYS A 1 411 ? 46.461 -22.410 22.511 1.00 39.09 411 LYS A CA 1
ATOM 3260 C C . LYS A 1 411 ? 47.927 -22.406 22.021 1.00 39.09 411 LYS A C 1
ATOM 3262 O O . LYS A 1 411 ? 48.792 -22.752 22.823 1.00 39.09 411 LYS A O 1
ATOM 3267 N N . ALA A 1 412 ? 48.134 -21.825 20.822 1.00 33.25 412 ALA A N 1
ATOM 3268 C CA . ALA A 1 412 ? 49.364 -21.252 20.209 1.00 33.25 412 ALA A CA 1
ATOM 3269 C C . ALA A 1 412 ? 49.914 -22.096 19.036 1.00 33.25 412 ALA A C 1
ATOM 3271 O O . ALA A 1 412 ? 49.886 -23.313 19.127 1.00 33.25 412 ALA A O 1
ATOM 3272 N N . GLN A 1 413 ? 50.455 -21.576 17.928 1.00 34.44 413 GLN A N 1
ATOM 3273 C CA . GLN A 1 413 ? 50.521 -20.247 17.298 1.00 34.44 413 GLN A CA 1
ATOM 3274 C C . GLN A 1 413 ? 51.059 -20.466 15.861 1.00 34.44 413 GLN A C 1
ATOM 3276 O O . GLN A 1 413 ? 51.804 -21.409 15.634 1.00 34.44 413 GLN A O 1
ATOM 3281 N N . ASN A 1 414 ? 50.679 -19.578 14.939 1.00 33.31 414 ASN A N 1
ATOM 3282 C CA . ASN A 1 414 ? 51.387 -19.062 13.753 1.00 33.31 414 ASN A CA 1
ATOM 3283 C C . ASN A 1 414 ? 52.534 -19.860 13.088 1.00 33.31 414 ASN A C 1
ATOM 3285 O O . ASN A 1 414 ? 53.573 -20.097 13.693 1.00 33.31 414 ASN A O 1
ATOM 3289 N N . TYR A 1 415 ? 52.432 -19.998 11.760 1.00 32.34 415 TYR A N 1
ATOM 3290 C CA . TYR A 1 415 ? 53.577 -19.933 10.843 1.00 32.34 415 TYR A CA 1
ATOM 3291 C C . TYR A 1 415 ? 53.384 -18.773 9.850 1.00 32.34 415 TYR A C 1
ATOM 3293 O O . TYR A 1 415 ? 52.290 -18.566 9.328 1.00 32.34 415 TYR A O 1
ATOM 3301 N N . TYR A 1 416 ? 54.453 -17.998 9.656 1.00 30.61 416 TYR A N 1
ATOM 3302 C CA . TYR A 1 416 ? 54.567 -16.795 8.823 1.00 30.61 416 TYR A CA 1
ATOM 3303 C C . TYR A 1 416 ? 55.263 -17.096 7.481 1.00 30.61 416 TYR A C 1
ATOM 3305 O O . TYR A 1 416 ? 56.218 -17.868 7.462 1.00 30.61 416 TYR A O 1
ATOM 3313 N N . GLY A 1 417 ? 54.862 -16.350 6.437 1.00 31.97 417 GLY A N 1
ATOM 3314 C CA . GLY A 1 417 ? 55.649 -15.977 5.241 1.00 31.97 417 GLY A CA 1
ATOM 3315 C C . GLY A 1 417 ? 55.526 -16.912 4.025 1.00 31.97 417 GLY A C 1
ATOM 3316 O O . GLY A 1 417 ? 55.627 -18.117 4.17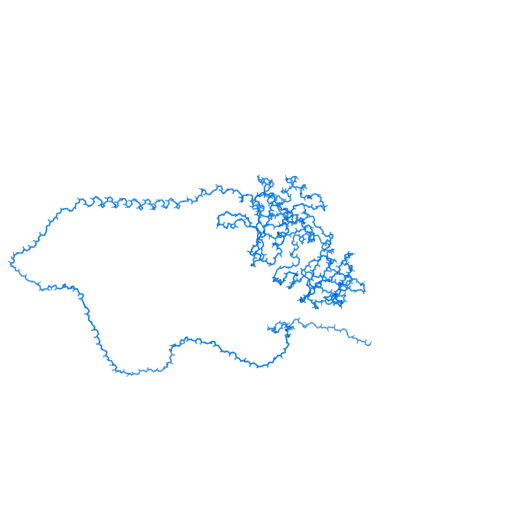4 1.00 31.97 417 GLY A O 1
ATOM 3317 N N . ALA A 1 418 ? 55.353 -16.467 2.777 1.00 28.42 418 ALA A N 1
ATOM 3318 C CA . ALA A 1 418 ? 55.169 -15.142 2.188 1.00 28.42 418 ALA A CA 1
ATOM 3319 C C . ALA A 1 418 ? 54.630 -15.325 0.750 1.00 28.42 418 ALA A C 1
ATOM 3321 O O . ALA A 1 418 ? 55.085 -16.217 0.042 1.00 28.42 418 ALA A O 1
ATOM 3322 N N . THR A 1 419 ? 53.691 -14.487 0.306 1.00 29.77 419 THR A N 1
ATOM 3323 C CA . THR A 1 419 ? 53.820 -13.622 -0.888 1.00 29.77 419 THR A CA 1
ATOM 3324 C C . THR A 1 419 ? 52.500 -12.898 -1.146 1.00 29.77 419 THR A C 1
ATOM 3326 O O . THR A 1 419 ? 51.413 -13.466 -1.134 1.00 29.77 419 THR A O 1
ATOM 3329 N N . SER A 1 420 ? 52.627 -11.589 -1.325 1.00 36.47 420 SER A N 1
ATOM 3330 C CA . SER A 1 420 ? 51.603 -10.681 -1.814 1.00 36.47 420 SER A CA 1
ATOM 3331 C C . SER A 1 420 ? 51.183 -11.050 -3.233 1.00 36.47 420 SER A C 1
ATOM 3333 O O . SER A 1 420 ? 52.059 -11.220 -4.077 1.00 36.47 420 SER A O 1
ATOM 3335 N N . THR A 1 421 ? 49.882 -11.079 -3.520 1.00 32.12 421 THR A N 1
ATOM 3336 C CA . THR A 1 421 ? 49.293 -10.635 -4.799 1.00 32.12 421 THR A CA 1
ATOM 3337 C C . THR A 1 421 ? 47.762 -10.636 -4.696 1.00 32.12 421 THR A C 1
ATOM 3339 O O . THR A 1 421 ? 47.158 -11.599 -4.242 1.00 32.12 421 THR A O 1
ATOM 3342 N N . THR A 1 422 ? 47.178 -9.483 -5.040 1.00 33.19 422 THR A N 1
ATOM 3343 C CA . THR A 1 422 ? 45.819 -9.250 -5.573 1.00 33.19 422 THR A CA 1
ATOM 3344 C C . THR A 1 422 ? 44.612 -9.947 -4.922 1.00 33.19 422 THR A C 1
ATOM 3346 O O . THR A 1 422 ? 44.371 -11.141 -5.061 1.00 33.19 422 THR A O 1
ATOM 3349 N N . ARG A 1 423 ? 43.765 -9.120 -4.286 1.00 35.97 423 ARG A N 1
ATOM 3350 C CA . ARG A 1 423 ? 42.373 -9.428 -3.929 1.00 35.97 423 ARG A CA 1
ATOM 3351 C C . ARG A 1 423 ? 41.561 -9.742 -5.192 1.00 35.97 423 ARG A C 1
ATOM 3353 O O . ARG A 1 423 ? 40.989 -8.839 -5.791 1.00 35.97 423 ARG A O 1
ATOM 3360 N N . GLU A 1 424 ? 41.449 -11.015 -5.533 1.00 32.84 424 GLU A N 1
ATOM 3361 C CA . GLU A 1 424 ? 40.356 -11.537 -6.350 1.00 32.84 424 GLU A CA 1
ATOM 3362 C C . GLU A 1 424 ? 39.376 -12.260 -5.423 1.00 32.84 424 GLU A C 1
ATOM 3364 O O . GLU A 1 424 ? 39.747 -13.151 -4.654 1.00 32.84 424 GLU A O 1
ATOM 3369 N N . THR A 1 425 ? 38.117 -11.825 -5.437 1.00 39.59 425 THR A N 1
ATOM 3370 C CA . THR A 1 425 ? 37.029 -12.533 -4.753 1.00 39.59 425 THR A CA 1
ATOM 3371 C C . THR A 1 425 ? 36.425 -13.555 -5.720 1.00 39.59 425 THR A C 1
ATOM 3373 O O . THR A 1 425 ? 36.300 -13.265 -6.908 1.00 39.59 425 THR A O 1
ATOM 3376 N N . PRO A 1 426 ? 36.085 -14.771 -5.257 1.00 38.97 426 PRO A N 1
ATOM 3377 C CA . PRO A 1 426 ? 35.701 -15.863 -6.142 1.00 38.97 426 PRO A CA 1
ATOM 3378 C C . PRO A 1 426 ? 34.287 -15.665 -6.706 1.00 38.97 426 PRO A C 1
ATOM 3380 O O . PRO A 1 426 ? 33.297 -15.753 -5.980 1.00 38.97 426 PRO A O 1
ATOM 3383 N N . SER A 1 427 ? 34.191 -15.465 -8.018 1.00 40.97 427 SER A N 1
ATOM 3384 C CA . SER A 1 427 ? 32.957 -15.473 -8.806 1.00 40.97 427 SER A CA 1
ATOM 3385 C C . SER A 1 427 ? 32.585 -16.900 -9.233 1.00 40.97 427 SER A C 1
ATOM 3387 O O . SER A 1 427 ? 32.797 -17.292 -10.372 1.00 40.97 427 SER A O 1
ATOM 3389 N N . ALA A 1 428 ? 32.078 -17.708 -8.294 1.00 41.53 428 ALA A N 1
ATOM 3390 C CA . ALA A 1 428 ? 31.201 -18.876 -8.517 1.00 41.53 428 ALA A CA 1
ATOM 3391 C C . ALA A 1 428 ? 31.064 -19.697 -7.218 1.00 41.53 428 ALA A C 1
ATOM 3393 O O . ALA A 1 428 ? 32.029 -19.797 -6.450 1.00 41.53 428 ALA A O 1
ATOM 3394 N N . PRO A 1 429 ? 29.916 -20.355 -6.965 1.00 39.66 429 PRO A N 1
ATOM 3395 C CA . PRO A 1 429 ? 29.791 -21.268 -5.838 1.00 39.66 429 PRO A CA 1
ATOM 3396 C C . PRO A 1 429 ? 30.677 -22.504 -6.059 1.00 39.66 429 PRO A C 1
ATOM 3398 O O . PRO A 1 429 ? 30.459 -23.300 -6.973 1.00 39.66 429 PRO A O 1
ATOM 3401 N N . ARG A 1 430 ? 31.688 -22.689 -5.203 1.00 43.00 430 ARG A N 1
ATOM 3402 C CA . ARG A 1 430 ? 32.483 -23.922 -5.162 1.00 43.00 430 ARG A CA 1
ATOM 3403 C C . ARG A 1 430 ? 31.672 -25.034 -4.483 1.00 43.00 430 ARG A C 1
ATOM 3405 O O . ARG A 1 430 ? 31.350 -24.933 -3.305 1.00 43.00 430 ARG A O 1
ATOM 3412 N N . SER A 1 431 ? 31.446 -26.116 -5.233 1.00 40.06 431 SER A N 1
ATOM 3413 C CA . SER A 1 431 ? 30.970 -27.443 -4.803 1.00 40.06 431 SER A CA 1
ATOM 3414 C C . SER A 1 431 ? 29.491 -27.572 -4.395 1.00 40.06 431 SER A C 1
ATOM 3416 O O . SER A 1 431 ? 29.136 -27.461 -3.223 1.00 40.06 431 SER A O 1
ATOM 3418 N N . ILE A 1 432 ? 28.654 -28.002 -5.347 1.00 42.44 432 ILE A N 1
ATOM 3419 C CA . ILE A 1 432 ? 27.378 -28.682 -5.071 1.00 42.44 432 ILE A CA 1
ATOM 3420 C C . ILE A 1 432 ? 27.685 -30.165 -4.817 1.00 42.44 432 ILE A C 1
ATOM 3422 O O . ILE A 1 432 ? 28.096 -30.895 -5.717 1.00 42.44 432 ILE A O 1
ATOM 3426 N N . LYS A 1 433 ? 27.502 -30.616 -3.575 1.00 40.12 433 LYS A N 1
ATOM 3427 C CA . LYS A 1 433 ? 27.542 -32.037 -3.204 1.00 40.12 433 LYS A CA 1
ATOM 3428 C C . LYS A 1 433 ? 26.190 -32.667 -3.557 1.00 40.12 433 LYS A C 1
ATOM 3430 O O . LYS A 1 433 ? 25.194 -32.318 -2.934 1.00 40.12 433 LYS A O 1
ATOM 3435 N N . GLY A 1 434 ? 26.159 -33.621 -4.490 1.00 37.91 434 GLY A N 1
ATOM 3436 C CA . GLY A 1 434 ? 25.029 -34.551 -4.635 1.00 37.91 434 GLY A CA 1
ATOM 3437 C C . GLY A 1 434 ? 24.686 -34.945 -6.074 1.00 37.91 434 GLY A C 1
ATOM 3438 O O . GLY A 1 434 ? 24.190 -34.136 -6.850 1.00 37.91 434 GLY A O 1
ATOM 3439 N N . ASN A 1 435 ? 24.888 -36.225 -6.399 1.00 44.66 435 ASN A N 1
ATOM 3440 C CA . ASN A 1 435 ? 24.628 -36.878 -7.691 1.00 44.66 435 ASN A CA 1
ATOM 3441 C C . ASN A 1 435 ? 23.128 -37.058 -8.045 1.00 44.66 435 ASN A C 1
ATOM 3443 O O . ASN A 1 435 ? 22.747 -38.109 -8.555 1.00 44.66 435 ASN A O 1
ATOM 3447 N N . SER A 1 436 ? 22.249 -36.080 -7.803 1.00 42.94 436 SER A N 1
ATOM 3448 C CA . SER A 1 436 ? 20.807 -36.228 -8.101 1.00 42.94 436 SER A CA 1
ATOM 3449 C C . SER A 1 436 ? 20.238 -35.302 -9.183 1.00 42.94 436 SER A C 1
ATOM 3451 O O . SER A 1 436 ? 19.064 -35.436 -9.513 1.00 42.94 436 SER A O 1
ATOM 3453 N N . LEU A 1 437 ? 21.037 -34.424 -9.806 1.00 44.75 437 LEU A N 1
ATOM 3454 C CA . LEU A 1 437 ? 20.543 -33.480 -10.831 1.00 44.75 437 LEU A CA 1
ATOM 3455 C C . LEU A 1 437 ? 20.972 -33.788 -12.277 1.00 44.75 437 LEU A C 1
ATOM 3457 O O . LEU A 1 437 ? 20.457 -33.179 -13.210 1.00 44.75 437 LEU A O 1
ATOM 3461 N N . LEU A 1 438 ? 21.839 -34.780 -12.500 1.00 41.59 438 LEU A N 1
ATOM 3462 C CA . LEU A 1 438 ? 22.317 -35.136 -13.846 1.00 41.59 438 LEU A CA 1
ATOM 3463 C C . LEU A 1 438 ? 21.320 -35.950 -14.691 1.00 41.59 438 LEU A C 1
ATOM 3465 O O . LEU A 1 438 ? 21.582 -36.188 -15.864 1.00 41.59 438 LEU A O 1
ATOM 3469 N N . LYS A 1 439 ? 20.165 -36.355 -14.143 1.00 40.62 439 LYS A N 1
ATOM 3470 C CA . LYS A 1 439 ? 19.162 -37.132 -14.896 1.00 40.62 439 LYS A CA 1
ATOM 3471 C C . LYS A 1 439 ? 18.111 -36.298 -15.637 1.00 40.62 439 LYS A C 1
ATOM 3473 O O . LYS A 1 439 ? 17.432 -36.852 -16.489 1.00 40.62 439 LYS A O 1
ATOM 3478 N N . ASN A 1 440 ? 18.019 -34.990 -15.377 1.00 41.12 440 ASN A N 1
ATOM 3479 C CA . ASN A 1 440 ? 16.995 -34.120 -15.980 1.00 41.12 440 ASN A CA 1
ATOM 3480 C C . ASN A 1 440 ? 17.556 -33.057 -16.946 1.00 41.12 440 ASN A C 1
ATOM 3482 O O . ASN A 1 440 ? 16.821 -32.164 -17.358 1.00 41.12 440 ASN A O 1
ATOM 3486 N N . LEU A 1 441 ? 18.840 -33.145 -17.319 1.00 40.66 441 LEU A N 1
ATOM 3487 C CA . LEU A 1 441 ? 19.491 -32.212 -18.255 1.00 40.66 441 LEU A CA 1
ATOM 3488 C C . LEU A 1 441 ? 19.840 -32.817 -19.624 1.00 40.66 441 LEU A C 1
ATOM 3490 O O . LEU A 1 441 ? 20.262 -32.077 -20.507 1.00 40.66 441 LEU A O 1
ATOM 3494 N N . ASN A 1 442 ? 19.586 -34.110 -19.853 1.00 36.44 442 ASN A N 1
ATOM 3495 C CA . ASN A 1 442 ? 19.579 -34.666 -21.208 1.00 36.44 442 ASN A CA 1
ATOM 3496 C C . ASN A 1 442 ? 18.190 -34.489 -21.819 1.00 36.44 442 ASN A C 1
ATOM 3498 O O . ASN A 1 442 ? 17.349 -35.383 -21.788 1.00 36.44 442 ASN A O 1
ATOM 3502 N N . ARG A 1 443 ? 17.951 -33.292 -22.351 1.00 39.81 443 ARG A N 1
ATOM 3503 C CA . ARG A 1 443 ? 16.936 -33.079 -23.375 1.00 39.81 443 ARG A CA 1
ATOM 3504 C C . ARG A 1 443 ? 17.695 -32.896 -24.681 1.00 39.81 443 ARG A C 1
ATOM 3506 O O . ARG A 1 443 ? 18.348 -31.869 -24.866 1.00 39.81 443 ARG A O 1
ATOM 3513 N N . ASP A 1 444 ? 17.655 -33.928 -25.516 1.00 38.09 444 ASP A N 1
ATOM 3514 C CA . ASP A 1 444 ? 18.287 -33.963 -26.830 1.00 38.09 444 ASP A CA 1
ATOM 3515 C C . ASP A 1 444 ? 17.937 -32.694 -27.620 1.00 38.09 444 ASP A C 1
ATOM 3517 O O . ASP A 1 444 ? 16.770 -32.321 -27.775 1.00 38.09 444 ASP A O 1
ATOM 3521 N N . ARG A 1 445 ? 18.977 -31.974 -28.049 1.00 41.69 445 ARG A N 1
ATOM 3522 C CA . ARG A 1 445 ? 18.861 -30.842 -28.966 1.00 41.69 445 ARG A CA 1
ATOM 3523 C C . ARG A 1 445 ? 18.866 -31.399 -30.386 1.00 41.69 445 ARG A C 1
ATOM 3525 O O . ARG A 1 445 ? 19.936 -31.638 -30.938 1.00 41.69 445 ARG A O 1
ATOM 3532 N N . ASP A 1 446 ? 17.683 -31.559 -30.967 1.00 37.16 446 ASP A N 1
ATOM 3533 C CA . ASP A 1 446 ? 17.527 -31.676 -32.417 1.00 37.16 446 ASP A CA 1
ATOM 3534 C C . ASP A 1 446 ? 17.901 -30.333 -33.057 1.00 37.16 446 ASP A C 1
ATOM 3536 O O . ASP A 1 446 ? 17.136 -29.366 -33.027 1.00 37.16 446 ASP A O 1
ATOM 3540 N N . PHE A 1 447 ? 19.108 -30.254 -33.612 1.00 39.62 447 PHE A N 1
ATOM 3541 C CA . PHE A 1 447 ? 19.464 -29.212 -34.569 1.00 39.62 447 PHE A CA 1
ATOM 3542 C C . PHE A 1 447 ? 19.043 -29.679 -35.968 1.00 39.62 447 PHE A C 1
ATOM 3544 O O . PHE A 1 447 ? 19.379 -30.805 -36.345 1.00 39.62 447 PHE A O 1
ATOM 3551 N N . PRO A 1 448 ? 18.343 -28.857 -36.770 1.00 36.81 448 PRO A N 1
ATOM 3552 C CA . PRO A 1 448 ? 18.087 -29.205 -38.156 1.00 36.81 448 PRO A CA 1
ATOM 3553 C C . PRO A 1 448 ? 19.408 -29.231 -38.932 1.00 36.81 448 PRO A C 1
ATOM 3555 O O . PRO A 1 448 ? 20.204 -28.291 -38.885 1.00 36.81 448 PRO A O 1
ATOM 3558 N N . VAL A 1 449 ? 19.627 -30.337 -39.639 1.00 40.28 449 VAL A N 1
ATOM 3559 C CA . VAL A 1 449 ? 20.742 -30.543 -40.563 1.00 40.28 449 VAL A CA 1
ATOM 3560 C C . VAL A 1 449 ? 20.637 -29.508 -41.685 1.00 40.28 449 VAL A C 1
ATOM 3562 O O . VAL A 1 449 ? 19.671 -29.510 -42.448 1.00 40.28 449 VAL A O 1
ATOM 3565 N N . LEU A 1 450 ? 21.628 -28.622 -41.785 1.00 36.81 450 LEU A N 1
ATOM 3566 C CA . LEU A 1 450 ? 21.849 -27.800 -42.973 1.00 36.81 450 LEU A CA 1
ATOM 3567 C C . LEU A 1 450 ? 22.255 -28.731 -44.121 1.00 36.81 450 LEU A C 1
ATOM 3569 O O . LEU A 1 450 ? 23.363 -29.264 -44.128 1.00 36.81 450 LEU A O 1
ATOM 3573 N N . ASN A 1 451 ? 21.346 -28.942 -45.071 1.00 38.47 451 ASN A N 1
ATOM 3574 C CA . ASN A 1 451 ? 21.669 -29.528 -46.365 1.00 38.47 451 ASN A CA 1
ATOM 3575 C C . ASN A 1 451 ? 21.958 -28.400 -47.363 1.00 38.47 451 ASN A C 1
ATOM 3577 O O . ASN A 1 451 ? 21.038 -27.660 -47.699 1.00 38.47 451 ASN A O 1
ATOM 3581 N N . MET A 1 452 ? 23.220 -28.377 -47.814 1.00 39.94 452 MET A N 1
ATOM 3582 C CA . MET A 1 452 ? 23.827 -27.681 -48.967 1.00 39.94 452 MET A CA 1
ATOM 3583 C C . MET A 1 452 ? 23.694 -26.162 -49.071 1.00 39.94 452 MET A C 1
ATOM 3585 O O . MET A 1 452 ? 22.596 -25.658 -49.385 1.00 39.94 452 MET A O 1
#

pLDDT: mean 70.66, std 21.16, range [28.42, 94.44]

Secondary structure (DSSP, 8-state):
--PPPP-SS-EEEEETTPPPSB-SSSB---SS--TTGGGTHHHHHHHH-HHHHHHHHHTTEESS---TTTTTTSSS--EEEEEBTTS-EEEEEE---TT-SEEEEEETTEEEEEETT--EEETTEEEEE-SS----TT----HHHHHHTT--TT-GGG-HHHHHHT-HHHHHHTTTTSTTPPPSEEEEEE-HHHHHHTT--TT-TTHHHHHHHTEEEHHHHHHHHHHHH-SS--SSS-EEEE-SSTT-EEEEEE-TTT--EEEEE----TT---GGGEEEEEEEEES-SSSTT--EEEEESS---GGGTS--TTTT-----HHHHHHHHHHHHHHHHHHHHHHHHHHHTT---------------S-------------------------------------------------------------S------TTSTTS------PPP---